Protein AF-A0A0D2K5F8-F1 (afdb_monomer)

InterPro domains:
  IPR000292 Formate/nitrite transporter [PF01226] (80-326)
  IPR000292 Formate/nitrite transporter [PTHR30520] (75-341)
  IPR023271 Aquaporin-like [G3DSA:1.20.1080.10] (78-339)
  IPR024002 Formate/nitrite transporter, conserved site [PS01005] (154-163)

Secondary structure (DSSP, 8-state):
--HHHHHHHHHHHHHHHHHHTT-----PPP--PPPP------------------------PPPPPP----PPPSB--HHHHHHHHHHHHHHHHT--HHHHHHHHHHHHHHHHHHHHHHHHHHHHS-HHHHHH-HHHHHHHHHSSHHHHHHHHHHHHT---HHHHHHHHHHHHHTTSS-HHHHHHHHHHHHHHHHHHHHHHHHHHHHTTTTTTT-HHHHHHHHHHHTS-HHHHHHHHHHHHHHHHHHHHHHHHB-SHHHHHHHHHHHHHHHHHTT---HHHHHHHHHHHHHTT-SS--HHIIIIIIIHHHHHHHHHIIIIIIIIHHHHHHS---HHHHHHHHHHHHHHHHHT-S-------------------

Foldseek 3Di:
DDPVVVVVVVVVVVVVVVVVVPDDPDDDDDDDDDDDDDDDDDDDDDDDDDDDDDDDDDDPDDDPPPPDPPPDDQFADLLVLLVLLLVVLLVLLPDDPVRLLVLLLVLLLLLLQLQLCLLLLLLPVDPCCCPVPVLVNLLSSLQGRRLRSLLCCLVVVGQALLLLLQSNLSNVQQVSHDPVSSVVSNVSSLVSSLNNLLVNLVVCLVVCVCVSRCVSLLVLLVVQLPCFQVSLLQLLLLLSLLVNQLSSQLSRGPDSVSNSVSSRVSRSVSSSVVGADLSNLSNSNVNNVSVPRPDDDPCSSVPSHNVSSSNSSSCNNNPVPNVVSCVVNNDRDPVVVVVVVVVCVVVVVVVPDDDDDDDDDPPDPDPPPDDD

Mean predicted aligned error: 14.52 Å

Sequence (372 aa):
MSKHAYSLKASCDAAAAAAAFSKDPEAQLPLDFPQPHHGGCNGHSPCNGLGHSHGLGGFRAHPPPTSEPRGRPLILSPPETYAECARHGEEKARLGWLKLAMLTVIAGCYVGFGFSICLLIGGNIGMDILKERPGLFNLVFGAIGFPTGFTFIVICGGELFTSLCAYMAAAWWEGRATAGACIRLWVVSWVGNFVGTAIFVGLMVASGAFDGKDAYAMILATKKTHHGFGACFVLGVLCNWLVCIATWQANAAQDMTGKFIAIWLPISAFVMLGCEHIVADMYLLPLSIALGHPSLTAFDVAIGTLLPTTLGNWFGGAVCVATVYAFAYGTPNKTVTEWAARKARRDGADGGVSKGGAGFKADGFANPQLRV

Radius of gyration: 30.29 Å; Cα contacts (8 Å, |Δi|>4): 468; chains: 1; bounding box: 80×65×105 Å

Solvent-accessible surface area (backbone atoms only — not comparable to full-atom values): 20079 Å² total; per-residue (Å²): 140,58,82,64,59,58,57,55,51,56,54,52,55,52,52,53,56,58,57,65,74,74,74,80,96,82,84,88,75,89,82,88,73,88,76,84,81,87,79,86,82,90,83,86,88,88,82,90,80,90,86,85,91,77,92,80,81,88,75,75,76,73,76,74,78,73,76,69,78,76,70,79,66,62,56,50,53,74,53,55,26,52,52,50,42,19,48,51,17,31,57,61,56,67,55,51,70,69,63,47,46,52,27,3,21,52,22,15,31,28,42,31,54,6,46,47,46,20,36,47,46,50,26,68,69,38,74,62,42,51,71,79,36,45,68,61,39,34,48,69,29,17,58,50,20,46,23,50,14,50,46,51,23,68,75,74,62,33,38,45,36,54,51,46,27,18,21,30,38,26,5,36,41,56,59,57,36,53,72,67,41,38,52,49,51,47,53,50,16,48,53,20,21,39,52,15,8,49,54,37,36,52,54,46,60,76,66,51,74,47,70,94,25,44,68,41,42,43,53,52,44,56,54,55,47,64,55,37,50,70,50,27,19,52,29,0,22,57,21,17,35,30,48,35,48,14,52,45,40,26,65,18,25,70,46,71,67,48,24,50,53,31,30,32,55,36,39,17,47,30,52,50,70,66,40,34,48,46,68,55,48,44,23,46,49,59,37,26,51,77,74,61,48,91,80,79,47,74,60,43,49,49,63,31,30,46,48,28,11,42,53,12,19,40,42,10,4,26,46,70,41,20,44,50,48,31,75,74,59,49,64,66,15,70,68,56,51,46,45,51,49,49,47,53,51,49,58,54,58,76,62,71,78,84,88,82,90,80,89,78,80,91,81,80,83,80,80,85,86,84,83,130

Structure (mmCIF, N/CA/C/O backbone):
data_AF-A0A0D2K5F8-F1
#
_entry.id   AF-A0A0D2K5F8-F1
#
loop_
_atom_site.group_PDB
_atom_site.id
_atom_site.type_symbol
_atom_site.label_atom_id
_atom_site.label_alt_id
_atom_site.label_comp_id
_atom_site.label_asym_id
_atom_site.label_entity_id
_atom_site.label_seq_id
_atom_site.pdbx_PDB_ins_code
_atom_site.Cartn_x
_atom_site.Cartn_y
_atom_site.Cartn_z
_atom_site.occupancy
_atom_site.B_iso_or_equiv
_atom_site.auth_seq_id
_atom_site.auth_comp_id
_atom_site.auth_asym_id
_atom_site.auth_atom_id
_atom_site.pdbx_PDB_model_num
ATOM 1 N N . MET A 1 1 ? 41.846 11.864 -29.236 1.00 42.12 1 MET A N 1
ATOM 2 C CA . MET A 1 1 ? 42.284 12.646 -28.058 1.00 42.12 1 MET A CA 1
ATOM 3 C C . MET A 1 1 ? 41.062 13.305 -27.414 1.00 42.12 1 MET A C 1
ATOM 5 O O . MET A 1 1 ? 40.505 14.187 -28.034 1.00 42.12 1 MET A O 1
ATOM 9 N N . SER A 1 2 ? 40.519 12.965 -26.248 1.00 41.22 2 SER A N 1
ATOM 10 C CA . SER A 1 2 ? 40.542 11.764 -25.409 1.00 41.22 2 SER A CA 1
ATOM 11 C C . SER A 1 2 ? 39.423 11.941 -24.359 1.00 41.22 2 SER A C 1
ATOM 13 O O . SER A 1 2 ? 39.560 12.776 -23.470 1.00 41.22 2 SER A O 1
ATOM 15 N N . LYS A 1 3 ? 38.338 11.146 -24.423 1.00 37.97 3 LYS A N 1
ATOM 16 C CA . LYS A 1 3 ? 37.368 10.986 -23.309 1.00 37.97 3 LYS A CA 1
ATOM 17 C C . LYS A 1 3 ? 38.016 10.331 -22.070 1.00 37.97 3 LYS A C 1
ATOM 19 O O . LYS A 1 3 ? 37.487 10.430 -20.972 1.00 37.97 3 LYS A O 1
ATOM 24 N N . HIS A 1 4 ? 39.200 9.735 -22.230 1.00 39.53 4 HIS A N 1
ATOM 25 C CA . HIS A 1 4 ? 40.036 9.214 -21.145 1.00 39.53 4 HIS A CA 1
ATOM 26 C C . HIS A 1 4 ? 40.706 10.320 -20.307 1.00 39.53 4 HIS A C 1
ATOM 28 O O . HIS A 1 4 ? 40.943 10.116 -19.121 1.00 39.53 4 HIS A O 1
ATOM 34 N N . ALA A 1 5 ? 40.958 11.509 -20.869 1.00 43.19 5 ALA A N 1
ATOM 35 C CA . ALA A 1 5 ? 41.599 12.606 -20.137 1.00 43.19 5 ALA A CA 1
ATOM 36 C C . ALA A 1 5 ? 40.662 13.268 -19.106 1.00 43.19 5 ALA A C 1
ATOM 38 O O . ALA A 1 5 ? 41.122 13.735 -18.068 1.00 43.19 5 ALA A O 1
ATOM 39 N N . TYR A 1 6 ? 39.346 13.257 -19.354 1.00 38.59 6 TYR A N 1
ATOM 40 C CA . TYR A 1 6 ? 38.346 13.779 -18.414 1.00 38.59 6 TYR A CA 1
ATOM 41 C C . TYR A 1 6 ? 38.111 12.838 -17.223 1.00 38.59 6 TYR A C 1
ATOM 43 O O . TYR A 1 6 ? 37.944 13.302 -16.098 1.00 38.59 6 TYR A O 1
ATOM 51 N N . SER A 1 7 ? 38.168 11.521 -17.452 1.00 42.66 7 SER A N 1
ATOM 52 C CA . SER A 1 7 ? 38.012 10.516 -16.392 1.00 42.66 7 SER A CA 1
ATOM 53 C C . SER A 1 7 ? 39.197 10.508 -15.423 1.00 42.66 7 SER A C 1
ATOM 55 O O . SER A 1 7 ? 38.995 10.384 -14.222 1.00 42.66 7 SER A O 1
ATOM 57 N N . LEU A 1 8 ? 40.425 10.686 -15.924 1.00 39.88 8 LEU A N 1
ATOM 58 C CA . LEU A 1 8 ? 41.630 10.724 -15.085 1.00 39.88 8 LEU A CA 1
ATOM 59 C C . LEU A 1 8 ? 41.715 11.996 -14.227 1.00 39.88 8 LEU A C 1
ATOM 61 O O . LEU A 1 8 ? 42.162 11.927 -13.085 1.00 39.88 8 LEU A O 1
ATOM 65 N N . LYS A 1 9 ? 41.232 13.140 -14.732 1.00 42.31 9 LYS A N 1
ATOM 66 C CA . LYS A 1 9 ? 41.221 14.399 -13.973 1.00 42.31 9 LYS A CA 1
ATOM 67 C C . LYS A 1 9 ? 40.216 14.363 -12.811 1.00 42.31 9 LYS A C 1
ATOM 69 O O . LYS A 1 9 ? 40.570 14.728 -11.698 1.00 42.31 9 LYS A O 1
ATOM 74 N N . ALA A 1 10 ? 39.024 13.801 -13.033 1.00 44.62 10 ALA A N 1
ATOM 75 C CA . ALA A 1 10 ? 38.008 13.642 -11.987 1.00 44.62 10 ALA A CA 1
ATOM 76 C C . ALA A 1 10 ? 38.429 12.657 -10.875 1.00 44.62 10 ALA A C 1
ATOM 78 O O . ALA A 1 10 ? 38.113 12.872 -9.705 1.00 44.62 10 ALA A O 1
ATOM 79 N N . SER A 1 11 ? 39.180 11.600 -11.212 1.00 43.22 11 SER A N 1
ATOM 80 C CA . SER A 1 11 ? 39.715 10.656 -10.221 1.00 43.22 11 SER A CA 1
ATOM 81 C C . SER A 1 11 ? 40.860 11.245 -9.382 1.00 43.22 11 SER A C 1
ATOM 83 O O . SER A 1 11 ? 40.959 10.931 -8.197 1.00 43.22 11 SER A O 1
ATOM 85 N N . CYS A 1 12 ? 41.690 12.129 -9.951 1.00 40.56 12 CYS A N 1
ATOM 86 C CA . CYS A 1 12 ? 42.718 12.854 -9.194 1.00 40.56 12 CYS A CA 1
ATOM 87 C C . CYS A 1 12 ? 42.120 13.906 -8.247 1.00 40.56 12 CYS A C 1
ATOM 89 O O . CYS A 1 12 ? 42.577 14.015 -7.109 1.00 40.56 12 CYS A O 1
ATOM 91 N N . ASP A 1 13 ? 41.075 14.620 -8.671 1.00 43.44 13 ASP A N 1
ATOM 92 C CA . ASP A 1 13 ? 40.426 15.651 -7.849 1.00 43.44 13 ASP A CA 1
ATOM 93 C C . ASP A 1 13 ? 39.658 15.036 -6.657 1.00 43.44 13 ASP A C 1
ATOM 95 O O . ASP A 1 13 ? 39.677 15.579 -5.550 1.00 43.44 13 ASP A O 1
ATOM 99 N N . ALA A 1 14 ? 39.070 13.845 -6.829 1.00 40.78 14 ALA A N 1
ATOM 100 C CA . ALA A 1 14 ? 38.425 13.097 -5.744 1.00 40.78 14 ALA A CA 1
ATOM 101 C C . ALA A 1 14 ? 39.433 12.508 -4.734 1.00 40.78 14 ALA A C 1
ATOM 103 O O . ALA A 1 14 ? 39.178 12.510 -3.528 1.00 40.78 14 ALA A O 1
ATOM 104 N N . ALA A 1 15 ? 40.600 12.048 -5.202 1.00 39.19 15 ALA A N 1
ATOM 105 C CA . ALA A 1 15 ? 41.669 11.557 -4.330 1.00 39.19 15 ALA A CA 1
ATOM 106 C C . ALA A 1 15 ? 42.339 12.693 -3.530 1.00 39.19 15 ALA A C 1
ATOM 108 O O . ALA A 1 15 ? 42.680 12.504 -2.362 1.00 39.19 15 ALA A O 1
ATOM 109 N N . ALA A 1 16 ? 42.467 13.890 -4.117 1.00 38.25 16 ALA A N 1
ATOM 110 C CA . ALA A 1 16 ? 42.963 15.079 -3.423 1.00 38.25 16 ALA A CA 1
ATOM 111 C C . ALA A 1 16 ? 41.975 15.588 -2.353 1.00 38.25 16 ALA A C 1
ATOM 113 O O . ALA A 1 16 ? 42.398 15.964 -1.258 1.00 38.25 16 ALA A O 1
ATOM 114 N N . ALA A 1 17 ? 40.664 15.526 -2.620 1.00 38.66 17 ALA A N 1
ATOM 115 C CA . ALA A 1 17 ? 39.626 15.874 -1.647 1.00 38.66 17 ALA A CA 1
ATOM 116 C C . ALA A 1 17 ? 39.544 14.873 -0.475 1.00 38.66 17 ALA A C 1
ATOM 118 O O . ALA A 1 17 ? 39.356 15.279 0.671 1.00 38.66 17 ALA A O 1
ATOM 119 N N . ALA A 1 18 ? 39.758 13.577 -0.736 1.00 36.16 18 ALA A N 1
ATOM 120 C CA . ALA A 1 18 ? 39.821 12.549 0.306 1.00 36.16 18 ALA A CA 1
ATOM 121 C C . ALA A 1 18 ? 41.095 12.651 1.170 1.00 36.16 18 ALA A C 1
ATOM 123 O O . ALA A 1 18 ? 41.050 12.389 2.371 1.00 36.16 18 ALA A O 1
ATOM 124 N N . ALA A 1 19 ? 42.221 13.087 0.593 1.00 37.06 19 ALA A N 1
ATOM 125 C CA . ALA A 1 19 ? 43.463 13.307 1.335 1.00 37.06 19 ALA A CA 1
ATOM 126 C C . ALA A 1 19 ? 43.405 14.551 2.246 1.00 37.06 19 ALA A C 1
ATOM 128 O O . ALA A 1 19 ? 43.997 14.536 3.329 1.00 37.06 19 ALA A O 1
ATOM 129 N N . ALA A 1 20 ? 42.656 15.589 1.853 1.00 38.16 20 ALA A N 1
ATOM 130 C CA . ALA A 1 20 ? 42.483 16.822 2.628 1.00 38.16 20 ALA A CA 1
ATOM 131 C C . ALA A 1 20 ? 41.628 16.646 3.900 1.00 38.16 20 ALA A C 1
ATOM 133 O O . ALA A 1 20 ? 41.772 17.422 4.837 1.00 38.16 20 ALA A O 1
ATOM 134 N N . PHE A 1 21 ? 40.800 15.598 3.977 1.00 35.34 21 PHE A N 1
ATOM 135 C CA . PHE A 1 21 ? 39.969 15.296 5.152 1.00 35.34 21 PHE A CA 1
ATOM 136 C C . PHE A 1 21 ? 40.677 14.458 6.235 1.00 35.34 21 PHE A C 1
ATOM 138 O O . PHE A 1 21 ? 40.088 14.190 7.278 1.00 35.34 21 PHE A O 1
ATOM 145 N N . SER A 1 22 ? 41.930 14.036 6.013 1.00 36.00 22 SER A N 1
ATOM 146 C CA . SER A 1 22 ? 42.663 13.144 6.935 1.00 36.00 22 SER A CA 1
ATOM 147 C C . SER A 1 22 ? 43.714 13.833 7.816 1.00 36.00 22 SER A C 1
ATOM 149 O O . SER A 1 22 ? 44.482 13.154 8.498 1.00 36.00 22 SER A O 1
ATOM 151 N N . LYS A 1 23 ? 43.775 15.170 7.825 1.00 35.44 23 LYS A N 1
ATOM 152 C CA . LYS A 1 23 ? 44.749 15.924 8.628 1.00 35.44 23 LYS A CA 1
ATOM 153 C C . LYS A 1 23 ? 44.110 17.115 9.333 1.00 35.44 23 LYS A C 1
ATOM 155 O O . LYS A 1 23 ? 44.313 18.245 8.912 1.00 35.44 23 LYS A O 1
ATOM 160 N N . ASP A 1 24 ? 43.400 16.847 10.424 1.00 32.28 24 ASP A N 1
ATOM 161 C CA . ASP A 1 24 ? 43.351 17.795 11.541 1.00 32.28 24 ASP A CA 1
ATOM 162 C C . ASP A 1 24 ? 43.047 17.062 12.864 1.00 32.28 24 ASP A C 1
ATOM 164 O O . ASP A 1 24 ? 41.920 16.603 13.069 1.00 32.28 24 ASP A O 1
ATOM 168 N N . PRO A 1 25 ? 44.042 16.849 13.744 1.00 37.38 25 PRO A N 1
ATOM 169 C CA . PRO A 1 25 ? 43.844 16.240 15.046 1.00 37.38 25 PRO A CA 1
ATOM 170 C C . PRO A 1 25 ? 43.821 17.320 16.135 1.00 37.38 25 PRO A C 1
ATOM 172 O O . PRO A 1 25 ? 44.777 17.398 16.886 1.00 37.38 25 PRO A O 1
ATOM 175 N N . GLU A 1 26 ? 42.774 18.149 16.220 1.00 41.84 26 GLU A N 1
ATOM 176 C CA . GLU A 1 26 ? 42.396 18.906 17.435 1.00 41.84 26 GLU A CA 1
ATOM 177 C C . GLU A 1 26 ? 41.161 19.796 17.189 1.00 41.84 26 GLU A C 1
ATOM 179 O O . GLU A 1 26 ? 41.253 20.943 16.769 1.00 41.84 26 GLU A O 1
ATOM 184 N N . ALA A 1 27 ? 39.970 19.279 17.499 1.00 31.05 27 ALA A N 1
ATOM 185 C CA . ALA A 1 27 ? 38.785 20.101 17.752 1.00 31.05 27 ALA A CA 1
ATOM 186 C C . ALA A 1 27 ? 37.881 19.373 18.758 1.00 31.05 27 ALA A C 1
ATOM 188 O O . ALA A 1 27 ? 36.883 18.742 18.411 1.00 31.05 27 ALA A O 1
ATOM 189 N N . GLN A 1 28 ? 38.295 19.399 20.025 1.00 29.16 28 GLN A N 1
ATOM 190 C CA . GLN A 1 28 ? 37.499 18.937 21.160 1.00 29.16 28 GLN A CA 1
ATOM 191 C C . GLN A 1 28 ? 36.331 19.908 21.405 1.00 29.16 28 GLN A C 1
ATOM 193 O O . GLN A 1 28 ? 36.543 21.083 21.689 1.00 29.16 28 GLN A O 1
ATOM 198 N N . LEU A 1 29 ? 35.098 19.403 21.340 1.00 31.33 29 LEU A N 1
ATOM 199 C CA . LEU A 1 29 ? 33.910 20.025 21.936 1.00 31.33 29 LEU A CA 1
ATOM 200 C C . LEU A 1 29 ? 33.572 19.251 23.226 1.00 31.33 29 LEU A C 1
ATOM 202 O O . LEU A 1 29 ? 33.545 18.018 23.179 1.00 31.33 29 LEU A O 1
ATOM 206 N N . PRO A 1 30 ? 33.339 19.914 24.374 1.00 31.48 30 PRO A N 1
ATOM 207 C CA . PRO A 1 30 ? 33.158 19.227 25.649 1.00 31.48 30 PRO A CA 1
ATOM 208 C C . PRO A 1 30 ? 31.757 18.608 25.755 1.00 31.48 30 PRO A C 1
ATOM 210 O O . PRO A 1 30 ? 30.744 19.297 25.641 1.00 31.48 30 PRO A O 1
ATOM 213 N N . LEU A 1 31 ? 31.711 17.296 25.996 1.00 31.72 31 LEU A N 1
ATOM 214 C CA . LEU A 1 31 ? 30.520 16.567 26.432 1.00 31.72 31 LEU A CA 1
ATOM 215 C C . LEU A 1 31 ? 30.554 16.454 27.961 1.00 31.72 31 LEU A C 1
ATOM 217 O O . LEU A 1 31 ? 31.168 15.534 28.499 1.00 31.72 31 LEU A O 1
ATOM 221 N N . ASP A 1 32 ? 29.893 17.378 28.656 1.00 28.41 32 ASP A N 1
ATOM 222 C CA . ASP A 1 32 ? 29.591 17.229 30.083 1.00 28.41 32 ASP A CA 1
ATOM 223 C C . ASP A 1 32 ? 28.372 16.309 30.254 1.00 28.41 32 ASP A C 1
ATOM 225 O O . ASP A 1 32 ? 27.227 16.699 30.020 1.00 28.41 32 ASP A O 1
ATOM 229 N N . PHE A 1 33 ? 28.622 15.071 30.680 1.00 30.22 33 PHE A N 1
ATOM 230 C CA . PHE A 1 33 ? 27.610 14.184 31.254 1.00 30.22 33 PHE A CA 1
ATOM 231 C C . PHE A 1 33 ? 27.779 14.168 32.782 1.00 30.22 33 PHE A C 1
ATOM 233 O O . PHE A 1 33 ? 28.855 13.794 33.256 1.00 30.22 33 PHE A O 1
ATOM 240 N N . PRO A 1 34 ? 26.751 14.500 33.585 1.00 30.73 34 PRO A N 1
ATOM 241 C CA . PRO A 1 34 ? 26.841 14.334 35.028 1.00 30.73 34 PRO A CA 1
ATOM 242 C C . PRO A 1 34 ? 26.760 12.845 35.403 1.00 30.73 34 PRO A C 1
ATOM 244 O O . PRO A 1 34 ? 25.786 12.154 35.104 1.00 30.73 34 PRO A O 1
ATOM 247 N N . GLN A 1 35 ? 27.812 12.360 36.064 1.00 32.47 35 GLN A N 1
ATOM 248 C CA . GLN A 1 35 ? 27.905 11.031 36.676 1.00 32.47 35 GLN A CA 1
ATOM 249 C C . GLN A 1 35 ? 26.976 10.926 37.904 1.00 32.47 35 GLN A C 1
ATOM 251 O O . GLN A 1 35 ? 26.850 11.898 38.655 1.00 32.47 35 GLN A O 1
ATOM 256 N N . PRO A 1 36 ? 26.363 9.761 38.182 1.00 32.62 36 PRO A N 1
ATOM 257 C CA . PRO A 1 36 ? 25.589 9.561 39.400 1.00 32.62 36 PRO A CA 1
ATOM 258 C C . PRO A 1 36 ? 26.520 9.291 40.592 1.00 32.62 36 PRO A C 1
ATOM 260 O O . PRO A 1 36 ? 27.290 8.331 40.607 1.00 32.62 36 PRO A O 1
ATOM 263 N N . HIS A 1 37 ? 26.427 10.131 41.622 1.00 31.47 37 HIS A N 1
ATOM 264 C CA . HIS A 1 37 ? 27.109 9.910 42.894 1.00 31.47 37 HIS A CA 1
ATOM 265 C C . HIS A 1 37 ? 26.508 8.709 43.639 1.00 31.47 37 HIS A C 1
ATOM 267 O O . HIS A 1 37 ? 25.371 8.743 44.107 1.00 31.47 37 HIS A O 1
ATOM 273 N N . HIS A 1 38 ? 27.321 7.667 43.808 1.00 32.75 38 HIS A N 1
ATOM 274 C CA . HIS A 1 38 ? 27.148 6.657 44.844 1.00 32.75 38 HIS A CA 1
ATOM 275 C C . HIS A 1 38 ? 27.466 7.271 46.215 1.00 32.75 38 HIS A C 1
ATOM 277 O O . HIS A 1 38 ? 28.619 7.573 46.514 1.00 32.75 38 HIS A O 1
ATOM 283 N N . GLY A 1 39 ? 26.446 7.428 47.057 1.00 28.47 39 GLY A N 1
ATOM 284 C CA . GLY A 1 39 ? 26.585 7.714 48.483 1.00 28.47 39 GLY A CA 1
ATOM 285 C C . GLY A 1 39 ? 25.952 6.586 49.287 1.00 28.47 39 GLY A C 1
ATOM 286 O O . GLY A 1 39 ? 24.737 6.544 49.451 1.00 28.47 39 GLY A O 1
ATOM 287 N N . GLY A 1 40 ? 26.775 5.644 49.744 1.00 26.02 40 GLY A N 1
ATOM 288 C CA . GLY A 1 40 ? 26.376 4.654 50.736 1.00 26.02 40 GLY A CA 1
ATOM 289 C C . GLY A 1 40 ? 26.356 5.262 52.136 1.00 26.02 40 GLY A C 1
ATOM 290 O O . GLY A 1 40 ? 27.184 6.109 52.447 1.00 26.02 40 GLY A O 1
ATOM 291 N N . CYS A 1 41 ? 25.449 4.782 52.984 1.00 28.36 41 CYS A N 1
ATOM 292 C CA . CYS A 1 41 ? 25.609 4.810 54.436 1.00 28.36 41 CYS A CA 1
ATOM 293 C C . CYS A 1 41 ? 24.811 3.653 55.051 1.00 28.36 41 CYS A C 1
ATOM 295 O O . CYS A 1 41 ? 23.585 3.685 55.121 1.00 28.36 41 CYS A O 1
ATOM 297 N N . ASN A 1 42 ? 25.541 2.625 55.490 1.00 32.12 42 ASN A N 1
ATOM 298 C CA . ASN A 1 42 ? 25.091 1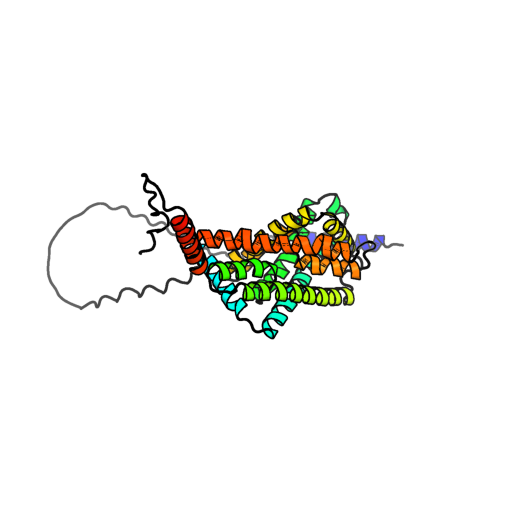.652 56.479 1.00 32.12 42 ASN A CA 1
ATOM 299 C C . ASN A 1 42 ? 25.190 2.289 57.871 1.00 32.12 42 ASN A C 1
ATOM 301 O O . ASN A 1 42 ? 26.216 2.878 58.201 1.00 32.12 42 ASN A O 1
ATOM 305 N N . GLY A 1 43 ? 24.177 2.095 58.712 1.00 28.89 43 GLY A N 1
ATOM 306 C CA . GLY A 1 43 ? 24.231 2.448 60.130 1.00 28.89 43 GLY A CA 1
ATOM 307 C C . GLY A 1 43 ? 23.100 1.782 60.901 1.00 28.89 43 GLY A C 1
ATOM 308 O O . GLY A 1 43 ? 21.945 2.170 60.779 1.00 28.89 43 GLY A O 1
ATOM 309 N N . HIS A 1 44 ? 23.441 0.739 61.652 1.00 32.59 44 HIS A N 1
ATOM 310 C CA . HIS A 1 44 ? 22.564 0.036 62.581 1.00 32.59 44 HIS A CA 1
ATOM 311 C C . HIS A 1 44 ? 22.341 0.830 63.882 1.00 32.59 44 HIS A C 1
ATOM 313 O O . HIS A 1 44 ? 23.268 1.443 64.406 1.00 32.59 44 HIS A O 1
ATOM 319 N N . SER A 1 45 ? 21.153 0.599 64.449 1.00 30.59 45 SER A N 1
ATOM 320 C CA . SER A 1 45 ? 20.835 0.461 65.880 1.00 30.59 45 SER A CA 1
ATOM 321 C C . SER A 1 45 ? 20.193 1.620 66.670 1.00 30.59 45 SER A C 1
ATOM 323 O O . SER A 1 45 ? 20.377 2.790 66.347 1.00 30.59 45 SER A O 1
ATOM 325 N N . PRO A 1 46 ? 19.363 1.261 67.681 1.00 54.81 46 PRO A N 1
ATOM 326 C CA . PRO A 1 46 ? 18.200 2.025 68.142 1.00 54.81 46 PRO A CA 1
ATOM 327 C C . PRO A 1 46 ? 18.414 2.657 69.529 1.00 54.81 46 PRO A C 1
ATOM 329 O O . PRO A 1 46 ? 19.330 2.250 70.232 1.00 54.81 46 PRO A O 1
ATOM 332 N N . CYS A 1 47 ? 17.533 3.574 69.962 1.00 28.11 47 CYS A N 1
ATOM 333 C CA . CYS A 1 47 ? 17.165 3.744 71.380 1.00 28.11 47 CYS A CA 1
ATOM 334 C C . CYS A 1 47 ? 16.019 4.752 71.600 1.00 28.11 47 CYS A C 1
ATOM 336 O O . CYS A 1 47 ? 15.967 5.818 70.994 1.00 28.11 47 CYS A O 1
ATOM 338 N N . ASN A 1 48 ? 15.129 4.376 72.521 1.00 35.91 48 ASN A N 1
ATOM 339 C CA . ASN A 1 48 ? 14.086 5.177 73.168 1.00 35.91 48 ASN A CA 1
ATOM 340 C C . ASN A 1 48 ? 14.661 6.332 74.011 1.00 35.91 48 ASN A C 1
ATOM 342 O O . ASN A 1 48 ? 15.728 6.178 74.601 1.00 35.91 48 ASN A O 1
ATOM 346 N N . GLY A 1 49 ? 13.867 7.392 74.227 1.00 29.19 49 GLY A N 1
ATOM 347 C CA . GLY A 1 49 ? 14.031 8.269 75.396 1.00 29.19 49 GLY A CA 1
ATOM 348 C C . GLY A 1 49 ? 13.456 9.686 75.284 1.00 29.19 49 GLY A C 1
ATOM 349 O O . GLY A 1 49 ? 14.126 10.569 74.780 1.00 29.19 49 GLY A O 1
ATOM 350 N N . LEU A 1 50 ? 12.237 9.866 75.813 1.00 31.86 50 LEU A N 1
ATOM 351 C CA . LEU A 1 50 ? 11.746 10.971 76.665 1.00 31.86 50 LEU A CA 1
ATOM 352 C C . LEU A 1 50 ? 12.148 12.441 76.381 1.00 3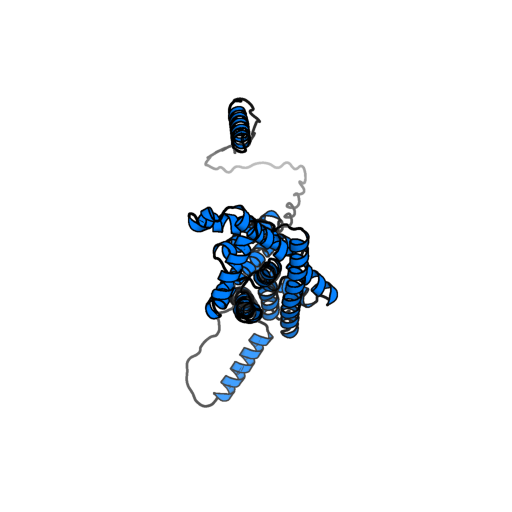1.86 50 LEU A C 1
ATOM 354 O O . LEU A 1 50 ? 13.310 12.810 76.484 1.00 31.86 50 LEU A O 1
ATOM 358 N N . GLY A 1 51 ? 11.133 13.320 76.336 1.00 28.23 51 GLY A N 1
ATOM 359 C CA . GLY A 1 51 ? 11.203 14.599 77.061 1.00 28.23 51 GLY A CA 1
ATOM 360 C C . GLY A 1 51 ? 10.769 15.872 76.325 1.00 28.23 51 GLY A C 1
ATOM 361 O O . GLY A 1 51 ? 11.461 16.365 75.450 1.00 28.23 51 GLY A O 1
ATOM 362 N N . HIS A 1 52 ? 9.697 16.464 76.856 1.00 31.55 52 HIS A N 1
ATOM 363 C CA . HIS A 1 52 ? 9.388 17.898 76.920 1.00 31.55 52 HIS A CA 1
ATOM 364 C C . HIS A 1 52 ? 8.768 18.648 75.725 1.00 31.55 52 HIS A C 1
ATOM 366 O O . HIS A 1 52 ? 9.337 18.884 74.667 1.00 31.55 52 HIS A O 1
ATOM 372 N N . SER A 1 53 ? 7.559 19.115 76.033 1.00 39.09 53 SER A N 1
ATOM 373 C CA . SER A 1 53 ? 6.728 20.132 75.405 1.00 39.09 53 SER A CA 1
ATOM 374 C C . SER A 1 53 ? 7.401 21.501 75.280 1.00 39.09 53 SER A C 1
ATOM 376 O O . SER A 1 53 ? 7.819 22.050 76.292 1.00 39.09 53 SER A O 1
ATOM 378 N N . HIS A 1 54 ? 7.330 22.108 74.095 1.00 34.94 54 HIS A N 1
ATOM 379 C CA . HIS A 1 54 ? 7.087 23.543 73.904 1.00 34.94 54 HIS A CA 1
ATOM 380 C C . HIS A 1 54 ? 6.443 23.737 72.524 1.00 34.94 54 HIS A C 1
ATOM 382 O O . HIS A 1 54 ? 6.972 23.290 71.511 1.00 34.94 54 HIS A O 1
ATOM 388 N N . GLY A 1 55 ? 5.249 24.334 72.498 1.00 38.34 55 GLY A N 1
ATOM 389 C CA . GLY A 1 55 ? 4.525 24.617 71.262 1.00 38.34 55 GLY A CA 1
ATOM 390 C C . GLY A 1 55 ? 5.180 25.732 70.456 1.00 38.34 55 GLY A C 1
ATOM 391 O O . GLY A 1 55 ? 5.772 26.623 71.051 1.00 38.34 55 GLY A O 1
ATOM 392 N N . LEU A 1 56 ? 5.031 25.672 69.128 1.00 35.00 56 LEU A N 1
ATOM 393 C CA . LEU A 1 56 ? 5.026 26.791 68.177 1.00 35.00 56 LEU A CA 1
ATOM 394 C C . LEU A 1 56 ? 4.752 26.239 66.762 1.00 35.00 56 LEU A C 1
ATOM 396 O O . LEU A 1 56 ? 5.407 25.302 66.322 1.00 35.00 56 LEU A O 1
ATOM 400 N N . GLY A 1 57 ? 3.809 26.858 66.045 1.00 33.94 57 GLY A N 1
ATOM 401 C CA . GLY A 1 57 ? 3.717 26.797 64.581 1.00 33.94 57 GLY A CA 1
ATOM 402 C C . GLY A 1 57 ? 2.956 25.608 63.991 1.00 33.94 57 GLY A C 1
ATOM 403 O O . GLY A 1 57 ? 3.515 24.544 63.749 1.00 33.94 57 GLY A O 1
ATOM 404 N N . GLY A 1 58 ? 1.680 25.821 63.660 1.00 38.03 58 GLY A N 1
ATOM 405 C CA . GLY A 1 58 ? 0.927 24.914 62.798 1.00 38.03 58 GLY A CA 1
ATOM 406 C C . GLY A 1 58 ? 1.551 24.843 61.404 1.00 38.03 58 GLY A C 1
ATOM 407 O O . GLY A 1 58 ? 1.286 25.695 60.558 1.00 38.03 58 GLY A O 1
ATOM 408 N N . PHE A 1 59 ? 2.348 23.807 61.148 1.00 39.38 59 PHE A N 1
ATOM 409 C CA . PHE A 1 59 ? 2.665 23.388 59.791 1.00 39.38 59 PHE A CA 1
ATOM 410 C C . PHE A 1 59 ? 1.374 22.863 59.161 1.00 39.38 59 PHE A C 1
ATOM 412 O O . PHE A 1 59 ? 0.928 21.751 59.446 1.00 39.38 59 PHE A O 1
ATOM 419 N N . ARG A 1 60 ? 0.745 23.674 58.303 1.00 49.41 60 ARG A N 1
ATOM 420 C CA . ARG A 1 60 ? -0.191 23.134 57.316 1.00 49.41 60 ARG A CA 1
ATOM 421 C C . ARG A 1 60 ? 0.605 22.130 56.493 1.00 49.41 60 ARG A C 1
ATOM 423 O O . ARG A 1 60 ? 1.526 22.526 55.784 1.00 49.41 60 ARG A O 1
ATOM 430 N N . ALA A 1 61 ? 0.272 20.847 56.615 1.00 50.31 61 ALA A N 1
ATOM 431 C CA . ALA A 1 61 ? 0.754 19.844 55.683 1.00 50.31 61 ALA A CA 1
ATOM 432 C C . ALA A 1 61 ? 0.450 20.360 54.273 1.00 50.31 61 ALA A C 1
ATOM 434 O O . ALA A 1 61 ? -0.702 20.689 53.969 1.00 50.31 61 ALA A O 1
ATOM 435 N N . HIS A 1 62 ? 1.483 20.501 53.440 1.00 48.66 62 HIS A N 1
ATOM 436 C CA . HIS A 1 62 ? 1.262 20.710 52.020 1.00 48.66 62 HIS A CA 1
ATOM 437 C C . HIS A 1 62 ? 0.329 19.589 51.548 1.00 48.66 62 HIS A C 1
ATOM 439 O O . HIS A 1 62 ? 0.572 18.429 51.905 1.00 48.66 62 HIS A O 1
ATOM 445 N N . PRO A 1 63 ? -0.750 19.896 50.803 1.00 56.62 63 PRO A N 1
ATOM 446 C CA . PRO A 1 63 ? -1.487 18.838 50.136 1.00 56.62 63 PRO A CA 1
ATOM 447 C C . PRO A 1 63 ? -0.466 18.010 49.346 1.00 56.62 63 PRO A C 1
ATOM 449 O O . PRO A 1 63 ? 0.466 18.603 48.784 1.00 56.62 63 PRO A O 1
ATOM 452 N N . PRO A 1 64 ? -0.575 16.668 49.349 1.00 55.59 64 PRO A N 1
ATOM 453 C CA . PRO A 1 64 ? 0.320 15.844 48.553 1.00 55.59 64 PRO A CA 1
ATOM 454 C C . PRO A 1 64 ? 0.341 16.419 47.134 1.00 55.59 64 PRO A C 1
ATOM 456 O O . PRO A 1 64 ? -0.721 16.857 46.669 1.00 55.59 64 PRO A O 1
ATOM 459 N N . PRO A 1 65 ? 1.516 16.487 46.476 1.00 54.25 65 PRO A N 1
ATOM 460 C CA . PRO A 1 65 ? 1.586 16.958 45.104 1.00 54.25 65 PRO A CA 1
ATOM 461 C C . PRO A 1 65 ? 0.502 16.218 44.335 1.00 54.25 65 PRO A C 1
ATOM 463 O O . PRO A 1 65 ? 0.428 14.986 44.379 1.00 54.25 65 PRO A O 1
ATOM 466 N N . THR A 1 66 ? -0.415 16.985 43.748 1.00 53.53 66 THR A N 1
ATOM 467 C CA . THR A 1 66 ? -1.425 16.439 42.854 1.00 53.53 66 THR A CA 1
ATOM 468 C C . THR A 1 66 ? -0.646 15.603 41.860 1.00 53.53 66 THR A C 1
ATOM 470 O O . THR A 1 66 ? 0.280 16.110 41.232 1.00 53.53 66 THR A O 1
ATOM 473 N N . SER A 1 67 ? -0.908 14.292 41.833 1.00 56.94 67 SER A N 1
ATOM 474 C CA . SER A 1 67 ? -0.215 13.394 40.920 1.00 56.94 67 SER A CA 1
ATOM 475 C C . SER A 1 67 ? -0.333 14.021 39.543 1.00 56.94 67 SER A C 1
ATOM 477 O O . SER A 1 67 ? -1.462 14.173 39.063 1.00 56.94 67 SER A O 1
ATOM 479 N N . GLU A 1 68 ? 0.788 14.454 38.962 1.00 55.59 68 GLU A N 1
ATOM 480 C CA . GLU A 1 68 ? 0.763 14.984 37.608 1.00 55.59 68 GLU A CA 1
ATOM 481 C C . GLU A 1 68 ? -0.003 13.982 36.744 1.00 55.59 68 GLU A C 1
ATOM 483 O O . GLU A 1 68 ? 0.158 12.767 36.945 1.00 55.59 68 GLU A O 1
ATOM 488 N N . PRO A 1 69 ? -0.897 14.442 35.850 1.00 55.19 69 PRO A N 1
ATOM 489 C CA . PRO A 1 69 ? -1.599 13.526 34.972 1.00 55.19 69 PRO A CA 1
ATOM 490 C C . PRO A 1 69 ? -0.530 12.686 34.282 1.00 55.19 69 PRO A C 1
ATOM 492 O O . PRO A 1 69 ? 0.299 13.239 33.563 1.00 55.19 69 PRO A O 1
ATOM 495 N N . ARG A 1 70 ? -0.508 11.373 34.574 1.00 61.72 70 ARG A N 1
ATOM 496 C CA . ARG A 1 70 ? 0.435 10.423 33.971 1.00 61.72 70 ARG A CA 1
ATOM 497 C C . ARG A 1 70 ? 0.470 10.745 32.482 1.00 61.72 70 ARG A C 1
ATOM 499 O O . ARG A 1 70 ? -0.566 10.636 31.823 1.00 61.72 70 ARG A O 1
ATOM 506 N N . GLY A 1 71 ? 1.616 11.234 32.000 1.00 69.44 71 GLY A N 1
ATOM 507 C CA . GLY A 1 71 ? 1.773 11.622 30.603 1.00 69.44 71 GLY A CA 1
ATOM 508 C C . GLY A 1 71 ? 1.281 10.480 29.722 1.00 69.44 71 GLY A C 1
ATOM 509 O O . GLY A 1 71 ? 1.501 9.313 30.061 1.00 69.44 71 GLY A O 1
ATOM 510 N N . ARG A 1 72 ? 0.548 10.794 28.644 1.00 75.19 72 ARG A N 1
ATOM 511 C CA . ARG A 1 72 ? 0.062 9.752 27.729 1.00 75.19 72 ARG A CA 1
ATOM 512 C C . ARG A 1 72 ? 1.244 8.858 27.337 1.00 75.19 72 ARG A C 1
ATOM 514 O O . ARG A 1 72 ? 2.309 9.397 27.028 1.00 75.19 72 ARG A O 1
ATOM 521 N N . PRO A 1 73 ? 1.086 7.525 27.377 1.00 84.81 73 PRO A N 1
ATOM 522 C CA . PRO A 1 73 ? 2.182 6.626 27.060 1.00 84.81 73 PRO A CA 1
ATOM 523 C C . PRO A 1 73 ? 2.654 6.882 25.628 1.00 84.81 73 PRO A C 1
ATOM 525 O O . PRO A 1 73 ? 1.841 7.100 24.734 1.00 84.81 73 PRO A O 1
ATOM 528 N N . LEU A 1 74 ? 3.971 6.844 25.411 1.00 90.38 74 LEU A N 1
ATOM 529 C CA . LEU A 1 74 ? 4.564 7.048 24.085 1.00 90.38 74 LEU A CA 1
ATOM 530 C C . LEU A 1 74 ? 4.130 5.959 23.087 1.00 90.38 74 LEU A C 1
ATOM 532 O O . LEU A 1 74 ? 4.083 6.192 21.881 1.00 90.38 74 LEU A O 1
ATOM 536 N N . ILE A 1 75 ? 3.807 4.768 23.598 1.00 95.56 75 ILE A N 1
ATOM 537 C CA . ILE A 1 75 ? 3.379 3.604 22.825 1.00 95.56 75 ILE A CA 1
ATOM 538 C C . ILE A 1 75 ? 2.139 3.010 23.495 1.00 95.56 75 ILE A C 1
ATOM 540 O O . ILE A 1 75 ? 2.163 2.718 24.691 1.00 95.56 75 ILE A O 1
ATOM 544 N N . LEU A 1 76 ? 1.067 2.826 22.725 1.00 94.56 76 LEU A N 1
ATOM 545 C CA . LEU A 1 76 ? -0.156 2.170 23.189 1.00 94.56 76 LEU A CA 1
ATOM 546 C C . LEU A 1 76 ? 0.071 0.673 23.443 1.00 94.56 76 LEU A C 1
ATOM 548 O O . LEU A 1 76 ? 0.841 0.015 22.739 1.00 94.56 76 LEU A O 1
ATOM 552 N N . SER A 1 77 ? -0.654 0.104 24.405 1.00 95.00 77 SER A N 1
ATOM 553 C CA . SER A 1 77 ? -0.688 -1.349 24.599 1.00 95.00 77 SER A CA 1
ATOM 554 C C . SER A 1 77 ? -1.351 -2.067 23.405 1.00 95.00 77 SER A C 1
ATOM 556 O O . SER A 1 77 ? -2.066 -1.437 22.615 1.00 95.00 77 SER A O 1
ATOM 558 N N . PRO A 1 78 ? -1.166 -3.393 23.239 1.00 94.81 78 PRO A N 1
ATOM 559 C CA . PRO A 1 78 ? -1.794 -4.126 22.138 1.00 94.81 78 PRO A CA 1
ATOM 560 C C . PRO A 1 78 ? -3.334 -4.011 22.083 1.00 94.81 78 PRO A C 1
ATOM 562 O O . PRO A 1 78 ? -3.851 -3.757 20.990 1.00 94.81 78 PRO A O 1
ATOM 565 N N . PRO A 1 79 ? -4.086 -4.100 23.205 1.00 93.56 79 PRO A N 1
ATOM 566 C CA . PRO A 1 79 ? -5.533 -3.871 23.182 1.00 93.56 79 PRO A CA 1
ATOM 567 C C . PRO A 1 79 ? -5.920 -2.436 22.800 1.00 93.56 79 PRO A C 1
ATOM 569 O O . PRO A 1 79 ? -6.837 -2.239 22.004 1.00 93.56 79 PRO A O 1
ATOM 572 N N . GLU A 1 80 ? -5.203 -1.429 23.312 1.00 94.62 80 GLU A N 1
ATOM 573 C CA . GLU A 1 80 ? -5.443 -0.019 22.966 1.00 94.62 80 GLU A CA 1
ATOM 574 C C . GLU A 1 80 ? -5.163 0.249 21.482 1.00 94.62 80 GLU A C 1
ATOM 576 O O . GLU A 1 80 ? -5.941 0.929 20.819 1.00 94.62 80 GLU A O 1
ATOM 581 N N . THR A 1 81 ? -4.100 -0.345 20.934 1.00 96.38 81 THR A N 1
ATOM 582 C CA . THR A 1 81 ? -3.750 -0.244 19.510 1.00 96.38 81 THR A CA 1
ATOM 583 C C . THR A 1 81 ? -4.846 -0.831 18.623 1.00 96.38 81 THR A C 1
ATOM 585 O O . THR A 1 81 ? -5.227 -0.223 17.620 1.00 96.38 81 THR A O 1
ATOM 588 N N . TYR A 1 82 ? -5.379 -2.002 18.984 1.00 96.50 82 TYR A N 1
ATOM 589 C CA . TYR A 1 82 ? -6.497 -2.606 18.259 1.00 96.50 82 TYR A CA 1
ATOM 590 C C . TYR A 1 82 ? -7.746 -1.714 18.306 1.00 96.50 82 TYR A C 1
ATOM 592 O O . TYR A 1 82 ? -8.342 -1.438 17.260 1.00 96.50 82 TYR A O 1
ATOM 600 N N . ALA A 1 83 ? -8.107 -1.215 19.493 1.00 95.06 83 ALA A N 1
ATOM 601 C CA . ALA A 1 83 ? -9.247 -0.319 19.669 1.00 95.06 83 ALA A CA 1
ATOM 602 C C . ALA A 1 83 ? -9.097 0.969 18.841 1.00 95.06 83 ALA A C 1
ATOM 604 O O . ALA A 1 83 ? -10.062 1.419 18.218 1.00 95.06 83 ALA A O 1
ATOM 605 N N . GLU A 1 84 ? -7.884 1.520 18.775 1.00 95.75 84 GLU A N 1
ATOM 606 C CA . GLU A 1 84 ? -7.565 2.689 17.959 1.00 95.75 84 GLU A CA 1
ATOM 607 C C . GLU A 1 84 ? -7.715 2.392 16.460 1.00 95.75 84 GLU A C 1
ATOM 609 O O . GLU A 1 84 ? -8.359 3.146 15.729 1.00 95.75 84 GLU A O 1
ATOM 614 N N . CYS A 1 85 ? -7.223 1.246 15.984 1.00 97.25 85 CYS A N 1
ATOM 615 C CA . CYS A 1 85 ? -7.392 0.831 14.588 1.00 97.25 85 CYS A CA 1
ATOM 616 C C . CYS A 1 85 ? -8.870 0.609 14.210 1.00 97.25 85 CYS A C 1
ATOM 618 O O . CYS A 1 85 ? -9.287 0.986 13.111 1.00 97.25 85 CYS A O 1
ATOM 620 N N . ALA A 1 86 ? -9.679 0.050 15.115 1.00 96.69 86 ALA A N 1
ATOM 621 C CA . ALA A 1 86 ? -11.123 -0.083 14.915 1.00 96.69 86 ALA A CA 1
ATOM 622 C C . ALA A 1 86 ? -11.831 1.286 14.892 1.00 96.69 86 ALA A C 1
ATOM 624 O O . ALA A 1 86 ? -12.716 1.507 14.060 1.00 96.69 86 ALA A O 1
ATOM 625 N N . ARG A 1 87 ? -11.414 2.229 15.749 1.00 96.44 87 ARG A N 1
ATOM 626 C CA . ARG A 1 87 ? -11.904 3.619 15.750 1.00 96.44 87 ARG A CA 1
ATOM 627 C C . ARG A 1 87 ? -11.594 4.321 14.426 1.00 96.44 87 ARG A C 1
ATOM 629 O O . ARG A 1 87 ? -12.481 4.947 13.852 1.00 96.44 87 ARG A O 1
ATOM 636 N N . HIS A 1 88 ? -10.388 4.151 13.886 1.00 96.88 88 HIS A N 1
ATOM 637 C CA . HIS A 1 88 ? -10.050 4.674 12.560 1.00 96.88 88 HIS A CA 1
ATOM 638 C C . HIS A 1 88 ? -10.980 4.131 11.468 1.00 96.88 88 HIS A C 1
ATOM 640 O O . HIS A 1 88 ? -11.427 4.896 10.614 1.00 96.88 88 HIS A O 1
ATOM 646 N N . GLY A 1 89 ? -11.305 2.834 11.489 1.00 97.31 89 GLY A N 1
ATOM 647 C CA . GLY A 1 89 ? -12.264 2.258 10.543 1.00 97.31 89 GLY A CA 1
ATOM 648 C C . GLY A 1 89 ? -13.675 2.847 10.679 1.00 97.31 89 GLY A C 1
ATOM 649 O O . GLY A 1 89 ? -14.312 3.140 9.668 1.00 97.31 89 GLY A O 1
ATOM 650 N N . GLU A 1 90 ? -14.146 3.095 11.906 1.00 97.19 90 GLU A N 1
ATOM 651 C CA . GLU A 1 90 ? -15.430 3.764 12.174 1.00 97.19 90 GLU A CA 1
ATOM 652 C C . GLU A 1 90 ? -15.477 5.184 11.588 1.00 97.19 90 GLU A C 1
ATOM 654 O O . GLU A 1 90 ? -16.448 5.564 10.928 1.00 97.19 90 GLU A O 1
ATOM 659 N N . GLU A 1 91 ? -14.421 5.971 11.790 1.00 97.19 91 GLU A N 1
ATOM 660 C CA . GLU A 1 91 ? -14.331 7.334 11.257 1.00 97.19 91 GLU A CA 1
ATOM 661 C C . GLU A 1 91 ? -14.295 7.343 9.730 1.00 97.19 91 GLU A C 1
ATOM 663 O O . GLU A 1 91 ? -15.018 8.109 9.083 1.00 97.19 91 GLU A O 1
ATOM 668 N N . LYS A 1 92 ? -13.499 6.443 9.144 1.00 97.12 92 LYS A N 1
ATOM 669 C CA . LYS A 1 92 ? -13.362 6.294 7.691 1.00 97.12 92 LYS A CA 1
ATOM 670 C C . LYS A 1 92 ? -14.675 5.849 7.040 1.00 97.12 92 LYS A C 1
ATOM 672 O O . LYS A 1 92 ? -15.022 6.345 5.967 1.00 97.12 92 LYS A O 1
ATOM 677 N N . ALA A 1 93 ? -15.461 5.008 7.717 1.00 96.88 93 ALA A N 1
ATOM 678 C CA . ALA A 1 93 ? -16.788 4.582 7.264 1.00 96.88 93 ALA A CA 1
ATOM 679 C C . ALA A 1 93 ? -17.771 5.754 7.068 1.00 96.88 93 ALA A C 1
ATOM 681 O O . ALA A 1 93 ? -18.708 5.644 6.274 1.00 96.88 93 ALA A O 1
ATOM 682 N N . ARG A 1 94 ? -17.564 6.872 7.780 1.00 96.69 94 ARG A N 1
ATOM 683 C CA . ARG A 1 94 ? -18.428 8.065 7.754 1.00 96.69 94 ARG A CA 1
ATOM 684 C C . ARG A 1 94 ? -17.958 9.143 6.775 1.00 96.69 94 ARG A C 1
ATOM 686 O O . ARG A 1 94 ? -18.607 10.183 6.664 1.00 96.69 94 ARG A O 1
ATOM 693 N N . LEU A 1 95 ? -16.854 8.930 6.054 1.00 96.81 95 LEU A N 1
ATOM 694 C CA . LEU A 1 95 ? -16.336 9.923 5.114 1.00 96.81 95 LEU A CA 1
ATOM 695 C C . LEU A 1 95 ? -17.336 10.213 3.983 1.00 96.81 95 LEU A C 1
ATOM 697 O O . LEU A 1 95 ? -17.908 9.313 3.357 1.00 96.81 95 LEU A O 1
ATOM 701 N N . GLY A 1 96 ? -17.514 11.500 3.679 1.00 97.69 96 GLY A N 1
ATOM 702 C CA . GLY A 1 96 ? -18.262 11.947 2.504 1.00 97.69 96 GLY A CA 1
ATOM 703 C C . GLY A 1 96 ? -17.584 11.509 1.201 1.00 97.69 96 GLY A C 1
ATOM 704 O O . GLY A 1 96 ? -16.365 11.344 1.154 1.00 97.69 96 GLY A O 1
ATOM 705 N N . TRP A 1 97 ? -18.368 11.337 0.134 1.00 95.62 97 TRP A N 1
ATOM 706 C CA . TRP A 1 97 ? -17.888 10.824 -1.158 1.00 95.62 97 TRP A CA 1
ATOM 707 C C . TRP A 1 97 ? -16.712 11.615 -1.734 1.00 95.62 97 TRP A C 1
ATOM 709 O O . TRP A 1 97 ? -15.714 11.012 -2.113 1.00 95.62 97 TRP A O 1
ATOM 719 N N . LEU A 1 98 ? -16.796 12.950 -1.736 1.00 96.94 98 LEU A N 1
ATOM 720 C CA . LEU A 1 98 ? -15.740 13.808 -2.277 1.00 96.94 98 LEU A CA 1
ATOM 721 C C . LEU A 1 98 ? -14.431 13.680 -1.487 1.00 96.94 98 LEU A C 1
ATOM 723 O O . LEU A 1 98 ? -13.372 13.481 -2.074 1.00 96.94 98 LEU A O 1
ATOM 727 N N . LYS A 1 99 ? -14.513 13.735 -0.151 1.00 98.06 99 LYS A N 1
ATOM 728 C CA . LYS A 1 99 ? -13.344 13.595 0.727 1.00 98.06 99 LYS A CA 1
ATOM 729 C C . LYS A 1 99 ? -12.693 12.223 0.551 1.00 98.06 99 LYS A C 1
ATOM 731 O O . LYS A 1 99 ? -11.479 12.145 0.410 1.00 98.06 99 LYS A O 1
ATOM 736 N N . LEU A 1 100 ? -13.493 11.158 0.503 1.00 98.00 100 LEU A N 1
ATOM 737 C CA . LEU A 1 100 ? -12.986 9.809 0.270 1.00 98.00 100 LEU A CA 1
ATOM 738 C C . LEU A 1 100 ? -12.312 9.681 -1.106 1.00 98.00 100 LEU A C 1
ATOM 740 O O . LEU A 1 100 ? -11.216 9.137 -1.197 1.00 98.00 100 LEU A O 1
ATOM 744 N N . ALA A 1 101 ? -12.923 10.210 -2.168 1.00 97.75 101 ALA A N 1
ATOM 745 C CA . ALA A 1 101 ? -12.334 10.187 -3.506 1.00 97.75 101 ALA A CA 1
ATOM 746 C C . ALA A 1 101 ? -10.988 10.935 -3.551 1.00 97.75 101 ALA A C 1
ATOM 748 O O . ALA A 1 101 ? -10.003 10.400 -4.046 1.00 97.75 101 ALA A O 1
ATOM 749 N N . MET A 1 102 ? -10.904 12.132 -2.964 1.00 98.31 102 MET A N 1
ATOM 750 C CA . MET A 1 102 ? -9.657 12.906 -2.927 1.00 98.31 102 MET A CA 1
ATOM 751 C C . MET A 1 102 ? -8.546 12.190 -2.150 1.00 98.31 102 MET A C 1
ATOM 753 O O . MET A 1 102 ? -7.423 12.083 -2.642 1.00 98.31 102 MET A O 1
ATOM 757 N N . LEU A 1 103 ? -8.858 11.668 -0.958 1.00 98.69 103 LEU A N 1
ATOM 758 C CA . LEU A 1 103 ? -7.867 10.996 -0.113 1.00 98.69 103 LEU A CA 1
ATOM 759 C C . LEU A 1 103 ? -7.389 9.661 -0.702 1.00 98.69 103 LEU A C 1
ATOM 761 O O . LEU A 1 103 ? -6.248 9.263 -0.466 1.00 98.69 103 LEU A O 1
ATOM 765 N N . THR A 1 104 ? -8.235 8.976 -1.473 1.00 98.75 104 THR A N 1
ATOM 766 C CA . THR A 1 104 ? -7.855 7.731 -2.156 1.00 98.75 104 THR A CA 1
ATOM 767 C C . THR A 1 104 ? -7.019 8.000 -3.406 1.00 98.75 104 THR A C 1
ATOM 769 O O . THR A 1 104 ? -6.029 7.307 -3.639 1.00 98.75 104 THR A O 1
ATOM 772 N N . VAL A 1 105 ? -7.323 9.053 -4.168 1.00 98.81 105 VAL A N 1
ATOM 773 C CA . VAL A 1 105 ? -6.491 9.472 -5.308 1.00 98.81 105 VAL A CA 1
ATOM 774 C C . VAL A 1 105 ? -5.100 9.906 -4.852 1.00 98.81 105 VAL A C 1
ATOM 776 O O . VAL A 1 105 ? -4.103 9.406 -5.373 1.00 98.81 105 VAL A O 1
ATOM 779 N N . ILE A 1 106 ? -4.994 10.770 -3.838 1.00 98.69 106 ILE A N 1
ATOM 780 C CA . ILE A 1 106 ? -3.676 11.237 -3.382 1.00 98.69 106 ILE A CA 1
ATOM 781 C C . ILE A 1 106 ? -2.824 10.100 -2.796 1.00 98.69 106 ILE A C 1
ATOM 783 O O . ILE A 1 106 ? -1.614 10.069 -3.016 1.00 98.69 106 ILE A O 1
ATOM 787 N N . ALA A 1 107 ? -3.442 9.116 -2.130 1.00 98.75 107 ALA A N 1
ATOM 788 C CA . ALA A 1 107 ? -2.732 7.931 -1.653 1.00 98.75 107 ALA A CA 1
ATOM 789 C C . ALA A 1 107 ? -2.127 7.113 -2.808 1.00 98.75 107 ALA A C 1
ATOM 791 O O . ALA A 1 107 ? -1.002 6.632 -2.684 1.00 98.75 107 ALA A O 1
ATOM 792 N N . GLY A 1 108 ? -2.821 7.016 -3.949 1.00 98.75 108 GLY A N 1
ATOM 793 C CA . GLY A 1 108 ? -2.271 6.420 -5.171 1.00 98.75 108 GLY A CA 1
ATOM 794 C C . GLY A 1 108 ? -1.034 7.167 -5.682 1.00 98.75 108 GLY A C 1
ATOM 795 O O . GLY A 1 108 ? -0.015 6.542 -5.980 1.00 98.75 108 GLY A O 1
ATOM 796 N N . CYS A 1 109 ? -1.067 8.503 -5.689 1.00 98.75 109 CYS A N 1
ATOM 797 C CA . CYS A 1 109 ? 0.100 9.317 -6.045 1.00 98.75 109 CYS A CA 1
ATOM 798 C C . CYS A 1 109 ? 1.285 9.086 -5.093 1.00 98.75 109 CYS A C 1
ATOM 800 O O . CYS A 1 109 ? 2.422 8.983 -5.545 1.00 98.75 109 CYS A O 1
ATOM 802 N N . TYR A 1 110 ? 1.044 8.968 -3.783 1.00 98.75 110 TYR A N 1
ATOM 803 C CA . TYR A 1 110 ? 2.103 8.701 -2.800 1.00 98.75 110 TYR A CA 1
ATOM 804 C C . TYR A 1 110 ? 2.739 7.315 -2.959 1.00 98.75 110 TYR A C 1
ATOM 806 O O . TYR A 1 110 ? 3.960 7.193 -2.819 1.00 98.75 110 TYR A O 1
ATOM 814 N N . VAL A 1 111 ? 1.958 6.288 -3.319 1.00 98.69 111 VAL A N 1
ATOM 815 C CA . VAL A 1 111 ? 2.528 4.994 -3.738 1.00 98.69 111 VAL A CA 1
ATOM 816 C C . VAL A 1 111 ? 3.385 5.174 -4.989 1.00 98.69 111 VAL A C 1
ATOM 818 O O . VAL A 1 111 ? 4.500 4.658 -5.033 1.00 98.69 111 VAL A O 1
ATOM 821 N N . GLY A 1 112 ? 2.908 5.950 -5.967 1.00 98.44 112 GLY A N 1
ATOM 822 C CA . GLY A 1 112 ? 3.670 6.299 -7.164 1.00 98.44 112 GLY A CA 1
ATOM 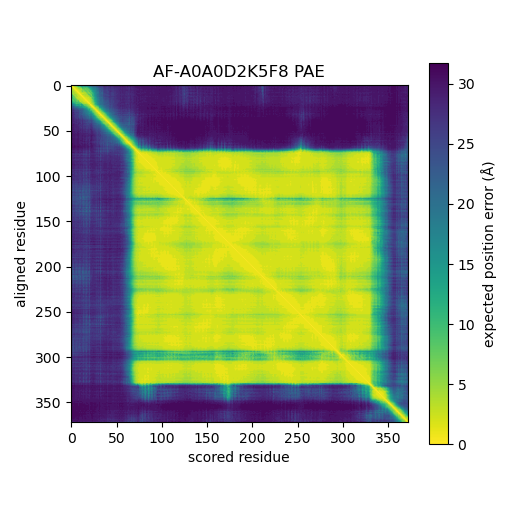823 C C . GLY A 1 112 ? 5.022 6.942 -6.841 1.00 98.44 112 GLY A C 1
ATOM 824 O O . GLY A 1 112 ? 6.041 6.489 -7.359 1.00 98.44 112 GLY A O 1
ATOM 825 N N . PHE A 1 113 ? 5.066 7.926 -5.936 1.00 98.19 113 PHE A N 1
ATOM 826 C CA . PHE A 1 113 ? 6.317 8.533 -5.460 1.00 98.19 113 PHE A CA 1
ATOM 827 C C . PHE A 1 113 ? 7.258 7.495 -4.850 1.00 98.19 113 PHE A C 1
ATOM 829 O O . PHE A 1 113 ? 8.411 7.377 -5.270 1.00 98.19 113 PHE A O 1
ATOM 836 N N . GLY A 1 114 ? 6.768 6.731 -3.871 1.00 98.25 114 GLY A N 1
ATOM 837 C CA . GLY A 1 114 ? 7.598 5.758 -3.169 1.00 98.25 114 GLY A CA 1
ATOM 838 C C . GLY A 1 114 ? 8.149 4.687 -4.106 1.00 98.25 114 GLY A C 1
ATOM 839 O O . GLY A 1 114 ? 9.339 4.369 -4.064 1.00 98.25 114 GLY A O 1
ATOM 840 N N . PHE A 1 115 ? 7.309 4.173 -5.006 1.00 98.31 115 PHE A N 1
ATOM 841 C CA . PHE A 1 115 ? 7.732 3.120 -5.916 1.00 98.31 115 PHE A CA 1
ATOM 842 C C . PHE A 1 115 ? 8.601 3.644 -7.066 1.00 98.31 115 PHE A C 1
ATOM 844 O O . PHE A 1 115 ? 9.521 2.945 -7.482 1.00 98.31 115 PHE A O 1
ATOM 851 N N . SER A 1 116 ? 8.418 4.896 -7.500 1.00 98.44 116 SER A N 1
ATOM 852 C CA . SER A 1 116 ? 9.346 5.564 -8.428 1.00 98.44 116 SER A CA 1
ATOM 853 C C . SER A 1 116 ? 10.763 5.603 -7.877 1.00 98.44 116 SER A C 1
ATOM 855 O O . SER A 1 116 ? 11.704 5.286 -8.598 1.00 98.44 116 SER A O 1
ATOM 857 N N . ILE A 1 117 ? 10.924 5.948 -6.595 1.00 97.94 117 ILE A N 1
ATOM 858 C CA . ILE A 1 117 ? 12.239 5.974 -5.942 1.00 97.94 117 ILE A CA 1
ATOM 859 C C . ILE A 1 117 ? 12.875 4.580 -5.989 1.00 97.94 117 ILE A C 1
ATOM 861 O O . ILE A 1 117 ? 14.029 4.457 -6.390 1.00 97.94 117 ILE A O 1
ATOM 865 N N . CYS A 1 118 ? 12.123 3.525 -5.655 1.00 97.62 118 CYS A N 1
ATOM 866 C CA . CYS A 1 118 ? 12.614 2.149 -5.764 1.00 97.62 118 CYS A CA 1
ATOM 867 C C . CYS A 1 118 ? 13.056 1.816 -7.198 1.00 97.62 118 CYS A C 1
ATOM 869 O O . CYS A 1 118 ? 14.171 1.343 -7.409 1.00 97.62 118 CYS A O 1
ATOM 871 N N . LEU A 1 119 ? 12.206 2.076 -8.196 1.00 97.62 119 LEU A N 1
ATOM 872 C CA . LEU A 1 119 ? 12.499 1.743 -9.593 1.00 97.62 119 LEU A CA 1
ATOM 873 C C . LEU A 1 119 ? 13.697 2.524 -10.138 1.00 97.62 119 LEU A C 1
ATOM 875 O O . LEU A 1 119 ? 14.534 1.937 -10.818 1.00 97.62 119 LEU A O 1
ATOM 879 N N . LEU A 1 120 ? 13.822 3.807 -9.799 1.00 97.06 120 LEU A N 1
ATOM 880 C CA . LEU A 1 120 ? 14.968 4.629 -10.183 1.00 97.06 120 LEU A CA 1
ATOM 881 C C . LEU A 1 120 ? 16.254 4.159 -9.501 1.00 97.06 120 LEU A C 1
ATOM 883 O O . LEU A 1 120 ? 17.297 4.137 -10.147 1.00 97.06 120 LEU A O 1
ATOM 887 N N . ILE A 1 121 ? 16.209 3.740 -8.235 1.00 95.94 121 ILE A N 1
ATOM 888 C CA . ILE A 1 121 ? 17.355 3.089 -7.585 1.00 95.94 121 ILE A CA 1
ATOM 889 C C . ILE A 1 121 ? 17.743 1.827 -8.363 1.00 95.94 121 ILE A C 1
ATOM 891 O O . ILE A 1 121 ? 18.904 1.677 -8.739 1.00 95.94 121 ILE A O 1
ATOM 895 N N . GLY A 1 122 ? 16.773 0.959 -8.665 1.00 94.56 122 GLY A N 1
ATOM 896 C CA . GLY A 1 122 ? 17.013 -0.276 -9.412 1.00 94.56 122 GLY A CA 1
ATOM 897 C C . GLY A 1 122 ? 17.574 -0.039 -10.818 1.00 94.56 122 GLY A C 1
ATOM 898 O O . GLY A 1 122 ? 18.443 -0.784 -11.262 1.00 94.56 122 GLY A O 1
ATOM 899 N N . GLY A 1 123 ? 17.124 1.017 -11.498 1.00 94.44 123 GLY A N 1
ATOM 900 C CA . GLY A 1 123 ? 17.626 1.414 -12.814 1.00 94.44 123 GLY A CA 1
ATOM 901 C C . GLY A 1 123 ? 19.021 2.046 -12.788 1.00 94.44 123 GLY A C 1
ATOM 902 O O . GLY A 1 123 ? 19.786 1.851 -13.727 1.00 94.44 123 GLY A O 1
ATOM 903 N N . ASN A 1 124 ? 19.377 2.774 -11.722 1.00 94.25 124 ASN A N 1
ATOM 904 C CA . ASN A 1 124 ? 20.659 3.488 -11.624 1.00 94.25 124 ASN A CA 1
ATOM 905 C C . ASN A 1 124 ? 21.789 2.673 -10.983 1.00 94.25 124 ASN A C 1
ATOM 907 O O . ASN A 1 124 ? 22.953 2.960 -11.244 1.00 94.25 124 ASN A O 1
ATOM 911 N N . ILE A 1 125 ? 21.480 1.699 -10.120 1.00 91.06 125 ILE A N 1
ATOM 912 C CA . ILE A 1 125 ? 22.506 0.976 -9.345 1.00 91.06 125 ILE A CA 1
ATOM 913 C C . ILE A 1 125 ? 23.368 0.032 -10.200 1.00 91.06 125 ILE A C 1
ATOM 915 O O . ILE A 1 125 ? 24.429 -0.391 -9.755 1.00 91.06 125 ILE A O 1
ATOM 919 N N . GLY A 1 126 ? 22.927 -0.270 -11.424 1.00 86.25 126 GLY A N 1
ATOM 920 C CA . GLY A 1 126 ? 23.628 -1.148 -12.358 1.00 86.25 126 GLY A CA 1
ATOM 921 C C . GLY A 1 126 ? 23.081 -2.578 -12.371 1.00 86.25 126 GLY A C 1
ATOM 922 O O . GLY A 1 126 ? 22.751 -3.178 -11.345 1.00 86.25 126 GLY A O 1
ATOM 923 N N . MET A 1 127 ? 22.968 -3.139 -13.578 1.00 87.44 127 MET A N 1
ATOM 924 C CA . MET A 1 127 ? 22.456 -4.498 -13.807 1.00 87.44 127 MET A CA 1
ATOM 925 C C . MET A 1 127 ? 23.446 -5.596 -13.390 1.00 87.44 127 MET A C 1
ATOM 927 O O . MET A 1 127 ? 23.049 -6.746 -13.199 1.00 87.44 127 MET A O 1
ATOM 931 N N . ASP A 1 128 ? 24.723 -5.250 -13.266 1.00 91.50 128 ASP A N 1
ATOM 932 C CA . ASP A 1 128 ? 25.791 -6.063 -12.686 1.00 91.50 128 ASP A CA 1
ATOM 933 C C . ASP A 1 128 ? 25.523 -6.340 -11.202 1.00 91.50 128 ASP A C 1
ATOM 935 O O . ASP A 1 128 ? 25.511 -7.501 -10.796 1.00 91.50 128 ASP A O 1
ATOM 939 N N . ILE A 1 129 ? 25.163 -5.317 -10.417 1.00 93.31 129 ILE A N 1
ATOM 940 C CA . ILE A 1 129 ? 24.834 -5.483 -8.994 1.00 93.31 129 ILE A CA 1
ATOM 941 C C . ILE A 1 129 ? 23.614 -6.388 -8.807 1.00 93.31 129 ILE A C 1
ATOM 943 O O . ILE A 1 129 ? 23.634 -7.263 -7.940 1.00 93.31 129 ILE A O 1
ATOM 947 N N . LEU A 1 130 ? 22.580 -6.239 -9.644 1.00 92.44 130 LEU A N 1
ATOM 948 C CA . LEU A 1 130 ? 21.409 -7.123 -9.610 1.00 92.44 130 LEU A CA 1
ATOM 949 C C . LEU A 1 130 ? 21.792 -8.600 -9.808 1.00 92.44 130 LEU A C 1
ATOM 951 O O . LEU A 1 130 ? 21.223 -9.472 -9.152 1.00 92.44 130 LEU A O 1
ATOM 955 N N . LYS A 1 131 ? 22.738 -8.886 -10.712 1.00 92.25 131 LYS A N 1
ATOM 956 C CA . LYS A 1 131 ? 23.148 -10.255 -11.063 1.00 92.25 131 LYS A CA 1
ATOM 957 C C . LYS A 1 131 ? 24.150 -10.845 -10.075 1.00 92.25 131 LYS A C 1
ATOM 959 O O . LYS A 1 131 ? 24.002 -11.994 -9.673 1.00 92.25 131 LYS A O 1
ATOM 964 N N . GLU A 1 132 ? 25.164 -10.077 -9.697 1.00 96.12 132 GLU A N 1
ATOM 965 C CA . GLU A 1 132 ? 26.294 -10.556 -8.896 1.00 96.12 132 GLU A CA 1
ATOM 966 C C . GLU A 1 132 ? 26.034 -10.455 -7.390 1.00 96.12 132 GLU A C 1
ATOM 968 O O . GLU A 1 132 ? 26.596 -11.222 -6.607 1.00 96.12 132 GLU A O 1
ATOM 973 N N . ARG A 1 133 ? 25.198 -9.498 -6.961 1.00 95.81 133 ARG A N 1
ATOM 974 C CA . ARG A 1 133 ? 24.958 -9.179 -5.543 1.00 95.81 133 ARG A CA 1
ATOM 975 C C . ARG A 1 133 ? 23.468 -8.927 -5.257 1.00 95.81 133 ARG A C 1
ATOM 977 O O . ARG A 1 133 ? 23.115 -7.868 -4.726 1.00 95.81 133 ARG A O 1
ATOM 984 N N . PRO A 1 134 ? 22.577 -9.903 -5.522 1.00 93.56 134 PRO A N 1
ATOM 985 C CA . PRO A 1 134 ? 21.127 -9.713 -5.423 1.00 93.56 134 PRO A CA 1
ATOM 986 C C . PRO A 1 134 ? 20.645 -9.312 -4.018 1.00 93.56 134 PRO A C 1
ATOM 988 O O . PRO A 1 134 ? 19.685 -8.558 -3.890 1.00 93.56 134 PRO A O 1
ATOM 991 N N . GLY A 1 135 ? 21.324 -9.757 -2.953 1.00 95.44 135 GLY A N 1
ATOM 992 C CA . GLY A 1 135 ? 20.998 -9.348 -1.581 1.00 95.44 135 GLY A CA 1
ATOM 993 C C . GLY A 1 135 ? 21.231 -7.854 -1.329 1.00 95.44 135 GLY A C 1
ATOM 994 O O . GLY A 1 135 ? 20.378 -7.186 -0.749 1.00 95.44 135 GLY A O 1
ATOM 995 N N . LEU A 1 136 ? 22.352 -7.312 -1.823 1.00 95.56 136 LEU A N 1
ATOM 996 C CA . LEU A 1 136 ? 22.647 -5.879 -1.742 1.00 95.56 136 LEU A CA 1
ATOM 997 C C . LEU A 1 136 ? 21.679 -5.075 -2.612 1.00 95.56 136 LEU A C 1
ATOM 999 O O . LEU A 1 136 ? 21.179 -4.045 -2.167 1.00 95.56 136 LEU A O 1
ATOM 1003 N N . PHE A 1 137 ? 21.378 -5.568 -3.818 1.00 95.94 137 PHE A N 1
ATOM 1004 C CA . PHE A 1 137 ? 20.387 -4.948 -4.691 1.00 95.94 137 PHE A CA 1
ATOM 1005 C C . PHE A 1 137 ? 19.031 -4.818 -3.982 1.00 95.94 137 PHE A C 1
ATOM 1007 O O . PHE A 1 137 ? 18.495 -3.715 -3.886 1.00 95.94 137 PHE A O 1
ATOM 1014 N N . ASN A 1 138 ? 18.505 -5.919 -3.432 1.00 95.31 138 ASN A N 1
ATOM 1015 C CA . ASN A 1 138 ? 17.204 -5.927 -2.760 1.00 95.31 138 ASN A CA 1
ATOM 1016 C C . ASN A 1 138 ? 17.179 -4.987 -1.549 1.00 95.31 138 ASN A C 1
ATOM 1018 O O . ASN A 1 138 ? 16.189 -4.280 -1.358 1.00 95.31 138 ASN A O 1
ATOM 1022 N N . LEU A 1 139 ? 18.266 -4.940 -0.769 1.00 96.38 139 LEU A N 1
ATOM 1023 C CA . LEU A 1 139 ? 18.393 -4.028 0.366 1.00 96.38 139 LEU A CA 1
ATOM 1024 C C . LEU A 1 139 ? 18.280 -2.565 -0.080 1.00 96.38 139 LEU A C 1
ATOM 1026 O O . LEU A 1 139 ? 17.437 -1.834 0.433 1.00 96.38 139 LEU A O 1
ATOM 1030 N N . VAL A 1 140 ? 19.087 -2.139 -1.054 1.00 95.75 140 VAL A N 1
ATOM 1031 C CA . VAL A 1 140 ? 19.102 -0.736 -1.503 1.00 95.75 140 VAL A CA 1
ATOM 1032 C C . VAL A 1 140 ? 17.794 -0.370 -2.216 1.00 95.75 140 VAL A C 1
ATOM 1034 O O . VAL A 1 140 ? 17.264 0.720 -2.008 1.00 95.75 140 VAL A O 1
ATOM 1037 N N . PHE A 1 141 ? 17.222 -1.299 -2.988 1.00 96.06 141 PHE A N 1
ATOM 1038 C CA . PHE A 1 141 ? 15.929 -1.134 -3.654 1.00 96.06 141 PHE A CA 1
ATOM 1039 C C . PHE A 1 141 ? 14.771 -0.936 -2.662 1.00 96.06 141 PHE A C 1
ATOM 1041 O O . PHE A 1 141 ? 13.918 -0.069 -2.865 1.00 96.06 141 PHE A O 1
ATOM 1048 N N . GLY A 1 142 ? 14.731 -1.737 -1.593 1.00 95.94 142 GLY A N 1
ATOM 1049 C CA . GLY A 1 142 ? 13.617 -1.768 -0.642 1.00 95.94 142 GLY A CA 1
ATOM 1050 C C . GLY A 1 142 ? 13.728 -0.806 0.537 1.00 95.94 142 GLY A C 1
ATOM 1051 O O . GLY A 1 142 ? 12.711 -0.517 1.162 1.00 95.94 142 GLY A O 1
ATOM 1052 N N . ALA A 1 143 ? 14.924 -0.295 0.843 1.00 96.06 143 ALA A N 1
ATOM 1053 C CA . ALA A 1 143 ? 15.172 0.390 2.108 1.00 96.06 143 ALA A CA 1
ATOM 1054 C C . ALA A 1 143 ? 14.461 1.740 2.268 1.00 96.06 143 ALA A C 1
ATOM 1056 O O . ALA A 1 143 ? 14.118 2.082 3.387 1.00 96.06 143 ALA A O 1
ATOM 1057 N N . ILE A 1 144 ? 14.284 2.551 1.218 1.00 94.62 144 ILE A N 1
ATOM 1058 C CA . ILE A 1 144 ? 13.873 3.963 1.407 1.00 94.62 144 ILE A CA 1
ATOM 1059 C C . ILE A 1 144 ? 12.629 4.336 0.606 1.00 94.62 144 ILE A C 1
ATOM 1061 O O . ILE A 1 144 ? 11.726 4.970 1.152 1.00 94.62 144 ILE A O 1
ATOM 1065 N N . GLY A 1 145 ? 12.551 3.948 -0.669 1.00 95.81 145 GLY A N 1
ATOM 1066 C CA . GLY A 1 145 ? 11.508 4.433 -1.578 1.00 95.81 145 GLY A CA 1
ATOM 1067 C C . GLY A 1 145 ? 10.085 4.134 -1.103 1.00 95.81 145 GLY A C 1
ATOM 1068 O O . GLY A 1 145 ? 9.333 5.048 -0.760 1.00 95.81 145 GLY A O 1
ATOM 1069 N N . PHE A 1 146 ? 9.714 2.857 -1.021 1.00 96.00 146 PHE A N 1
ATOM 1070 C CA . PHE A 1 146 ? 8.370 2.464 -0.591 1.00 96.00 146 PHE A CA 1
ATOM 1071 C C . PHE A 1 146 ? 8.028 2.907 0.845 1.00 96.00 146 PHE A C 1
ATOM 1073 O O . PHE A 1 146 ? 6.938 3.452 1.039 1.00 96.00 146 PHE A O 1
ATOM 1080 N N . PRO A 1 147 ? 8.931 2.765 1.841 1.00 97.75 147 PRO A N 1
ATOM 1081 C CA . PRO A 1 147 ? 8.727 3.326 3.179 1.00 97.75 147 PRO A CA 1
ATOM 1082 C C . PRO A 1 147 ? 8.398 4.820 3.190 1.00 97.75 147 PRO A C 1
ATOM 1084 O O . PRO A 1 147 ? 7.522 5.258 3.937 1.00 97.75 147 PRO A O 1
ATOM 1087 N N . THR A 1 148 ? 9.056 5.598 2.328 1.00 97.69 148 THR A N 1
ATOM 1088 C CA . THR A 1 148 ? 8.823 7.041 2.191 1.00 97.69 148 THR A CA 1
ATOM 1089 C C . THR A 1 148 ? 7.411 7.309 1.674 1.00 97.69 148 THR A C 1
ATOM 1091 O O . THR A 1 148 ? 6.655 8.048 2.305 1.00 97.69 148 THR A O 1
ATOM 1094 N N . GLY A 1 149 ? 7.008 6.640 0.586 1.00 97.56 149 GLY A N 1
ATOM 1095 C CA . GLY A 1 149 ? 5.652 6.765 0.039 1.00 97.56 149 GLY A CA 1
ATOM 1096 C C . GLY A 1 149 ? 4.571 6.374 1.050 1.00 97.56 149 GLY A C 1
ATOM 1097 O O . GLY A 1 149 ? 3.576 7.080 1.203 1.00 97.56 149 GLY A O 1
ATOM 1098 N N . PHE A 1 150 ? 4.787 5.296 1.809 1.00 98.06 150 PHE A N 1
ATOM 1099 C CA . PHE A 1 150 ? 3.842 4.874 2.844 1.00 98.06 150 PHE A CA 1
ATOM 1100 C C . PHE A 1 150 ? 3.785 5.838 4.036 1.00 98.06 150 PHE A C 1
ATOM 1102 O O . PHE A 1 150 ? 2.707 6.093 4.574 1.00 98.06 150 PHE A O 1
ATOM 1109 N N . THR A 1 151 ? 4.917 6.435 4.413 1.00 98.31 151 THR A N 1
ATOM 1110 C CA . THR A 1 151 ? 4.961 7.478 5.447 1.00 98.31 151 THR A CA 1
ATOM 1111 C C . THR A 1 151 ? 4.112 8.681 5.046 1.00 98.31 151 THR A C 1
ATOM 1113 O O . THR A 1 151 ? 3.333 9.163 5.866 1.00 98.31 151 THR A O 1
ATOM 1116 N N . PHE A 1 152 ? 4.175 9.126 3.784 1.00 98.19 152 PHE A N 1
ATOM 1117 C CA . PHE A 1 152 ? 3.308 10.206 3.294 1.00 98.19 152 PHE A CA 1
ATOM 1118 C C . PHE A 1 152 ? 1.828 9.859 3.459 1.00 98.19 152 PHE A C 1
ATOM 1120 O O . PHE A 1 152 ? 1.052 10.677 3.940 1.00 98.19 152 PHE A O 1
ATOM 1127 N N . ILE A 1 153 ? 1.439 8.625 3.134 1.00 98.31 153 ILE A N 1
ATOM 1128 C CA . ILE A 1 153 ? 0.052 8.164 3.273 1.00 98.31 153 ILE A CA 1
ATOM 1129 C C . ILE A 1 153 ? -0.400 8.231 4.732 1.00 98.31 153 ILE A C 1
ATOM 1131 O O . ILE A 1 153 ? -1.434 8.833 5.017 1.00 98.31 153 ILE A O 1
ATOM 1135 N N . VAL A 1 154 ? 0.364 7.644 5.655 1.00 97.56 154 VAL A N 1
ATOM 1136 C CA . VAL A 1 154 ? -0.036 7.568 7.068 1.00 97.56 154 VAL A CA 1
ATOM 1137 C C . VAL A 1 154 ? -0.045 8.947 7.725 1.00 97.56 154 VAL A C 1
ATOM 1139 O O . VAL A 1 154 ? -0.993 9.278 8.434 1.00 97.56 154 VAL A O 1
ATOM 1142 N N . ILE A 1 155 ? 0.978 9.766 7.479 1.00 97.50 155 ILE A N 1
ATOM 1143 C CA . ILE A 1 155 ? 1.142 11.059 8.153 1.00 97.50 155 ILE A CA 1
ATOM 1144 C C . ILE A 1 155 ? 0.234 12.137 7.554 1.00 97.50 155 ILE A C 1
ATOM 1146 O O . ILE A 1 155 ? -0.338 12.930 8.299 1.00 97.50 155 ILE A O 1
ATOM 1150 N N . CYS A 1 156 ? 0.039 12.155 6.232 1.00 97.31 156 CYS A N 1
ATOM 1151 C CA . CYS A 1 156 ? -0.864 13.110 5.581 1.00 97.31 156 CYS A CA 1
ATOM 1152 C C . CYS A 1 156 ? -2.336 12.656 5.590 1.00 97.31 156 CYS A C 1
ATOM 1154 O O . CYS A 1 156 ? -3.209 13.426 5.193 1.00 97.31 156 CYS A O 1
ATOM 1156 N N . GLY A 1 157 ? -2.630 11.430 6.035 1.00 95.88 157 GLY A N 1
ATOM 1157 C CA . GLY A 1 157 ? -3.996 10.912 6.156 1.00 95.88 157 GLY A CA 1
ATOM 1158 C C . GLY A 1 157 ? -4.620 10.448 4.836 1.00 95.88 157 GLY A C 1
ATOM 1159 O O . GLY A 1 157 ? -5.837 10.535 4.670 1.00 95.88 157 GLY A O 1
ATOM 1160 N N . GLY A 1 158 ? -3.807 9.971 3.891 1.00 97.75 158 GLY A N 1
ATOM 1161 C CA . GLY A 1 158 ? -4.285 9.352 2.654 1.00 97.75 158 GLY A CA 1
ATOM 1162 C C . GLY A 1 158 ? -5.021 8.031 2.911 1.00 97.75 158 GLY A C 1
ATOM 1163 O O . GLY A 1 158 ? -4.728 7.303 3.860 1.00 97.75 158 GLY A O 1
ATOM 1164 N N . GLU A 1 159 ? -5.970 7.696 2.038 1.00 98.38 159 GLU A N 1
ATOM 1165 C CA . GLU A 1 159 ? -6.778 6.478 2.151 1.00 98.38 159 GLU A CA 1
ATOM 1166 C C . GLU A 1 159 ? -6.299 5.413 1.160 1.00 98.38 159 GLU A C 1
ATOM 1168 O O . GLU A 1 159 ? -6.583 5.459 -0.039 1.00 98.38 159 GLU A O 1
ATOM 1173 N N . LEU A 1 160 ? -5.556 4.433 1.667 1.00 98.50 160 LEU A N 1
ATOM 1174 C CA . LEU A 1 160 ? -4.993 3.350 0.870 1.00 98.50 160 LEU A CA 1
ATOM 1175 C C . LEU A 1 160 ? -5.815 2.068 1.038 1.00 98.50 160 LEU A C 1
ATOM 1177 O O . LEU A 1 160 ? -6.125 1.664 2.159 1.00 98.50 160 LEU A O 1
ATOM 1181 N N . PHE A 1 161 ? -6.131 1.403 -0.073 1.00 98.81 161 PHE A N 1
ATOM 1182 C CA . PHE A 1 161 ? -6.900 0.158 -0.101 1.00 98.81 161 PHE A CA 1
ATOM 1183 C C . PHE A 1 161 ? -6.341 -0.897 0.859 1.00 98.81 161 PHE A C 1
ATOM 1185 O O . PHE A 1 161 ? -7.084 -1.505 1.629 1.00 98.81 161 PHE A O 1
ATOM 1192 N N . THR A 1 162 ? -5.024 -1.091 0.843 1.00 98.56 162 THR A N 1
ATOM 1193 C CA . THR A 1 162 ? -4.354 -2.156 1.590 1.00 98.56 162 THR A CA 1
ATOM 1194 C C . THR A 1 162 ? -4.494 -1.980 3.104 1.00 98.56 162 THR A C 1
ATOM 1196 O O . THR A 1 162 ? -4.920 -2.919 3.776 1.00 98.56 162 THR A O 1
ATOM 1199 N N . SER A 1 163 ? -4.292 -0.773 3.642 1.00 97.56 163 SER A N 1
ATOM 1200 C CA . SER A 1 163 ? -4.533 -0.490 5.067 1.00 97.56 163 SER A CA 1
ATOM 1201 C C . SER A 1 163 ? -6.023 -0.472 5.432 1.00 97.56 163 SER A C 1
ATOM 1203 O O . SER A 1 163 ? -6.408 -0.945 6.507 1.00 97.56 163 SER A O 1
ATOM 1205 N N . LEU A 1 164 ? -6.891 -0.009 4.524 1.00 98.50 164 LEU A N 1
ATOM 1206 C CA . LEU A 1 164 ? -8.347 -0.063 4.693 1.00 98.50 164 LEU A CA 1
ATOM 1207 C C . LEU A 1 164 ? -8.897 -1.493 4.778 1.00 98.50 164 LEU A C 1
ATOM 1209 O O . LEU A 1 164 ? -9.943 -1.691 5.401 1.00 98.50 164 LEU A O 1
ATOM 1213 N N . CYS A 1 165 ? -8.213 -2.496 4.215 1.00 98.62 165 CYS A N 1
ATOM 1214 C CA . CYS A 1 165 ? -8.574 -3.905 4.413 1.00 98.62 165 CYS A CA 1
ATOM 1215 C C . CYS A 1 165 ? -8.626 -4.252 5.906 1.00 98.62 165 CYS A C 1
ATOM 1217 O O . CYS A 1 165 ? -9.617 -4.820 6.363 1.00 98.62 165 CYS A O 1
ATOM 1219 N N . ALA A 1 166 ? -7.614 -3.847 6.678 1.00 98.06 166 ALA A N 1
ATOM 1220 C CA . ALA A 1 166 ? -7.566 -4.122 8.109 1.00 98.06 166 ALA A CA 1
ATOM 1221 C C . ALA A 1 166 ? -8.446 -3.168 8.932 1.00 98.06 166 ALA A C 1
ATOM 1223 O O . ALA A 1 166 ? -9.193 -3.631 9.793 1.00 98.06 166 ALA A O 1
ATOM 1224 N N . TYR A 1 167 ? -8.425 -1.856 8.663 1.00 98.25 167 TYR A N 1
ATOM 1225 C CA . TYR A 1 167 ? -9.220 -0.897 9.448 1.00 98.25 167 TYR A CA 1
ATOM 1226 C C . TYR A 1 167 ? -10.725 -1.151 9.350 1.00 98.25 167 TYR A C 1
ATOM 1228 O O . TYR A 1 167 ? -11.417 -1.169 10.369 1.00 98.25 167 TYR A O 1
ATOM 1236 N N . MET A 1 168 ? -11.237 -1.386 8.139 1.00 98.38 168 MET A N 1
ATOM 1237 C CA . MET A 1 168 ? -12.665 -1.645 7.951 1.00 98.38 168 MET A CA 1
ATOM 1238 C C . MET A 1 168 ? -13.071 -2.996 8.540 1.00 98.38 168 MET A C 1
ATOM 1240 O O . MET A 1 168 ? -14.129 -3.088 9.158 1.00 98.38 168 MET A O 1
ATOM 1244 N N . ALA A 1 169 ? -12.221 -4.022 8.419 1.00 97.69 169 ALA A N 1
ATOM 1245 C CA . ALA A 1 169 ? -12.470 -5.316 9.047 1.00 97.69 169 ALA A CA 1
ATOM 1246 C C . ALA A 1 169 ? -12.484 -5.216 10.582 1.00 97.69 169 ALA A C 1
ATOM 1248 O O . ALA A 1 169 ? -13.387 -5.762 11.209 1.00 97.69 169 ALA A O 1
ATOM 1249 N N . ALA A 1 170 ? -11.552 -4.475 11.192 1.00 97.25 170 ALA A N 1
ATOM 1250 C CA . ALA A 1 170 ? -11.532 -4.247 12.638 1.00 97.25 170 ALA A CA 1
ATOM 1251 C C . ALA A 1 170 ? -12.794 -3.504 13.112 1.00 97.25 170 ALA A C 1
ATOM 1253 O O . ALA A 1 170 ? -13.456 -3.947 14.048 1.00 97.25 170 ALA A O 1
ATOM 1254 N N . ALA A 1 171 ? -13.195 -2.430 12.422 1.00 96.88 171 ALA A N 1
ATOM 1255 C CA . ALA A 1 171 ? -14.427 -1.707 12.742 1.00 96.88 171 ALA A CA 1
ATOM 1256 C C . ALA A 1 171 ? -15.688 -2.570 12.569 1.00 96.88 171 ALA A C 1
ATOM 1258 O O . ALA A 1 171 ? -16.632 -2.453 13.350 1.00 96.88 171 ALA A O 1
ATOM 1259 N N . TRP A 1 172 ? -15.718 -3.446 11.564 1.00 96.62 172 TRP A N 1
ATOM 1260 C CA . TRP A 1 172 ? -16.823 -4.381 11.351 1.00 96.62 172 TRP A CA 1
AT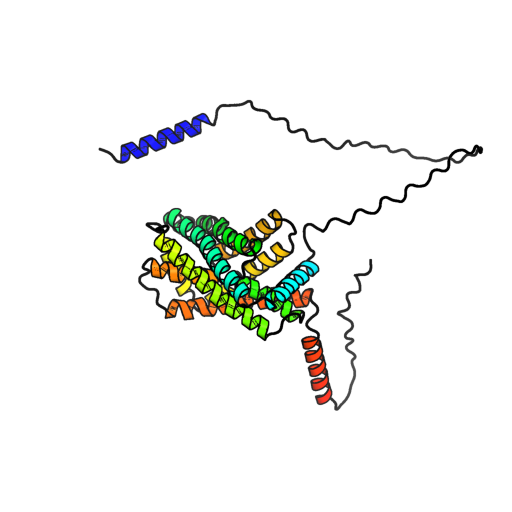OM 1261 C C . TRP A 1 172 ? -16.909 -5.448 12.451 1.00 96.62 172 TRP A C 1
ATOM 1263 O O . TRP A 1 172 ? -18.005 -5.722 12.952 1.00 96.62 172 TRP A O 1
ATOM 1273 N N . TRP A 1 173 ? -15.767 -5.998 12.878 1.00 94.56 173 TRP A N 1
ATOM 1274 C CA . TRP A 1 173 ? -15.689 -6.933 14.006 1.00 94.56 173 TRP A CA 1
ATOM 1275 C C . TRP A 1 173 ? -16.160 -6.313 15.323 1.00 94.56 173 TRP A C 1
ATOM 1277 O O . TRP A 1 173 ? -16.811 -6.998 16.106 1.00 94.56 173 TRP A O 1
ATOM 1287 N N . GLU A 1 174 ? -15.926 -5.018 15.526 1.00 92.31 174 GLU A N 1
ATOM 1288 C CA . GLU A 1 174 ? -16.424 -4.264 16.685 1.00 92.31 174 GLU A CA 1
ATOM 1289 C C . GLU A 1 174 ? -17.879 -3.779 16.528 1.00 92.31 174 GLU A C 1
ATOM 1291 O O . GLU A 1 174 ? -18.417 -3.109 17.408 1.00 92.31 174 GLU A O 1
ATOM 1296 N N . GLY A 1 175 ? -18.542 -4.073 15.402 1.00 89.88 175 GLY A N 1
ATOM 1297 C CA . GLY A 1 175 ? -19.910 -3.616 15.127 1.00 89.88 175 GLY A CA 1
ATOM 1298 C C . GLY A 1 175 ? -20.037 -2.105 14.883 1.00 89.88 175 GLY A C 1
ATOM 1299 O O . GLY A 1 175 ? -21.134 -1.557 14.966 1.00 89.88 175 GLY A O 1
ATOM 1300 N N . ARG A 1 176 ? -18.929 -1.425 14.570 1.00 92.12 176 ARG A N 1
ATOM 1301 C CA . ARG A 1 176 ? -18.847 0.032 14.348 1.00 92.12 176 ARG A CA 1
ATOM 1302 C C . ARG A 1 176 ? -18.960 0.435 12.876 1.00 92.12 176 ARG A C 1
ATOM 1304 O O . ARG A 1 176 ? -19.140 1.610 12.568 1.00 92.12 176 ARG A O 1
ATOM 1311 N N . ALA A 1 177 ? -18.881 -0.532 11.963 1.00 95.00 177 ALA A N 1
ATOM 1312 C CA . ALA A 1 177 ? -19.092 -0.344 10.532 1.00 95.00 177 ALA A CA 1
ATOM 1313 C C . ALA A 1 177 ? -20.006 -1.438 9.967 1.00 95.00 177 ALA A C 1
ATOM 1315 O O . ALA A 1 177 ? -19.952 -2.596 10.379 1.00 95.00 177 ALA A O 1
ATOM 1316 N N . THR A 1 178 ? -20.842 -1.083 8.992 1.00 95.06 178 THR A N 1
ATOM 1317 C CA . THR A 1 178 ? -21.668 -2.061 8.271 1.00 95.06 178 THR A CA 1
ATOM 1318 C C . THR A 1 178 ? -20.851 -2.754 7.179 1.00 95.06 178 THR A C 1
ATOM 1320 O O . THR A 1 178 ? -19.871 -2.203 6.673 1.00 95.06 178 THR A O 1
ATOM 1323 N N . ALA A 1 179 ? -21.280 -3.945 6.751 1.00 95.12 179 ALA A N 1
ATOM 1324 C CA . ALA A 1 179 ? -20.648 -4.632 5.620 1.00 95.12 179 ALA A CA 1
ATOM 1325 C C . ALA A 1 179 ? -20.687 -3.774 4.339 1.00 95.12 179 ALA A C 1
ATOM 1327 O O . ALA A 1 179 ? -19.697 -3.686 3.620 1.00 95.12 179 ALA A O 1
ATOM 1328 N N . GLY A 1 180 ? -21.796 -3.061 4.101 1.00 97.25 180 GLY A N 1
ATOM 1329 C CA . GLY A 1 180 ? -21.919 -2.127 2.979 1.00 97.25 180 GLY A CA 1
ATOM 1330 C C . GLY A 1 180 ? -20.913 -0.972 3.043 1.00 97.25 180 GLY A C 1
ATOM 1331 O O . GLY A 1 180 ? -20.343 -0.606 2.017 1.00 97.25 180 GLY A O 1
ATOM 1332 N N . ALA A 1 181 ? -20.631 -0.437 4.237 1.00 97.00 181 ALA A N 1
ATOM 1333 C CA . ALA A 1 181 ? -19.593 0.578 4.411 1.00 97.00 181 ALA A CA 1
ATOM 1334 C C . ALA A 1 181 ? -18.191 0.017 4.123 1.00 97.00 181 ALA A C 1
ATOM 1336 O O . ALA A 1 181 ? -17.400 0.683 3.459 1.00 97.00 181 ALA A O 1
ATOM 1337 N N . CYS A 1 182 ? -17.900 -1.216 4.551 1.00 97.81 182 CYS A N 1
ATOM 1338 C CA . CYS A 1 182 ? -16.630 -1.889 4.250 1.00 97.81 182 CYS A CA 1
ATOM 1339 C C . CYS A 1 182 ? -16.427 -2.050 2.742 1.00 97.81 182 CYS A C 1
ATOM 1341 O O . CYS A 1 182 ? -15.415 -1.601 2.211 1.00 97.81 182 CYS A O 1
ATOM 1343 N N . ILE A 1 183 ? -17.426 -2.601 2.044 1.00 98.06 183 ILE A N 1
ATOM 1344 C CA . ILE A 1 183 ? -17.385 -2.793 0.588 1.00 98.06 183 ILE A CA 1
ATOM 1345 C C . ILE A 1 183 ? -17.220 -1.450 -0.128 1.00 98.06 183 ILE A C 1
ATOM 1347 O O . ILE A 1 183 ? -16.375 -1.336 -1.014 1.00 98.06 183 ILE A O 1
ATOM 1351 N N . ARG A 1 184 ? -17.968 -0.414 0.280 1.00 97.75 184 ARG A N 1
ATOM 1352 C CA . ARG A 1 184 ? -17.819 0.939 -0.273 1.00 97.75 184 ARG A CA 1
ATOM 1353 C C . ARG A 1 184 ? -16.381 1.435 -0.137 1.00 97.75 184 ARG A C 1
ATOM 1355 O O . ARG A 1 184 ? -15.819 1.909 -1.119 1.00 97.75 184 ARG A O 1
ATOM 1362 N N . LEU A 1 185 ? -15.793 1.353 1.056 1.00 98.38 185 LEU A N 1
ATOM 1363 C CA . LEU A 1 185 ? -14.435 1.843 1.290 1.00 98.38 185 LEU A CA 1
ATOM 1364 C C . LEU A 1 185 ? -13.406 1.042 0.490 1.00 98.38 185 LEU A C 1
ATOM 1366 O O . LEU A 1 185 ? -12.542 1.648 -0.138 1.00 98.38 185 LEU A O 1
ATOM 1370 N N . TRP A 1 186 ? -13.519 -0.286 0.443 1.00 98.56 186 TRP A N 1
ATOM 1371 C CA . TRP A 1 186 ? -12.614 -1.137 -0.333 1.00 98.56 186 TRP A CA 1
ATOM 1372 C C . TRP A 1 186 ? -12.695 -0.855 -1.835 1.00 98.56 186 TRP A C 1
ATOM 1374 O O . TRP A 1 186 ? -11.667 -0.638 -2.464 1.00 98.56 186 TRP A O 1
ATOM 1384 N N . VAL A 1 187 ? -13.895 -0.768 -2.409 1.00 98.38 187 VAL A N 1
ATOM 1385 C CA . VAL A 1 187 ? -14.056 -0.508 -3.849 1.00 98.38 187 VAL A CA 1
ATOM 1386 C C . VAL A 1 187 ? -13.605 0.907 -4.213 1.00 98.38 187 VAL A C 1
ATOM 1388 O O . VAL A 1 187 ? -12.833 1.081 -5.154 1.00 98.38 187 VAL A O 1
ATOM 1391 N N . VAL A 1 188 ? -14.046 1.925 -3.465 1.00 98.50 188 VAL A N 1
ATOM 1392 C CA . VAL A 1 188 ? -13.694 3.321 -3.773 1.00 98.50 188 VAL A CA 1
ATOM 1393 C C . VAL A 1 188 ? -12.198 3.558 -3.604 1.00 98.50 188 VAL A C 1
ATOM 1395 O O . VAL A 1 188 ? -11.606 4.236 -4.438 1.00 98.50 188 VAL A O 1
ATOM 1398 N N . SER A 1 189 ? -11.571 2.990 -2.569 1.00 98.62 189 SER A N 1
ATOM 1399 C CA . SER A 1 189 ? -10.122 3.118 -2.391 1.00 98.62 189 SER A CA 1
ATOM 1400 C C . SER A 1 189 ? -9.330 2.391 -3.461 1.00 98.62 189 SER A C 1
ATOM 1402 O O . SER A 1 189 ? -8.395 2.982 -3.986 1.00 98.62 189 SER A O 1
ATOM 1404 N N . TRP A 1 190 ? -9.733 1.184 -3.862 1.00 98.75 190 TRP A N 1
ATOM 1405 C CA . TRP A 1 190 ? -9.085 0.462 -4.958 1.00 98.75 190 TRP A CA 1
ATOM 1406 C C . TRP A 1 190 ? -9.108 1.281 -6.258 1.00 98.75 190 TRP A C 1
ATOM 1408 O O . TRP A 1 190 ? -8.068 1.490 -6.882 1.00 98.75 190 TRP A O 1
ATOM 1418 N N . VAL A 1 191 ? -10.275 1.827 -6.626 1.00 98.62 191 VAL A N 1
ATOM 1419 C CA . VAL A 1 191 ? -10.430 2.652 -7.838 1.00 98.62 191 VAL A CA 1
ATOM 1420 C C . VAL A 1 191 ? -9.683 3.979 -7.711 1.00 98.62 191 VAL A C 1
ATOM 1422 O O . VAL A 1 191 ? -8.952 4.362 -8.621 1.00 98.62 191 VAL A O 1
ATOM 1425 N N . GLY A 1 192 ? -9.840 4.685 -6.591 1.00 98.75 192 GLY A N 1
ATOM 1426 C CA . GLY A 1 192 ? -9.180 5.968 -6.360 1.00 98.75 192 GLY A CA 1
ATOM 1427 C C . GLY A 1 192 ? -7.661 5.836 -6.362 1.00 98.75 192 GLY A C 1
ATOM 1428 O O . GLY A 1 192 ? -6.981 6.631 -7.004 1.00 98.75 192 GLY A O 1
ATOM 1429 N N . ASN A 1 193 ? -7.124 4.790 -5.729 1.00 98.88 193 ASN A N 1
ATOM 1430 C CA . ASN A 1 193 ? -5.695 4.501 -5.753 1.00 98.88 193 ASN A CA 1
ATOM 1431 C C . ASN A 1 193 ? -5.201 4.242 -7.185 1.00 98.88 193 ASN A C 1
ATOM 1433 O O . ASN A 1 193 ? -4.182 4.817 -7.554 1.00 98.88 193 ASN A O 1
ATOM 1437 N N . PHE A 1 194 ? -5.932 3.471 -8.003 1.00 98.44 194 PHE A N 1
ATOM 1438 C CA . PHE A 1 194 ? -5.583 3.253 -9.414 1.00 98.44 194 PHE A CA 1
ATOM 1439 C C . PHE A 1 194 ? -5.588 4.551 -10.236 1.00 98.44 194 PHE A C 1
ATOM 1441 O O . PHE A 1 194 ? -4.680 4.801 -11.025 1.00 98.44 194 PHE A O 1
ATOM 1448 N N . VAL A 1 195 ? -6.584 5.419 -10.030 1.00 98.75 195 VAL A N 1
ATOM 1449 C CA . VAL A 1 195 ? -6.627 6.742 -10.679 1.00 98.75 195 VAL A CA 1
ATOM 1450 C C . VAL A 1 195 ? -5.426 7.589 -10.252 1.00 98.75 195 VAL A C 1
ATOM 1452 O O . VAL A 1 195 ? -4.773 8.203 -11.094 1.00 98.75 195 VAL A O 1
ATOM 1455 N N . GLY A 1 196 ? -5.099 7.593 -8.960 1.00 98.81 196 GLY A N 1
ATOM 1456 C CA . GLY A 1 196 ? -3.935 8.293 -8.425 1.00 98.81 196 GLY A CA 1
ATOM 1457 C C . GLY A 1 196 ? -2.616 7.801 -9.014 1.00 98.81 196 GLY A C 1
ATOM 1458 O O . GLY A 1 196 ? -1.799 8.609 -9.458 1.00 98.81 196 GLY A O 1
ATOM 1459 N N . THR A 1 197 ? -2.412 6.483 -9.080 1.00 98.62 197 THR A N 1
ATOM 1460 C CA . THR A 1 197 ? -1.201 5.922 -9.689 1.00 98.62 197 THR A CA 1
ATOM 1461 C C . THR A 1 197 ? -1.131 6.241 -11.177 1.00 98.62 197 THR A C 1
ATOM 1463 O O . THR A 1 197 ? -0.062 6.621 -11.641 1.00 98.62 197 THR A O 1
ATOM 1466 N N . ALA A 1 198 ? -2.243 6.178 -11.917 1.00 98.38 198 ALA A N 1
ATOM 1467 C CA . ALA A 1 198 ? -2.281 6.523 -13.339 1.00 98.38 198 ALA A CA 1
ATOM 1468 C C . ALA A 1 198 ? -1.933 8.001 -13.604 1.00 98.38 198 ALA A C 1
ATOM 1470 O O . ALA A 1 198 ? -1.136 8.293 -14.498 1.00 98.38 198 ALA A O 1
ATOM 1471 N N . ILE A 1 199 ? -2.464 8.931 -12.798 1.00 98.62 199 ILE A N 1
ATOM 1472 C CA . ILE A 1 199 ? -2.078 10.353 -12.850 1.00 98.62 199 ILE A CA 1
ATOM 1473 C C . ILE A 1 199 ? -0.569 10.484 -12.631 1.00 98.62 199 ILE A C 1
ATOM 1475 O O . ILE A 1 199 ? 0.119 11.171 -13.388 1.00 98.62 199 ILE A O 1
ATOM 1479 N N . PHE A 1 200 ? -0.044 9.797 -11.616 1.00 98.56 200 PHE A N 1
ATOM 1480 C CA . PHE A 1 200 ? 1.369 9.876 -11.280 1.00 98.56 200 PHE A CA 1
ATOM 1481 C C . PHE A 1 200 ? 2.277 9.257 -12.352 1.00 98.56 200 PHE A C 1
ATOM 1483 O O . PHE A 1 200 ? 3.342 9.801 -12.632 1.00 98.56 200 PHE A O 1
ATOM 1490 N N . VAL A 1 201 ? 1.851 8.175 -13.014 1.00 98.56 201 VAL A N 1
ATOM 1491 C CA . VAL A 1 201 ? 2.537 7.631 -14.200 1.00 98.56 201 VAL A CA 1
ATOM 1492 C C . VAL A 1 201 ? 2.655 8.699 -15.284 1.00 98.56 201 VAL A C 1
ATOM 1494 O O . VAL A 1 201 ? 3.753 8.918 -15.791 1.00 98.56 201 VAL A O 1
ATOM 1497 N N . GLY A 1 202 ? 1.565 9.412 -15.589 1.00 98.31 202 GLY A N 1
ATOM 1498 C CA . GLY A 1 202 ? 1.581 10.501 -16.568 1.00 98.31 202 GLY A CA 1
ATOM 1499 C C . GLY A 1 202 ? 2.599 11.593 -16.227 1.00 98.31 202 GLY A C 1
ATOM 1500 O O . GLY A 1 202 ? 3.348 12.024 -17.101 1.00 98.31 202 GLY A O 1
ATOM 1501 N N . LEU A 1 203 ? 2.688 11.986 -14.951 1.00 98.50 203 LEU A N 1
ATOM 1502 C CA . LEU A 1 203 ? 3.683 12.959 -14.482 1.00 98.50 203 LEU A CA 1
ATOM 1503 C C . LEU A 1 203 ? 5.121 12.447 -14.646 1.00 98.50 203 LEU A C 1
ATOM 1505 O O . LEU A 1 203 ? 5.983 13.174 -15.137 1.00 98.50 203 LEU A O 1
ATOM 1509 N N . MET A 1 204 ? 5.379 11.194 -14.269 1.00 98.38 204 MET A N 1
ATOM 1510 C CA . MET A 1 204 ? 6.715 10.600 -14.357 1.00 98.38 204 MET A CA 1
ATOM 1511 C C . MET A 1 204 ? 7.181 10.448 -15.807 1.00 98.38 204 MET A C 1
ATOM 1513 O O . MET A 1 204 ? 8.324 10.787 -16.111 1.00 98.38 204 MET A O 1
ATOM 1517 N N . VAL A 1 205 ? 6.292 10.025 -16.708 1.00 97.75 205 VAL A N 1
ATOM 1518 C CA . VAL A 1 205 ? 6.575 9.946 -18.150 1.00 97.75 205 VAL A CA 1
ATOM 1519 C C . VAL A 1 205 ? 6.819 11.337 -18.732 1.00 97.75 205 VAL A C 1
ATOM 1521 O O . VAL A 1 205 ? 7.835 11.549 -19.387 1.00 97.75 205 VAL A O 1
ATOM 1524 N N . ALA A 1 206 ? 5.949 12.311 -18.444 1.00 98.06 206 ALA A N 1
ATOM 1525 C CA . ALA A 1 206 ? 6.101 13.677 -18.949 1.00 98.06 206 ALA A CA 1
ATOM 1526 C C . ALA A 1 206 ? 7.394 14.359 -18.466 1.00 98.06 206 ALA A C 1
ATOM 1528 O O . ALA A 1 206 ? 7.924 15.230 -19.151 1.00 98.06 206 ALA A O 1
ATOM 1529 N N . SER A 1 207 ? 7.907 13.967 -17.297 1.00 98.00 207 SER A N 1
ATOM 1530 C CA . SER A 1 207 ? 9.159 14.498 -16.750 1.00 98.00 207 SER A CA 1
ATOM 1531 C C . SER A 1 207 ? 10.437 13.921 -17.376 1.00 98.00 207 SER A C 1
ATOM 1533 O O . SER A 1 207 ? 11.510 14.468 -17.131 1.00 98.00 207 SER A O 1
ATOM 1535 N N . GLY A 1 208 ? 10.362 12.805 -18.115 1.00 97.12 208 GLY A N 1
ATOM 1536 C CA . GLY A 1 208 ? 11.548 12.081 -18.604 1.00 97.12 208 GLY A CA 1
ATOM 1537 C C . GLY A 1 208 ? 12.401 11.445 -17.493 1.00 97.12 208 GLY A C 1
ATOM 1538 O O . GLY A 1 208 ? 13.558 11.086 -17.705 1.00 97.12 208 GLY A O 1
ATOM 1539 N N . ALA A 1 209 ? 11.868 11.296 -16.272 1.00 97.12 209 ALA A N 1
ATOM 1540 C CA . ALA A 1 209 ? 12.641 10.821 -15.118 1.00 97.12 209 ALA A CA 1
ATOM 1541 C C . ALA A 1 209 ? 13.268 9.428 -15.331 1.00 97.12 209 ALA A C 1
ATOM 1543 O O . ALA A 1 209 ? 14.356 9.148 -14.815 1.00 97.12 209 ALA A O 1
ATOM 1544 N N . PHE A 1 210 ? 12.597 8.573 -16.107 1.00 97.19 210 PHE A N 1
ATOM 1545 C CA . PHE A 1 210 ? 13.031 7.213 -16.422 1.00 97.19 210 PHE A CA 1
ATOM 1546 C C . PHE A 1 210 ? 13.942 7.109 -17.655 1.00 97.19 210 PHE A C 1
ATOM 1548 O O . PHE A 1 210 ? 14.396 6.007 -17.955 1.00 97.19 210 PHE A O 1
ATOM 1555 N N . ASP A 1 211 ? 14.283 8.216 -18.324 1.00 95.56 211 ASP A N 1
ATOM 1556 C CA . ASP A 1 211 ? 15.140 8.192 -19.513 1.00 95.56 211 ASP A CA 1
ATOM 1557 C C . ASP A 1 211 ? 16.511 7.577 -19.182 1.00 95.56 211 ASP A C 1
ATOM 1559 O O . ASP A 1 211 ? 17.264 8.081 -18.331 1.00 95.56 211 ASP A O 1
ATOM 1563 N N . GLY A 1 212 ? 16.809 6.449 -19.837 1.00 93.44 212 GLY A N 1
ATOM 1564 C CA . GLY A 1 212 ? 18.017 5.645 -19.627 1.00 93.44 212 GLY A CA 1
ATOM 1565 C C . GLY A 1 212 ? 18.053 4.848 -18.316 1.00 93.44 212 GLY A C 1
ATOM 1566 O O . GLY A 1 212 ? 19.125 4.384 -17.931 1.00 93.44 212 GLY A O 1
ATOM 1567 N N . LYS A 1 213 ? 16.924 4.727 -17.602 1.00 95.19 213 LYS A N 1
ATOM 1568 C CA . LYS A 1 213 ? 16.808 4.120 -16.254 1.00 95.19 213 LYS A CA 1
ATOM 1569 C C . LYS A 1 213 ? 15.590 3.192 -16.120 1.00 95.19 213 LYS A C 1
ATOM 1571 O O . LYS A 1 213 ? 15.238 2.762 -15.024 1.00 95.19 213 LYS A O 1
ATOM 1576 N N . ASP A 1 214 ? 14.924 2.903 -17.226 1.00 94.69 214 ASP A N 1
ATOM 1577 C CA . ASP A 1 214 ? 13.663 2.173 -17.357 1.00 94.69 214 ASP A CA 1
ATOM 1578 C C . ASP A 1 214 ? 13.832 0.644 -17.363 1.00 94.69 214 ASP A C 1
ATOM 1580 O O . ASP A 1 214 ? 12.896 -0.089 -17.033 1.00 94.69 214 ASP A O 1
ATOM 1584 N N . ALA A 1 215 ? 15.037 0.150 -17.665 1.00 93.25 215 ALA A N 1
ATOM 1585 C CA . ALA A 1 215 ? 15.321 -1.277 -17.829 1.00 93.25 215 ALA A CA 1
ATOM 1586 C C . ALA A 1 215 ? 14.844 -2.142 -16.646 1.00 93.25 215 ALA A C 1
ATOM 1588 O O . ALA A 1 215 ? 14.256 -3.207 -16.846 1.00 93.25 215 ALA A O 1
ATOM 1589 N N . TYR A 1 216 ? 15.047 -1.686 -15.405 1.00 95.56 216 TYR A N 1
ATOM 1590 C CA . TYR A 1 216 ? 14.616 -2.451 -14.235 1.00 95.56 216 TYR A CA 1
ATOM 1591 C C . TYR A 1 216 ? 13.086 -2.486 -14.076 1.00 95.56 216 TYR A C 1
ATOM 1593 O O . TYR A 1 216 ? 12.539 -3.517 -13.683 1.00 95.56 216 TYR A O 1
ATOM 1601 N N . ALA A 1 217 ? 12.375 -1.410 -14.436 1.00 96.00 217 ALA A N 1
ATOM 1602 C CA . ALA A 1 217 ? 10.910 -1.402 -14.438 1.00 96.00 217 ALA A CA 1
ATOM 1603 C C . ALA A 1 217 ? 10.344 -2.430 -15.435 1.00 96.00 217 ALA A C 1
ATOM 1605 O O . ALA A 1 217 ? 9.376 -3.128 -15.118 1.00 96.00 217 ALA A O 1
ATOM 1606 N N . MET A 1 218 ? 10.996 -2.605 -16.591 1.00 94.25 218 MET A N 1
ATOM 1607 C CA . MET A 1 218 ? 10.622 -3.639 -17.566 1.00 94.25 218 MET A CA 1
ATOM 1608 C C . MET A 1 218 ? 10.806 -5.048 -17.007 1.00 94.25 218 MET A C 1
ATOM 1610 O O . MET A 1 218 ? 9.886 -5.868 -17.034 1.00 94.25 218 MET A O 1
ATOM 1614 N N . ILE A 1 219 ? 11.985 -5.312 -16.441 1.00 94.06 219 ILE A N 1
ATOM 1615 C CA . ILE A 1 219 ? 12.334 -6.617 -15.867 1.00 94.06 219 ILE A CA 1
ATOM 1616 C C . ILE A 1 219 ? 11.378 -6.979 -14.732 1.00 94.06 219 ILE A C 1
ATOM 1618 O O . ILE A 1 219 ? 10.878 -8.105 -14.671 1.00 94.06 219 ILE A O 1
ATOM 1622 N N . LEU A 1 220 ? 11.095 -6.026 -13.842 1.00 95.38 220 LEU A N 1
ATOM 1623 C CA . LEU A 1 220 ? 10.208 -6.261 -12.711 1.00 95.38 220 LEU A CA 1
ATOM 1624 C C . LEU A 1 220 ? 8.763 -6.516 -13.160 1.00 95.38 220 LEU A C 1
ATOM 1626 O O . LEU A 1 220 ? 8.107 -7.395 -12.600 1.00 95.38 220 LEU A O 1
ATOM 1630 N N . ALA A 1 221 ? 8.278 -5.801 -14.179 1.00 95.19 221 ALA A N 1
ATOM 1631 C CA . ALA A 1 221 ? 6.935 -6.009 -14.715 1.00 95.19 221 ALA A CA 1
ATOM 1632 C C . ALA A 1 221 ? 6.777 -7.387 -15.387 1.00 95.19 221 ALA A C 1
ATOM 1634 O O . ALA A 1 221 ? 5.786 -8.079 -15.135 1.00 95.19 221 ALA A O 1
ATOM 1635 N N . THR A 1 222 ? 7.779 -7.836 -16.155 1.00 93.19 222 THR A N 1
ATOM 1636 C CA . THR A 1 222 ? 7.813 -9.211 -16.693 1.00 93.19 222 THR A CA 1
ATOM 1637 C C . THR A 1 222 ? 7.816 -10.241 -15.559 1.00 93.19 222 THR A C 1
ATOM 1639 O O . THR A 1 222 ? 7.034 -11.187 -15.569 1.00 93.19 222 THR A O 1
ATOM 1642 N N . LYS A 1 223 ? 8.656 -10.050 -14.532 1.00 92.44 223 LYS A N 1
ATOM 1643 C CA . LYS A 1 223 ? 8.737 -10.983 -13.398 1.00 92.44 223 LYS A CA 1
ATOM 1644 C C . LYS A 1 223 ? 7.384 -11.155 -12.696 1.00 92.44 223 LYS A C 1
ATOM 1646 O O . LYS A 1 223 ? 6.965 -12.284 -12.459 1.00 92.44 223 LYS A O 1
ATOM 1651 N N . LYS A 1 224 ? 6.699 -10.049 -12.387 1.00 92.44 224 LYS A N 1
ATOM 1652 C CA . LYS A 1 224 ? 5.419 -10.058 -11.655 1.00 92.44 224 LYS A CA 1
ATOM 1653 C C . LYS A 1 224 ? 4.280 -10.701 -12.441 1.00 92.44 224 LYS A C 1
ATOM 1655 O O . LYS A 1 224 ? 3.485 -11.447 -11.878 1.00 92.44 224 LYS A O 1
ATOM 1660 N N . THR A 1 225 ? 4.224 -10.472 -13.751 1.00 91.38 225 THR A N 1
ATOM 1661 C CA . THR A 1 225 ? 3.201 -11.095 -14.609 1.00 91.38 225 THR A CA 1
ATOM 1662 C C . THR A 1 225 ? 3.410 -12.600 -14.806 1.00 91.38 225 THR A C 1
ATOM 1664 O O . THR A 1 225 ? 2.475 -13.303 -15.179 1.00 91.38 225 THR A O 1
ATOM 1667 N N . HIS A 1 226 ? 4.593 -13.130 -14.479 1.00 90.62 226 HIS A N 1
ATOM 1668 C CA . HIS A 1 226 ? 4.932 -14.550 -14.624 1.00 90.62 226 HIS A CA 1
ATOM 1669 C C . HIS A 1 226 ? 4.750 -15.394 -13.346 1.00 90.62 226 HIS A C 1
ATOM 1671 O O . HIS A 1 226 ? 4.902 -16.613 -13.408 1.00 90.62 226 HIS A O 1
ATOM 1677 N N . HIS A 1 227 ? 4.429 -14.805 -12.188 1.00 89.25 227 HIS A N 1
ATOM 1678 C CA . HIS A 1 227 ? 4.280 -15.567 -10.936 1.00 89.25 227 HIS A CA 1
ATOM 1679 C C . HIS A 1 227 ? 3.113 -16.575 -10.966 1.00 89.25 227 HIS A C 1
ATOM 1681 O O . HIS A 1 227 ? 3.165 -17.611 -10.301 1.00 89.25 227 HIS A O 1
ATOM 1687 N N . GLY A 1 228 ? 2.070 -16.306 -11.753 1.00 90.81 228 GLY A N 1
ATOM 1688 C CA . GLY A 1 228 ? 0.851 -17.112 -11.789 1.00 90.81 228 GLY A CA 1
ATOM 1689 C C . GLY A 1 228 ? -0.067 -16.867 -10.583 1.00 90.81 228 GLY A C 1
ATOM 1690 O O . GLY A 1 228 ? 0.344 -16.375 -9.533 1.00 90.81 228 GLY A O 1
ATOM 1691 N N . PHE A 1 229 ? -1.345 -17.230 -10.730 1.00 93.56 229 PHE A N 1
ATOM 1692 C CA . PHE A 1 229 ? -2.414 -16.814 -9.811 1.00 93.56 229 PHE A CA 1
ATOM 1693 C C . PHE A 1 229 ? -2.154 -17.179 -8.339 1.00 93.56 229 PHE A C 1
ATOM 1695 O O . PHE A 1 229 ? -2.296 -16.336 -7.455 1.00 93.56 229 PHE A O 1
ATOM 1702 N N . GLY A 1 230 ? -1.762 -18.429 -8.062 1.00 95.50 230 GLY A N 1
ATOM 1703 C CA . GLY A 1 230 ? -1.553 -18.909 -6.692 1.00 95.50 230 GLY A CA 1
ATOM 1704 C C . GLY A 1 230 ? -0.392 -18.211 -5.982 1.00 95.50 230 GLY A C 1
ATOM 1705 O O . GLY A 1 230 ? -0.526 -17.825 -4.821 1.00 95.50 230 GLY A O 1
ATOM 1706 N N . ALA A 1 231 ? 0.723 -17.990 -6.683 1.00 96.19 231 ALA A N 1
ATOM 1707 C CA . ALA A 1 231 ? 1.863 -17.279 -6.117 1.00 96.19 231 ALA A CA 1
ATOM 1708 C C . ALA A 1 231 ? 1.541 -15.794 -5.903 1.00 96.19 231 ALA A C 1
ATOM 1710 O O . ALA A 1 231 ? 1.817 -15.284 -4.819 1.00 96.19 231 ALA A O 1
ATOM 1711 N N . CYS A 1 232 ? 0.882 -15.130 -6.864 1.00 96.38 232 CYS A N 1
ATOM 1712 C CA . CYS A 1 232 ? 0.411 -13.748 -6.705 1.00 96.38 232 CYS A CA 1
ATOM 1713 C C . CYS A 1 232 ? -0.494 -13.594 -5.475 1.00 96.38 232 CYS A C 1
ATOM 1715 O O . CYS A 1 232 ? -0.322 -12.665 -4.688 1.00 96.38 232 CYS A O 1
ATOM 1717 N N . PHE A 1 233 ? -1.422 -14.534 -5.264 1.00 98.00 233 PHE A N 1
ATOM 1718 C CA . PHE A 1 233 ? -2.290 -14.527 -4.088 1.00 98.00 233 PHE A CA 1
ATOM 1719 C C . PHE A 1 233 ? -1.484 -14.622 -2.784 1.00 98.00 233 PHE A C 1
ATOM 1721 O O . PHE A 1 233 ? -1.643 -13.773 -1.909 1.00 98.00 233 PHE A O 1
ATOM 1728 N N . VAL A 1 234 ? -0.586 -15.606 -2.650 1.00 98.31 234 VAL A N 1
ATOM 1729 C CA . VAL A 1 234 ? 0.203 -15.804 -1.417 1.00 98.31 234 VAL A CA 1
ATOM 1730 C C . VAL A 1 234 ? 1.159 -14.638 -1.163 1.00 98.31 234 VAL A C 1
ATOM 1732 O O . VAL A 1 234 ? 1.228 -14.133 -0.041 1.00 98.31 234 VAL A O 1
ATOM 1735 N N . LEU A 1 235 ? 1.858 -14.159 -2.194 1.00 98.31 235 LEU A N 1
ATOM 1736 C CA . LEU A 1 235 ? 2.706 -12.970 -2.095 1.00 98.31 235 LEU A CA 1
ATOM 1737 C C . LEU A 1 235 ? 1.882 -11.729 -1.729 1.00 98.31 235 LEU A C 1
ATOM 1739 O O . LEU A 1 235 ? 2.358 -10.884 -0.971 1.00 98.31 235 LEU A O 1
ATOM 1743 N N . GLY A 1 236 ? 0.638 -11.644 -2.204 1.00 98.62 236 GLY A N 1
ATOM 1744 C CA . GLY A 1 236 ? -0.320 -10.623 -1.802 1.00 98.62 236 GLY A CA 1
ATOM 1745 C C . GLY A 1 236 ? -0.704 -10.715 -0.322 1.00 98.62 236 GLY A C 1
ATOM 1746 O O . GLY A 1 236 ? -0.749 -9.693 0.369 1.00 98.62 236 GLY A O 1
ATOM 1747 N N . VAL A 1 237 ? -0.933 -11.921 0.201 1.00 98.81 237 VAL A N 1
ATOM 1748 C CA . VAL A 1 237 ? -1.203 -12.130 1.634 1.00 98.81 237 VAL A CA 1
ATOM 1749 C C . VAL A 1 237 ? -0.026 -11.644 2.476 1.00 98.81 237 VAL A C 1
ATOM 1751 O O . VAL A 1 237 ? -0.222 -10.841 3.389 1.00 98.81 237 VAL A O 1
ATOM 1754 N N . LEU A 1 238 ? 1.194 -12.074 2.140 1.00 98.44 238 LEU A N 1
ATOM 1755 C CA . LEU A 1 238 ? 2.412 -11.689 2.861 1.00 98.44 238 LEU A CA 1
ATOM 1756 C C . LEU A 1 238 ? 2.652 -10.177 2.818 1.00 98.44 238 LEU A C 1
ATOM 1758 O O . LEU A 1 238 ? 2.971 -9.575 3.845 1.00 98.44 238 LEU A O 1
ATOM 1762 N N . CYS A 1 239 ? 2.444 -9.558 1.652 1.00 98.62 239 CYS A N 1
ATOM 1763 C CA . CYS A 1 239 ? 2.571 -8.115 1.500 1.00 98.62 239 CYS A CA 1
ATOM 1764 C C . CYS A 1 239 ? 1.650 -7.375 2.466 1.00 98.62 239 CYS A C 1
ATOM 1766 O O . CYS A 1 239 ? 2.115 -6.571 3.278 1.00 98.62 239 CYS A O 1
ATOM 1768 N N . ASN A 1 240 ? 0.342 -7.646 2.397 1.00 98.62 240 ASN A N 1
ATOM 1769 C CA . ASN A 1 240 ? -0.591 -6.829 3.158 1.00 98.62 240 ASN A CA 1
ATOM 1770 C C . ASN A 1 240 ? -0.617 -7.179 4.648 1.00 98.62 240 ASN A C 1
ATOM 1772 O O . ASN A 1 240 ? -1.031 -6.352 5.457 1.00 98.62 240 ASN A O 1
ATOM 1776 N N . TRP A 1 241 ? -0.109 -8.351 5.035 1.00 98.31 241 TRP A N 1
ATOM 1777 C CA . TRP A 1 241 ? 0.197 -8.624 6.435 1.00 98.31 241 TRP A CA 1
ATOM 1778 C C . TRP A 1 241 ? 1.205 -7.596 6.966 1.00 98.31 241 TRP A C 1
ATOM 1780 O O . TRP A 1 241 ? 0.926 -6.913 7.950 1.00 98.31 241 TRP A O 1
ATOM 1790 N N . LEU A 1 242 ? 2.341 -7.416 6.285 1.00 98.50 242 LEU A N 1
ATOM 1791 C CA . LEU A 1 242 ? 3.379 -6.467 6.703 1.00 98.50 242 LEU A CA 1
ATOM 1792 C C . LEU A 1 242 ? 2.914 -5.007 6.620 1.00 98.50 242 LEU A C 1
ATOM 1794 O O . LEU A 1 242 ? 3.190 -4.234 7.536 1.00 98.50 242 LEU A O 1
ATOM 1798 N N . VAL A 1 243 ? 2.153 -4.638 5.585 1.00 98.56 243 VAL A N 1
ATOM 1799 C CA . VAL A 1 243 ? 1.556 -3.293 5.469 1.00 98.56 243 VAL A CA 1
ATOM 1800 C C . VAL A 1 243 ? 0.591 -3.007 6.624 1.00 98.56 243 VAL A C 1
ATOM 1802 O O . VAL A 1 243 ? 0.631 -1.923 7.204 1.00 98.56 243 VAL A O 1
ATOM 1805 N N . CYS A 1 244 ? -0.253 -3.967 7.005 1.00 98.31 244 CYS A N 1
ATOM 1806 C CA . CYS A 1 244 ? -1.190 -3.779 8.114 1.00 98.31 244 CYS A CA 1
ATOM 1807 C C . CYS A 1 244 ? -0.497 -3.817 9.487 1.00 98.31 244 CYS A C 1
ATOM 1809 O O . CYS A 1 244 ? -0.936 -3.141 10.413 1.00 98.31 244 CYS A O 1
ATOM 1811 N N . ILE A 1 245 ? 0.619 -4.538 9.629 1.00 97.75 245 ILE A N 1
ATOM 1812 C CA . ILE A 1 245 ? 1.463 -4.439 10.829 1.00 97.75 245 ILE A CA 1
ATOM 1813 C C . ILE A 1 245 ? 2.120 -3.059 10.920 1.00 97.75 245 ILE A C 1
ATOM 1815 O O . ILE A 1 245 ? 2.123 -2.477 12.004 1.00 97.75 245 ILE A O 1
ATOM 1819 N N . ALA A 1 246 ? 2.596 -2.498 9.803 1.00 98.31 246 ALA A N 1
ATOM 1820 C CA . ALA A 1 246 ? 3.133 -1.138 9.770 1.00 98.31 246 ALA A CA 1
ATOM 1821 C C . ALA A 1 246 ? 2.105 -0.114 10.271 1.00 98.31 246 ALA A C 1
ATOM 1823 O O . ALA A 1 246 ? 2.432 0.754 11.078 1.00 98.31 246 ALA A O 1
ATOM 1824 N N . THR A 1 247 ? 0.841 -0.229 9.847 1.00 97.31 247 THR A N 1
ATOM 1825 C CA . THR A 1 247 ? -0.213 0.678 10.318 1.00 97.31 247 THR A CA 1
ATOM 1826 C C . THR A 1 247 ? -0.617 0.447 11.768 1.00 97.31 247 THR A C 1
ATOM 1828 O O . THR A 1 247 ? -0.875 1.423 12.472 1.00 97.31 247 THR A O 1
ATOM 1831 N N . TRP A 1 248 ? -0.634 -0.802 12.245 1.00 97.12 248 TRP A N 1
ATOM 1832 C CA . TRP A 1 248 ? -0.843 -1.107 13.666 1.00 97.12 248 TRP A CA 1
ATOM 1833 C C . TRP A 1 248 ? 0.243 -0.465 14.529 1.00 97.12 248 TRP A C 1
ATOM 1835 O O . TRP A 1 248 ? -0.061 0.261 15.473 1.00 97.12 248 TRP A O 1
ATOM 1845 N N . GLN A 1 249 ? 1.512 -0.675 14.177 1.00 97.94 249 GLN A N 1
ATOM 1846 C CA . GLN A 1 249 ? 2.649 -0.125 14.914 1.00 97.94 249 GLN A CA 1
ATOM 1847 C C . GLN A 1 249 ? 2.682 1.409 14.843 1.00 97.94 249 GLN A C 1
ATOM 1849 O O . GLN A 1 249 ? 2.930 2.068 15.852 1.00 97.94 249 GLN A O 1
ATOM 1854 N N . ALA A 1 250 ? 2.362 1.997 13.686 1.00 97.88 250 ALA A N 1
ATOM 1855 C CA . ALA A 1 250 ? 2.273 3.448 13.544 1.00 97.88 250 ALA A CA 1
ATOM 1856 C C . ALA A 1 250 ? 1.127 4.044 14.377 1.00 97.88 250 ALA A C 1
ATOM 1858 O O . ALA A 1 250 ? 1.265 5.145 14.908 1.00 97.88 250 ALA A O 1
ATOM 1859 N N . ASN A 1 251 ? 0.004 3.341 14.527 1.00 96.75 251 ASN A N 1
ATOM 1860 C CA . ASN A 1 251 ? -1.079 3.778 15.411 1.00 96.75 251 ASN A CA 1
ATOM 1861 C C . ASN A 1 251 ? -0.734 3.601 16.894 1.00 96.75 251 ASN A C 1
ATOM 1863 O O . ASN A 1 251 ? -1.162 4.413 17.711 1.00 96.75 251 ASN A O 1
ATOM 1867 N N . ALA A 1 252 ? 0.078 2.598 17.239 1.00 97.25 252 ALA A N 1
ATOM 1868 C CA . ALA A 1 252 ? 0.590 2.439 18.595 1.00 97.25 252 ALA A CA 1
ATOM 1869 C C . ALA A 1 252 ? 1.520 3.599 18.992 1.00 97.25 252 ALA A C 1
ATOM 1871 O O . ALA A 1 252 ? 1.425 4.107 20.109 1.00 97.25 252 ALA A O 1
ATOM 1872 N N . ALA A 1 253 ? 2.385 4.053 18.082 1.00 97.19 253 ALA A N 1
ATOM 1873 C CA . ALA A 1 253 ? 3.321 5.149 18.330 1.00 97.19 253 ALA A CA 1
ATOM 1874 C C . ALA A 1 253 ? 2.628 6.526 18.426 1.00 97.19 253 ALA A C 1
ATOM 1876 O O . ALA A 1 253 ? 1.890 6.936 17.522 1.00 97.19 253 ALA A O 1
ATOM 1877 N N . GLN A 1 254 ? 2.914 7.263 19.505 1.00 94.81 254 GLN A N 1
ATOM 1878 C CA . GLN A 1 254 ? 2.353 8.593 19.798 1.00 94.81 254 GLN A CA 1
ATOM 1879 C C . GLN A 1 254 ? 3.281 9.758 19.412 1.00 94.81 254 GLN A C 1
ATOM 1881 O O . GLN A 1 254 ? 2.968 10.916 19.684 1.00 94.81 254 GLN A O 1
ATOM 1886 N N . ASP A 1 255 ? 4.396 9.472 18.740 1.00 95.00 255 ASP A N 1
ATOM 1887 C CA . ASP A 1 255 ? 5.337 10.462 18.217 1.00 95.00 255 ASP A CA 1
ATOM 1888 C C . ASP A 1 255 ? 5.721 10.173 16.752 1.00 95.00 255 ASP A C 1
ATOM 1890 O O . ASP A 1 255 ? 5.509 9.075 16.228 1.00 95.00 255 ASP A O 1
ATOM 1894 N N . MET A 1 256 ? 6.271 11.179 16.065 1.00 95.56 256 MET A N 1
ATOM 1895 C CA . MET A 1 256 ? 6.622 11.083 14.642 1.00 95.56 256 MET A CA 1
ATOM 1896 C C . MET A 1 256 ? 7.766 10.093 14.376 1.00 95.56 256 MET A C 1
ATOM 1898 O O . MET A 1 256 ? 7.728 9.370 13.381 1.00 95.56 256 MET A O 1
ATOM 1902 N N . THR A 1 257 ? 8.767 10.031 15.255 1.00 96.19 257 THR A N 1
ATOM 1903 C CA . THR A 1 257 ? 9.928 9.144 15.099 1.00 96.19 257 THR A CA 1
ATOM 1904 C C . THR A 1 257 ? 9.506 7.683 15.228 1.00 96.19 257 THR A C 1
ATOM 1906 O O . THR A 1 257 ? 9.857 6.859 14.382 1.00 96.19 257 THR A O 1
ATOM 1909 N N . GLY A 1 258 ? 8.684 7.366 16.231 1.00 96.50 258 GLY A N 1
ATOM 1910 C CA . GLY A 1 258 ? 8.095 6.047 16.427 1.00 96.50 258 GLY A CA 1
ATOM 1911 C C . GLY A 1 258 ? 7.235 5.625 15.237 1.00 96.50 258 GLY A C 1
ATOM 1912 O O . GLY A 1 258 ? 7.400 4.513 14.738 1.00 96.50 258 GLY A O 1
ATOM 1913 N N . LYS A 1 259 ? 6.389 6.525 14.710 1.00 97.75 259 LYS A N 1
ATOM 1914 C CA . LYS A 1 259 ? 5.601 6.271 13.488 1.00 97.75 259 LYS A CA 1
ATOM 1915 C C . LYS A 1 259 ? 6.488 5.985 12.280 1.00 97.75 259 LYS A C 1
ATOM 1917 O O . LYS A 1 259 ? 6.213 5.045 11.538 1.00 97.75 259 LYS A O 1
ATOM 1922 N N . PHE A 1 260 ? 7.551 6.764 12.093 1.00 97.06 260 PHE A N 1
ATOM 1923 C CA . PHE A 1 260 ? 8.483 6.572 10.987 1.00 97.06 260 PHE A CA 1
ATOM 1924 C C . PHE A 1 260 ? 9.162 5.199 11.053 1.00 97.06 260 PHE A C 1
ATOM 1926 O O . PHE A 1 260 ? 9.140 4.467 10.068 1.00 97.06 260 PHE A O 1
ATOM 1933 N N . ILE A 1 261 ? 9.695 4.800 12.213 1.00 96.88 261 ILE A N 1
ATOM 1934 C CA . ILE A 1 261 ? 10.360 3.494 12.386 1.00 96.88 261 ILE A CA 1
ATOM 1935 C C . ILE A 1 261 ? 9.363 2.334 12.238 1.00 96.88 261 ILE A C 1
ATOM 1937 O O . ILE A 1 261 ? 9.662 1.350 11.557 1.00 96.88 261 ILE A O 1
ATOM 1941 N N . ALA A 1 262 ? 8.170 2.472 12.825 1.00 97.56 262 ALA A N 1
ATOM 1942 C CA . ALA A 1 262 ? 7.074 1.509 12.717 1.00 97.56 262 ALA A CA 1
ATOM 1943 C C . ALA A 1 262 ? 6.645 1.256 11.265 1.00 97.56 262 ALA A C 1
ATOM 1945 O O . ALA A 1 262 ? 6.273 0.143 10.903 1.00 97.56 262 ALA A O 1
ATOM 1946 N N . ILE A 1 263 ? 6.712 2.287 10.423 1.00 98.38 263 ILE A N 1
ATOM 1947 C CA . ILE A 1 263 ? 6.455 2.172 8.988 1.00 98.38 263 ILE A CA 1
ATOM 1948 C C . ILE A 1 263 ? 7.667 1.590 8.268 1.00 98.38 263 ILE A C 1
ATOM 1950 O O . ILE A 1 263 ? 7.528 0.714 7.416 1.00 98.38 263 ILE A O 1
ATOM 1954 N N . TRP A 1 264 ? 8.860 2.073 8.594 1.00 98.31 264 TRP A N 1
ATOM 1955 C CA . TRP A 1 264 ? 10.055 1.814 7.811 1.00 98.31 264 TRP A CA 1
ATOM 1956 C C . TRP A 1 264 ? 10.395 0.328 7.715 1.00 98.31 264 TRP A C 1
ATOM 1958 O O . TRP A 1 264 ? 10.581 -0.188 6.608 1.00 98.31 264 TRP A O 1
ATOM 1968 N N . LEU A 1 265 ? 10.436 -0.375 8.847 1.00 96.94 265 LEU A N 1
ATOM 1969 C CA . LEU A 1 265 ? 10.912 -1.758 8.878 1.00 96.94 265 LEU A CA 1
ATOM 1970 C C . LEU A 1 265 ? 9.965 -2.736 8.160 1.00 96.94 265 LEU A C 1
ATOM 1972 O O . LEU A 1 265 ? 10.439 -3.448 7.269 1.00 96.94 265 LEU A O 1
ATOM 1976 N N . PRO A 1 266 ? 8.646 -2.781 8.451 1.00 98.00 266 PRO A N 1
ATOM 1977 C CA . PRO A 1 266 ? 7.763 -3.752 7.806 1.00 98.00 266 PRO A CA 1
ATOM 1978 C C . PRO A 1 266 ? 7.570 -3.460 6.314 1.00 98.00 266 PRO A C 1
ATOM 1980 O O . PRO A 1 266 ? 7.483 -4.388 5.507 1.00 98.00 266 PRO A O 1
ATOM 1983 N N . ILE A 1 267 ? 7.552 -2.179 5.928 1.00 98.44 267 ILE A N 1
ATOM 1984 C CA . ILE A 1 267 ? 7.423 -1.785 4.524 1.00 98.44 267 ILE A CA 1
ATOM 1985 C C . ILE A 1 267 ? 8.684 -2.143 3.734 1.00 98.44 267 ILE A C 1
ATOM 1987 O O . ILE A 1 267 ? 8.576 -2.721 2.654 1.00 98.44 267 ILE A O 1
ATOM 1991 N N . SER A 1 268 ? 9.875 -1.898 4.287 1.00 98.25 268 SER A N 1
ATOM 1992 C CA . SER A 1 268 ? 11.120 -2.346 3.648 1.00 98.25 268 SER A CA 1
ATOM 1993 C C . SER A 1 268 ? 11.144 -3.870 3.505 1.00 98.25 268 SER A C 1
ATOM 1995 O O . SER A 1 268 ? 11.539 -4.390 2.461 1.00 98.25 268 SER A O 1
ATOM 1997 N N . ALA A 1 269 ? 10.687 -4.596 4.532 1.00 97.81 269 ALA A N 1
ATOM 1998 C CA . ALA A 1 269 ? 10.683 -6.054 4.545 1.00 97.81 269 ALA A CA 1
ATOM 1999 C C . ALA A 1 269 ? 9.863 -6.652 3.396 1.00 97.81 269 ALA A C 1
ATOM 2001 O O . ALA A 1 269 ? 10.385 -7.506 2.681 1.00 97.81 269 ALA A O 1
ATOM 2002 N N . PHE A 1 270 ? 8.625 -6.199 3.152 1.00 96.31 270 PHE A N 1
ATOM 2003 C CA . PHE A 1 270 ? 7.828 -6.803 2.075 1.00 96.31 270 PHE A CA 1
ATOM 2004 C C . PHE A 1 270 ? 8.437 -6.536 0.692 1.00 96.31 270 PHE A C 1
ATOM 2006 O O . PHE A 1 270 ? 8.356 -7.391 -0.192 1.00 96.31 270 PHE A O 1
ATOM 2013 N N . VAL A 1 271 ? 9.062 -5.367 0.500 1.00 97.00 271 VAL A N 1
ATOM 2014 C CA . VAL A 1 271 ? 9.720 -5.029 -0.768 1.00 97.00 271 VAL A CA 1
ATOM 2015 C C . VAL A 1 271 ? 10.942 -5.922 -0.980 1.00 97.00 271 VAL A C 1
ATOM 2017 O O . VAL A 1 271 ? 11.103 -6.487 -2.060 1.00 97.00 271 VAL A O 1
ATOM 2020 N N . MET A 1 272 ? 11.762 -6.115 0.058 1.00 96.50 272 MET A N 1
ATOM 2021 C CA . MET A 1 272 ? 12.933 -7.001 0.013 1.00 96.50 272 MET A CA 1
ATOM 2022 C C . MET A 1 272 ? 12.560 -8.478 -0.176 1.00 96.50 272 MET A C 1
ATOM 2024 O O . MET A 1 272 ? 13.295 -9.215 -0.832 1.00 96.50 272 MET A O 1
ATOM 2028 N N . LEU A 1 273 ? 11.411 -8.903 0.357 1.00 96.25 273 LEU A N 1
ATOM 2029 C CA . LEU A 1 273 ? 10.845 -10.238 0.137 1.00 96.25 273 LEU A CA 1
ATOM 2030 C C . LEU A 1 273 ? 10.264 -10.417 -1.276 1.00 96.25 273 LEU A C 1
ATOM 2032 O O . LEU A 1 273 ? 9.969 -11.543 -1.674 1.00 96.25 273 LEU A O 1
ATOM 2036 N N . GLY A 1 274 ? 10.097 -9.334 -2.041 1.00 94.94 274 GLY A N 1
ATOM 2037 C CA . GLY A 1 274 ? 9.505 -9.374 -3.377 1.00 94.94 274 GLY A CA 1
ATOM 2038 C C . GLY A 1 274 ? 8.006 -9.676 -3.366 1.00 94.94 274 GLY A C 1
ATOM 2039 O O . GLY A 1 274 ? 7.513 -10.324 -4.289 1.00 94.94 274 GLY A O 1
ATOM 2040 N N . CYS A 1 275 ? 7.288 -9.249 -2.324 1.00 97.19 275 CYS A N 1
ATOM 2041 C CA . CYS A 1 275 ? 5.849 -9.468 -2.217 1.00 97.19 275 CYS A CA 1
ATOM 2042 C C . CYS A 1 275 ? 5.043 -8.635 -3.238 1.00 97.19 275 CYS A C 1
ATOM 2044 O O . CYS A 1 275 ? 5.535 -7.669 -3.828 1.00 97.19 275 CYS A O 1
ATOM 2046 N N . GLU A 1 276 ? 3.771 -8.998 -3.420 1.00 97.62 276 GLU A N 1
ATOM 2047 C CA . GLU A 1 276 ? 2.864 -8.351 -4.375 1.00 97.62 276 GLU A CA 1
ATOM 2048 C C . GLU A 1 276 ? 1.965 -7.330 -3.667 1.00 97.62 276 GLU A C 1
ATOM 2050 O O . GLU A 1 276 ? 1.193 -7.676 -2.770 1.00 97.62 276 GLU A O 1
ATOM 2055 N N . HIS A 1 277 ? 2.058 -6.060 -4.064 1.00 98.44 277 HIS A N 1
ATOM 2056 C CA . HIS A 1 277 ? 1.254 -4.974 -3.504 1.00 98.44 277 HIS A CA 1
ATOM 2057 C C . HIS A 1 277 ? 0.381 -4.387 -4.603 1.00 98.44 277 HIS A C 1
ATOM 2059 O O . HIS A 1 277 ? 0.892 -3.737 -5.515 1.00 98.44 277 HIS A O 1
ATOM 2065 N N . ILE A 1 278 ? -0.936 -4.529 -4.478 1.00 98.44 278 ILE A N 1
ATOM 2066 C CA . ILE A 1 278 ? -1.869 -4.211 -5.558 1.00 98.44 278 ILE A CA 1
ATOM 2067 C C . ILE A 1 278 ? -1.714 -2.781 -6.078 1.00 98.44 278 ILE A C 1
ATOM 2069 O O . ILE A 1 278 ? -1.656 -2.566 -7.283 1.00 98.44 278 ILE A O 1
ATOM 2073 N N . VAL A 1 279 ? -1.565 -1.796 -5.188 1.00 98.56 279 VAL A N 1
ATOM 2074 C CA . VAL A 1 279 ? -1.426 -0.388 -5.601 1.00 98.56 279 VAL A CA 1
ATOM 2075 C C . VAL A 1 279 ? -0.042 -0.104 -6.199 1.00 98.56 279 VAL A C 1
ATOM 2077 O O . VAL A 1 279 ? 0.118 0.805 -7.004 1.00 98.56 279 VAL A O 1
ATOM 2080 N N . ALA A 1 280 ? 0.970 -0.899 -5.844 1.00 98.31 280 ALA A N 1
ATOM 2081 C CA . ALA A 1 280 ? 2.282 -0.794 -6.476 1.00 98.31 280 ALA A CA 1
ATOM 2082 C C . ALA A 1 280 ? 2.226 -1.360 -7.901 1.00 98.31 280 ALA A C 1
ATOM 2084 O O . ALA A 1 280 ? 2.790 -0.775 -8.821 1.00 98.31 280 ALA A O 1
ATOM 2085 N N . ASP A 1 281 ? 1.483 -2.449 -8.099 1.00 97.56 281 ASP A N 1
ATOM 2086 C CA . ASP A 1 281 ? 1.284 -3.074 -9.409 1.00 97.56 281 ASP A CA 1
ATOM 2087 C C . ASP A 1 281 ? 0.423 -2.191 -10.325 1.00 97.56 281 ASP A C 1
ATOM 2089 O O . ASP A 1 281 ? 0.729 -2.036 -11.507 1.00 97.56 281 ASP A O 1
ATOM 2093 N N . MET A 1 282 ? -0.578 -1.510 -9.756 1.00 97.62 282 MET A N 1
ATOM 2094 C CA . MET A 1 282 ? -1.352 -0.436 -10.395 1.00 97.62 282 MET A CA 1
ATOM 2095 C C . MET A 1 282 ? -0.506 0.755 -10.864 1.00 97.62 282 MET A C 1
ATOM 2097 O O . MET A 1 282 ? -0.978 1.552 -11.672 1.00 97.62 282 MET A O 1
ATOM 2101 N N . TYR A 1 283 ? 0.708 0.918 -10.339 1.00 98.19 283 TYR A N 1
ATOM 2102 C CA . TYR A 1 283 ? 1.659 1.930 -10.789 1.00 98.19 283 TYR A CA 1
ATOM 2103 C C . TYR A 1 283 ? 2.660 1.349 -11.793 1.00 98.19 283 TYR A C 1
ATOM 2105 O O . TYR A 1 283 ? 2.806 1.871 -12.896 1.00 98.19 283 TYR A O 1
ATOM 2113 N N . LEU A 1 284 ? 3.321 0.247 -11.433 1.00 97.50 284 LEU A N 1
ATOM 2114 C CA . LEU A 1 284 ? 4.386 -0.362 -12.226 1.00 97.50 284 LEU A CA 1
ATOM 2115 C C . LEU A 1 284 ? 3.905 -0.851 -13.587 1.00 97.50 284 LEU A C 1
ATOM 2117 O O . LEU A 1 284 ? 4.586 -0.609 -14.576 1.00 97.50 284 LEU A O 1
ATOM 2121 N N . LEU A 1 285 ? 2.767 -1.546 -13.655 1.00 95.50 285 LEU A N 1
ATOM 2122 C CA . LEU A 1 285 ? 2.325 -2.138 -14.918 1.00 95.50 285 LEU A CA 1
ATOM 2123 C C . LEU A 1 285 ? 1.946 -1.047 -15.937 1.00 95.50 285 LEU A C 1
ATOM 2125 O O . LEU A 1 285 ? 2.468 -1.096 -17.053 1.00 95.50 285 LEU A O 1
ATOM 2129 N N . PRO A 1 286 ? 1.152 -0.011 -15.584 1.00 95.06 286 PRO A N 1
ATOM 2130 C CA . PRO A 1 286 ? 0.919 1.109 -16.494 1.00 95.06 286 PRO A CA 1
ATOM 2131 C C . PRO A 1 286 ? 2.182 1.915 -16.815 1.00 95.06 286 PRO A C 1
ATOM 2133 O O . PRO A 1 286 ? 2.347 2.316 -17.964 1.00 95.06 286 PRO A O 1
ATOM 2136 N N . LEU A 1 287 ? 3.088 2.121 -15.848 1.00 97.00 287 LEU A N 1
ATOM 2137 C CA . LEU A 1 287 ? 4.374 2.778 -16.103 1.00 97.00 287 LEU A CA 1
ATOM 2138 C C . LEU A 1 287 ? 5.183 2.008 -17.151 1.00 97.00 287 LEU A C 1
ATOM 2140 O O . LEU A 1 287 ? 5.653 2.603 -18.116 1.00 97.00 287 LEU A O 1
ATOM 2144 N N . SER A 1 288 ? 5.325 0.693 -16.989 1.00 95.94 288 SER A N 1
ATOM 2145 C CA . SER A 1 288 ? 6.103 -0.127 -17.915 1.00 95.94 288 SER A CA 1
ATOM 2146 C C . SER A 1 288 ? 5.480 -0.154 -19.314 1.00 95.94 288 SER A C 1
ATOM 2148 O O . SER A 1 288 ? 6.200 -0.090 -20.306 1.00 95.94 288 SER A O 1
ATOM 2150 N N . ILE A 1 289 ? 4.148 -0.170 -19.426 1.00 93.75 289 ILE A N 1
ATOM 2151 C CA . ILE A 1 289 ? 3.470 -0.024 -20.724 1.00 93.75 289 ILE A CA 1
ATOM 2152 C C . ILE A 1 289 ? 3.784 1.342 -21.350 1.00 93.75 289 ILE A C 1
ATOM 2154 O O . ILE A 1 289 ? 4.148 1.405 -22.522 1.00 93.75 289 ILE A O 1
ATOM 2158 N N . ALA A 1 290 ? 3.690 2.428 -20.577 1.00 94.75 290 ALA A N 1
ATOM 2159 C CA . ALA A 1 290 ? 3.956 3.781 -21.070 1.00 94.75 290 ALA A CA 1
ATOM 2160 C C . ALA A 1 290 ? 5.422 3.997 -21.490 1.00 94.75 290 ALA A C 1
ATOM 2162 O O . ALA A 1 290 ? 5.693 4.779 -22.396 1.00 94.75 290 ALA A O 1
ATOM 2163 N N . LEU A 1 291 ? 6.352 3.274 -20.864 1.00 95.31 291 LEU A N 1
ATOM 2164 C CA . LEU A 1 291 ? 7.775 3.247 -21.209 1.00 95.31 291 LEU A CA 1
ATOM 2165 C C . LEU A 1 291 ? 8.107 2.255 -22.349 1.00 95.31 291 LEU A C 1
ATOM 2167 O O . LEU A 1 291 ? 9.270 2.118 -22.715 1.00 95.31 291 LEU A O 1
ATOM 2171 N N . GLY A 1 292 ? 7.111 1.584 -22.943 1.00 93.12 292 GLY A N 1
ATOM 2172 C CA . GLY A 1 292 ? 7.283 0.786 -24.163 1.00 93.12 292 GLY A CA 1
ATOM 2173 C C . GLY A 1 292 ? 7.549 -0.707 -23.954 1.00 93.12 292 GLY A C 1
ATOM 2174 O O . GLY A 1 292 ? 8.186 -1.332 -24.803 1.00 93.12 292 GLY A O 1
ATOM 2175 N N . HIS A 1 293 ? 7.073 -1.306 -22.856 1.00 92.50 293 HIS A N 1
ATOM 2176 C CA . HIS A 1 293 ? 7.234 -2.745 -22.621 1.00 92.50 293 HIS A CA 1
ATOM 2177 C C . HIS A 1 293 ? 6.698 -3.592 -23.800 1.00 92.50 293 HIS A C 1
ATOM 2179 O O . HIS A 1 293 ? 5.525 -3.462 -24.155 1.00 92.50 293 HIS A O 1
ATOM 2185 N N . PRO A 1 294 ? 7.488 -4.528 -24.364 1.00 83.75 294 PRO A N 1
ATOM 2186 C CA . PRO A 1 294 ? 7.165 -5.173 -25.643 1.00 83.75 294 PRO A CA 1
ATOM 2187 C C . PRO A 1 294 ? 6.029 -6.205 -25.578 1.00 83.75 294 PRO A C 1
ATOM 2189 O O . PRO A 1 294 ? 5.367 -6.445 -26.583 1.00 83.75 294 PRO A O 1
ATOM 2192 N N . SER A 1 295 ? 5.818 -6.830 -24.415 1.00 80.94 295 SER A N 1
ATOM 2193 C CA . SER A 1 295 ? 5.000 -8.053 -24.317 1.00 80.94 295 SER A CA 1
ATOM 2194 C C . SER A 1 295 ? 3.889 -8.022 -23.263 1.00 80.94 295 SER A C 1
ATOM 2196 O O . SER A 1 295 ? 3.286 -9.058 -23.012 1.00 80.94 295 SER A O 1
ATOM 2198 N N . LEU A 1 296 ? 3.624 -6.883 -22.609 1.00 85.81 296 LEU A N 1
ATOM 2199 C CA . LEU A 1 296 ? 2.574 -6.824 -21.582 1.00 85.81 296 LEU A CA 1
ATOM 2200 C C . LEU A 1 296 ? 1.208 -6.675 -22.245 1.00 85.81 296 LEU A C 1
ATOM 2202 O O . LEU A 1 296 ? 0.936 -5.657 -22.883 1.00 85.81 296 LEU A O 1
ATOM 2206 N N . THR A 1 297 ? 0.330 -7.658 -22.057 1.00 80.88 297 THR A N 1
ATOM 2207 C CA . THR A 1 297 ? -1.062 -7.549 -22.501 1.00 80.88 297 THR A CA 1
ATOM 2208 C C . THR A 1 297 ? -1.964 -7.042 -21.376 1.00 80.88 297 THR A C 1
ATOM 2210 O O . THR A 1 297 ? -1.685 -7.218 -20.189 1.00 80.88 297 THR A O 1
ATOM 2213 N N . ALA A 1 298 ? -3.104 -6.443 -21.733 1.00 76.00 298 ALA A N 1
ATOM 2214 C CA . ALA A 1 298 ? -4.114 -6.041 -20.751 1.00 76.00 298 ALA A CA 1
ATOM 2215 C C . ALA A 1 298 ? -4.654 -7.235 -19.936 1.00 76.00 298 ALA A C 1
ATOM 2217 O O . ALA A 1 298 ? -5.042 -7.069 -18.779 1.00 76.00 298 ALA A O 1
ATOM 2218 N N . PHE A 1 299 ? -4.656 -8.438 -20.524 1.00 75.12 299 PHE A N 1
ATOM 2219 C CA . PHE A 1 299 ? -5.080 -9.664 -19.854 1.00 75.12 299 PHE A CA 1
ATOM 2220 C C . PHE A 1 299 ? -4.082 -10.096 -18.770 1.00 75.12 299 PHE A C 1
ATOM 2222 O O . PHE A 1 299 ? -4.497 -10.345 -17.635 1.00 75.12 299 PHE A O 1
ATOM 2229 N N . ASP A 1 300 ? -2.782 -10.112 -19.091 1.00 75.25 300 ASP A N 1
ATOM 2230 C CA . ASP A 1 300 ? -1.714 -10.470 -18.140 1.00 75.25 300 ASP A CA 1
ATOM 2231 C C . ASP A 1 300 ? -1.725 -9.539 -16.926 1.00 75.25 300 ASP A C 1
ATOM 2233 O O . ASP A 1 300 ? -1.607 -9.975 -15.782 1.00 75.25 300 ASP A O 1
ATOM 2237 N N . VAL A 1 301 ? -1.963 -8.250 -17.176 1.00 80.69 301 VAL A N 1
ATOM 2238 C CA . VAL A 1 301 ? -2.083 -7.228 -16.137 1.00 80.69 301 VAL A CA 1
ATOM 2239 C C . VAL A 1 301 ? -3.320 -7.470 -15.267 1.00 80.69 301 VAL A C 1
ATOM 2241 O O . VAL A 1 301 ? -3.198 -7.638 -14.052 1.00 80.69 301 VAL A O 1
ATOM 2244 N N . ALA A 1 302 ? -4.518 -7.505 -15.857 1.00 80.38 302 ALA A N 1
ATOM 2245 C CA . ALA A 1 302 ? -5.763 -7.515 -15.090 1.00 80.38 302 ALA A CA 1
ATOM 2246 C C . ALA A 1 302 ? -6.019 -8.846 -14.361 1.00 80.38 302 ALA A C 1
ATOM 2248 O O . ALA A 1 302 ? -6.331 -8.850 -13.168 1.00 80.38 302 ALA A O 1
ATOM 2249 N N . ILE A 1 303 ? -5.894 -9.971 -15.067 1.00 78.88 303 ILE A N 1
ATOM 2250 C CA . ILE A 1 303 ? -6.260 -11.296 -14.545 1.00 78.88 303 ILE A CA 1
ATOM 2251 C C . ILE A 1 303 ? -5.045 -12.021 -13.964 1.00 78.88 303 ILE A C 1
ATOM 2253 O O . ILE A 1 303 ? -5.174 -12.689 -12.937 1.00 78.88 303 ILE A O 1
ATOM 2257 N N . GLY A 1 304 ? -3.872 -11.873 -14.587 1.00 77.69 304 GLY A N 1
ATOM 2258 C CA . GLY A 1 304 ? -2.642 -12.547 -14.158 1.00 77.69 304 GLY A CA 1
ATOM 2259 C C . GLY A 1 304 ? -2.056 -11.994 -12.857 1.00 77.69 304 GLY A C 1
ATOM 2260 O O . GLY A 1 304 ? -1.567 -12.767 -12.029 1.00 77.69 304 GLY A O 1
ATOM 2261 N N . THR A 1 305 ? -2.160 -10.678 -12.640 1.00 88.94 305 THR A N 1
ATOM 2262 C CA . THR A 1 305 ? -1.555 -10.007 -11.475 1.00 88.94 305 THR A CA 1
ATOM 2263 C C . THR A 1 305 ? -2.580 -9.272 -10.612 1.00 88.94 305 THR A C 1
ATOM 2265 O O . THR A 1 305 ? -2.714 -9.591 -9.431 1.00 88.94 305 THR A O 1
ATOM 2268 N N . LEU A 1 306 ? -3.346 -8.318 -11.157 1.00 94.62 306 LEU A N 1
ATOM 2269 C CA . LEU A 1 306 ? -4.154 -7.422 -10.315 1.00 94.62 306 LEU A CA 1
ATOM 2270 C C . LEU A 1 306 ? -5.244 -8.161 -9.521 1.00 94.62 306 LEU A C 1
ATOM 2272 O O . LEU A 1 306 ? -5.419 -7.898 -8.329 1.00 94.62 306 LEU A O 1
ATOM 2276 N N . LEU A 1 307 ? -5.967 -9.099 -10.136 1.00 95.50 307 LEU A N 1
ATOM 2277 C CA . LEU A 1 307 ? -7.006 -9.867 -9.444 1.00 95.50 307 LEU A CA 1
ATOM 2278 C C . LEU A 1 307 ? -6.457 -10.724 -8.280 1.00 95.50 307 LEU A C 1
ATOM 2280 O O . LEU A 1 307 ? -6.906 -10.514 -7.147 1.00 95.50 307 LEU A O 1
ATOM 2284 N N . PRO A 1 308 ? -5.503 -11.658 -8.488 1.00 96.88 308 PRO A N 1
ATOM 2285 C CA . PRO A 1 308 ? -4.980 -12.474 -7.393 1.00 96.88 308 PRO A CA 1
ATOM 2286 C C . PRO A 1 308 ? -4.294 -11.636 -6.310 1.00 96.88 308 PRO A C 1
ATOM 2288 O O . PRO A 1 308 ? -4.507 -11.904 -5.126 1.00 96.88 308 PRO A O 1
ATOM 2291 N N . THR A 1 309 ? -3.548 -10.588 -6.678 1.00 98.19 309 THR A N 1
ATOM 2292 C CA . THR A 1 309 ? -2.912 -9.696 -5.697 1.00 98.19 309 THR A CA 1
ATOM 2293 C C . THR A 1 309 ? -3.948 -8.923 -4.879 1.00 98.19 309 THR A C 1
ATOM 2295 O O . THR A 1 309 ? -3.789 -8.800 -3.665 1.00 98.19 309 THR A O 1
ATOM 2298 N N . THR A 1 310 ? -5.046 -8.457 -5.489 1.00 98.56 310 THR A N 1
ATOM 2299 C CA . THR A 1 310 ? -6.144 -7.793 -4.757 1.00 98.56 310 THR A CA 1
ATOM 2300 C C . THR A 1 310 ? -6.741 -8.724 -3.703 1.00 98.56 310 THR A C 1
ATOM 2302 O O . THR A 1 310 ? -6.909 -8.322 -2.551 1.00 98.56 310 THR A O 1
ATOM 2305 N N . LEU A 1 311 ? -7.030 -9.974 -4.079 1.00 98.50 311 LEU A N 1
ATOM 2306 C CA . LEU A 1 311 ? -7.589 -10.975 -3.167 1.00 98.50 311 LEU A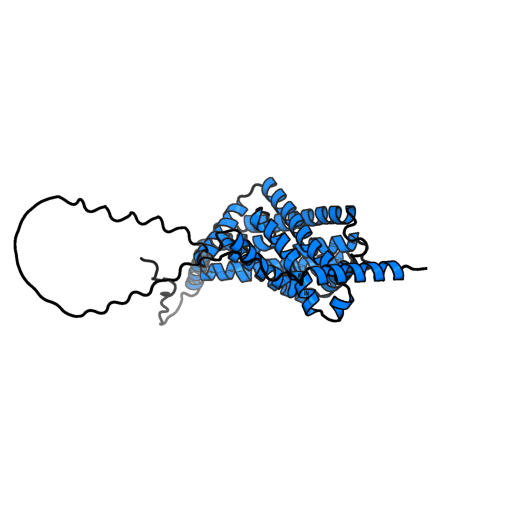 CA 1
ATOM 2307 C C . LEU A 1 311 ? -6.608 -11.329 -2.045 1.00 98.50 311 LEU A C 1
ATOM 2309 O O . LEU A 1 311 ? -7.004 -11.391 -0.880 1.00 98.50 311 LEU A O 1
ATOM 2313 N N . GLY A 1 312 ? -5.332 -11.512 -2.388 1.00 98.62 312 GLY A N 1
ATOM 2314 C CA . GLY A 1 312 ? -4.273 -11.794 -1.426 1.00 98.62 312 GLY A CA 1
ATOM 2315 C C . GLY A 1 312 ? -4.095 -10.651 -0.433 1.00 98.62 312 GLY A C 1
ATOM 2316 O O . GLY A 1 312 ? -4.115 -10.870 0.777 1.00 98.62 312 GLY A O 1
ATOM 2317 N N . ASN A 1 313 ? -4.000 -9.412 -0.921 1.00 98.81 313 ASN A N 1
ATOM 2318 C CA . ASN A 1 313 ? -3.895 -8.243 -0.056 1.00 98.81 313 ASN A CA 1
ATOM 2319 C C . ASN A 1 313 ? -5.130 -8.107 0.844 1.00 98.81 313 ASN A C 1
ATOM 2321 O O . ASN A 1 313 ? -4.979 -7.933 2.054 1.00 98.81 313 ASN A O 1
ATOM 2325 N N . TRP A 1 314 ? -6.345 -8.233 0.303 1.00 98.81 314 TRP A N 1
ATOM 2326 C CA . TRP A 1 314 ? -7.559 -8.184 1.120 1.00 98.81 314 TRP A CA 1
ATOM 2327 C C . TRP A 1 314 ? -7.531 -9.226 2.242 1.00 98.81 314 TRP A C 1
ATOM 2329 O O . TRP A 1 314 ? -7.753 -8.879 3.403 1.00 98.81 314 TRP A O 1
ATOM 2339 N N . PHE A 1 315 ? -7.167 -10.470 1.920 1.00 98.75 315 PHE A N 1
ATOM 2340 C CA . PHE A 1 315 ? -7.064 -11.554 2.894 1.00 98.75 315 PHE A CA 1
ATOM 2341 C C . PHE A 1 315 ? -5.993 -11.273 3.962 1.00 98.75 315 PHE A C 1
ATOM 2343 O O . PHE A 1 315 ? -6.272 -11.391 5.155 1.00 98.75 315 PHE A O 1
ATOM 2350 N N . GLY A 1 316 ? -4.799 -10.822 3.566 1.00 98.50 316 GLY A N 1
ATOM 2351 C CA . GLY A 1 316 ? -3.715 -10.489 4.498 1.00 98.50 316 GLY A CA 1
ATOM 2352 C C . GLY A 1 316 ? -4.098 -9.405 5.513 1.00 98.50 316 GLY A C 1
ATOM 2353 O O . GLY A 1 316 ? -3.809 -9.535 6.700 1.00 98.50 316 GLY A O 1
ATOM 2354 N N . GLY A 1 317 ? -4.812 -8.363 5.082 1.00 98.25 317 GLY A N 1
ATOM 2355 C CA . GLY A 1 317 ? -5.240 -7.290 5.985 1.00 98.25 317 GLY A CA 1
ATOM 2356 C C . GLY A 1 317 ? -6.475 -7.647 6.815 1.00 98.25 317 GLY A C 1
ATOM 2357 O O . GLY A 1 317 ? -6.460 -7.557 8.045 1.00 98.25 317 GLY A O 1
ATOM 2358 N N . ALA A 1 318 ? -7.556 -8.059 6.148 1.00 98.00 318 ALA A N 1
ATOM 2359 C CA . ALA A 1 318 ? -8.844 -8.294 6.797 1.00 98.00 318 ALA A CA 1
ATOM 2360 C C . ALA A 1 318 ? -8.834 -9.558 7.669 1.00 98.00 318 ALA A C 1
ATOM 2362 O O . ALA A 1 318 ? -9.395 -9.562 8.768 1.00 98.00 318 ALA A O 1
ATOM 2363 N N . VAL A 1 319 ? -8.184 -10.629 7.204 1.00 97.88 319 VAL A N 1
ATOM 2364 C CA . VAL A 1 319 ? -8.186 -11.931 7.881 1.00 97.88 319 VAL A CA 1
ATOM 2365 C C . VAL A 1 319 ? -6.943 -12.092 8.751 1.00 97.88 319 VAL A C 1
ATOM 2367 O O . VAL A 1 319 ? -7.074 -12.234 9.964 1.00 97.88 319 VAL A O 1
ATOM 2370 N N . CYS A 1 320 ? -5.739 -12.028 8.178 1.00 97.88 320 CYS A N 1
ATOM 2371 C CA . CYS A 1 320 ? -4.524 -12.373 8.928 1.00 97.88 320 CYS A CA 1
ATOM 2372 C C . CYS A 1 320 ? -4.169 -11.371 10.038 1.00 97.88 320 CYS A C 1
ATOM 2374 O O . CYS A 1 320 ? -3.562 -11.766 11.029 1.00 97.88 320 CYS A O 1
ATOM 2376 N N . VAL A 1 321 ? -4.563 -10.100 9.902 1.00 97.62 321 VAL A N 1
ATOM 2377 C CA . VAL A 1 321 ? -4.297 -9.063 10.913 1.00 97.62 321 VAL A CA 1
ATOM 2378 C C . VAL A 1 321 ? -5.562 -8.708 11.688 1.00 97.62 321 VAL A C 1
ATOM 2380 O O . VAL A 1 321 ? -5.668 -9.013 12.876 1.00 97.62 321 VAL A O 1
ATOM 2383 N N . ALA A 1 322 ? -6.546 -8.083 11.035 1.00 96.81 322 ALA A N 1
ATOM 2384 C CA . ALA A 1 322 ? -7.686 -7.509 11.748 1.00 96.81 322 ALA A CA 1
ATOM 2385 C C . ALA A 1 322 ? -8.545 -8.560 12.460 1.00 96.81 322 ALA A C 1
ATOM 2387 O O . ALA A 1 322 ? -8.926 -8.350 13.610 1.00 96.81 322 ALA A O 1
ATOM 2388 N N . THR A 1 323 ? -8.823 -9.695 11.811 1.00 95.56 323 THR A N 1
ATOM 2389 C CA . THR A 1 323 ? -9.620 -10.770 12.421 1.00 95.56 323 THR A CA 1
ATOM 2390 C C . THR A 1 323 ? -8.882 -11.417 13.592 1.00 95.56 323 THR A C 1
ATOM 2392 O O . THR A 1 323 ? -9.475 -11.595 14.651 1.00 95.56 323 THR A O 1
ATOM 2395 N N . VAL A 1 324 ? -7.582 -11.702 13.457 1.00 95.56 324 VAL A N 1
ATOM 2396 C CA . VAL A 1 324 ? -6.776 -12.275 14.551 1.00 95.56 324 VAL A CA 1
ATOM 2397 C C . VAL A 1 324 ? -6.790 -11.366 15.783 1.00 95.56 324 VAL A C 1
ATOM 2399 O O . VAL A 1 324 ? -7.101 -11.827 16.882 1.00 95.56 324 VAL A O 1
ATOM 2402 N N . TYR A 1 325 ? -6.531 -10.067 15.608 1.00 95.19 325 TYR A N 1
ATOM 2403 C CA . TYR A 1 325 ? -6.555 -9.126 16.730 1.00 95.19 325 TYR A CA 1
ATOM 2404 C C . TYR A 1 325 ? -7.964 -8.866 17.274 1.00 95.19 325 TYR A C 1
ATOM 2406 O O . TYR A 1 325 ? -8.103 -8.639 18.473 1.00 95.19 325 TYR A O 1
ATOM 2414 N N . ALA A 1 326 ? -9.008 -8.978 16.450 1.00 93.94 326 ALA A N 1
ATOM 2415 C CA . ALA A 1 326 ? -10.389 -8.918 16.922 1.00 93.94 326 ALA A CA 1
ATOM 2416 C C . ALA A 1 326 ? -10.736 -10.074 17.867 1.00 93.94 326 ALA A C 1
ATOM 2418 O O . ALA A 1 326 ? -11.376 -9.855 18.890 1.00 93.94 326 ALA A O 1
ATOM 2419 N N . PHE A 1 327 ? -10.286 -11.295 17.570 1.00 92.38 327 PHE A N 1
ATOM 2420 C CA . PHE A 1 327 ? -10.487 -12.430 18.474 1.00 92.38 327 PHE A CA 1
ATOM 2421 C C . PHE A 1 327 ? -9.628 -12.344 19.741 1.00 92.38 327 PHE A C 1
ATOM 2423 O O . PHE A 1 327 ? -10.047 -12.834 20.787 1.00 92.38 327 PHE A O 1
ATOM 2430 N N . ALA A 1 328 ? -8.441 -11.738 19.658 1.00 93.12 328 ALA A N 1
ATOM 2431 C CA . ALA A 1 328 ? -7.533 -11.616 20.797 1.00 93.12 328 ALA A CA 1
ATOM 2432 C C . ALA A 1 328 ? -7.908 -10.476 21.761 1.00 93.12 328 ALA A C 1
ATOM 2434 O O . ALA A 1 328 ? -7.799 -10.641 22.975 1.00 93.12 328 ALA A O 1
ATOM 2435 N N . TYR A 1 329 ? -8.313 -9.319 21.228 1.00 92.19 329 TYR A N 1
ATOM 2436 C CA . TYR A 1 329 ? -8.478 -8.076 21.995 1.00 92.19 329 TYR A CA 1
ATOM 2437 C C . TYR A 1 329 ? -9.822 -7.379 21.788 1.00 92.19 329 TYR A C 1
ATOM 2439 O O . TYR A 1 329 ? -10.131 -6.435 22.514 1.00 92.19 329 TYR A O 1
ATOM 2447 N N . GLY A 1 330 ? -10.595 -7.800 20.792 1.00 83.25 330 GLY A N 1
ATOM 2448 C CA . GLY A 1 330 ? -11.881 -7.199 20.488 1.00 83.25 330 GLY A CA 1
ATOM 2449 C C . GLY A 1 330 ? -13.022 -7.730 21.341 1.00 83.25 330 GLY A C 1
ATOM 2450 O O . GLY A 1 330 ? -12.881 -8.639 22.163 1.00 83.25 330 GLY A O 1
ATOM 2451 N N . THR A 1 331 ? -14.196 -7.161 21.099 1.00 70.69 331 THR A N 1
ATOM 2452 C CA . THR A 1 331 ? -15.475 -7.676 21.587 1.00 70.69 331 THR A CA 1
ATOM 2453 C C . THR A 1 331 ? -16.281 -8.143 20.379 1.00 70.69 331 THR A C 1
ATOM 2455 O O . THR A 1 331 ? -17.010 -7.338 19.800 1.00 70.69 331 THR A O 1
ATOM 2458 N N . PRO A 1 332 ? -16.144 -9.420 19.947 1.00 54.91 332 PRO A N 1
ATOM 2459 C CA . PRO A 1 332 ? -16.711 -9.896 18.691 1.00 54.91 332 PRO A CA 1
ATOM 2460 C C . PRO A 1 332 ? -18.195 -9.555 18.615 1.00 54.91 332 PRO A C 1
ATOM 2462 O O . PRO A 1 332 ? -18.995 -10.090 19.388 1.00 54.91 332 PRO A O 1
ATOM 2465 N N . ASN A 1 333 ? -18.498 -8.623 17.707 1.00 56.88 333 ASN A N 1
ATOM 2466 C CA . ASN A 1 333 ? -19.778 -8.023 17.360 1.00 56.88 333 ASN A CA 1
ATOM 2467 C C . ASN A 1 333 ? -20.957 -8.671 18.093 1.00 56.88 333 ASN A C 1
ATOM 2469 O O . ASN A 1 333 ? -21.262 -9.831 17.811 1.00 56.88 333 ASN A O 1
ATOM 2473 N N . LYS A 1 334 ? -21.667 -7.921 18.953 1.00 50.81 334 LYS A N 1
ATOM 2474 C CA . LYS A 1 334 ? -22.918 -8.379 19.593 1.00 50.81 334 LYS A CA 1
ATOM 2475 C C . LYS A 1 334 ? -23.843 -9.083 18.595 1.00 50.81 334 LYS A C 1
ATOM 2477 O O . LYS A 1 334 ? -24.471 -10.060 18.951 1.00 50.81 334 LYS A O 1
ATOM 2482 N N . THR A 1 335 ? -23.841 -8.699 17.318 1.00 48.97 335 THR A N 1
ATOM 2483 C CA . THR A 1 335 ? -24.610 -9.356 16.247 1.00 48.97 335 THR A CA 1
ATOM 2484 C C . THR A 1 335 ? -24.113 -10.760 15.872 1.00 48.97 335 THR A C 1
ATOM 2486 O O . THR A 1 335 ? -24.933 -11.623 15.564 1.00 48.97 335 THR A O 1
ATOM 2489 N N . VAL A 1 336 ? -22.799 -11.011 15.879 1.00 53.56 336 VAL A N 1
ATOM 2490 C CA . VAL A 1 336 ? -22.184 -12.328 15.618 1.00 53.56 336 VAL A CA 1
ATOM 2491 C C . VAL A 1 336 ? -22.276 -13.209 16.857 1.00 53.56 336 VAL A C 1
ATOM 2493 O O . VAL A 1 336 ? -22.636 -14.375 16.724 1.00 53.56 336 VAL A O 1
ATOM 2496 N N . THR A 1 337 ? -22.043 -12.664 18.054 1.00 58.03 337 THR A N 1
ATOM 2497 C CA . THR A 1 337 ? -22.288 -13.382 19.316 1.00 58.03 337 THR A CA 1
ATOM 2498 C C . THR A 1 337 ? -23.771 -13.705 19.482 1.00 58.03 337 THR A C 1
ATOM 2500 O O . THR A 1 337 ? -24.111 -14.825 19.849 1.00 58.03 337 THR A O 1
ATOM 2503 N N . GLU A 1 338 ? -24.677 -12.795 19.124 1.00 56.50 338 GLU A N 1
ATOM 2504 C CA . GLU A 1 338 ? -26.114 -13.060 19.097 1.00 56.50 338 GLU A CA 1
ATOM 2505 C C . GLU A 1 338 ? -26.516 -14.005 17.964 1.00 56.50 338 GLU A C 1
ATOM 2507 O O . GLU A 1 338 ? -27.399 -14.826 18.169 1.00 56.50 338 GLU A O 1
ATOM 2512 N N . TRP A 1 339 ? -25.917 -13.930 16.772 1.00 62.38 339 TRP A N 1
ATOM 2513 C CA . TRP A 1 339 ? -26.182 -14.889 15.693 1.00 62.38 339 TRP A CA 1
ATOM 2514 C C . TRP A 1 339 ? -25.708 -16.287 16.078 1.00 62.38 339 TRP A C 1
ATOM 2516 O O . TRP A 1 339 ? -26.463 -17.238 15.908 1.00 62.38 339 TRP A O 1
ATOM 2526 N N . ALA A 1 340 ? -24.514 -16.411 16.655 1.00 58.25 340 ALA A N 1
ATOM 2527 C CA . ALA A 1 340 ? -23.978 -17.665 17.164 1.00 58.25 340 ALA A CA 1
ATOM 2528 C C . ALA A 1 340 ? -24.831 -18.183 18.328 1.00 58.25 340 ALA A C 1
ATOM 2530 O O . ALA A 1 340 ? -25.167 -19.361 18.352 1.00 58.25 340 ALA A O 1
ATOM 2531 N N . ALA A 1 341 ? -25.284 -17.306 19.230 1.00 63.72 341 ALA A N 1
ATOM 2532 C CA . ALA A 1 341 ? -26.223 -17.663 20.289 1.00 63.72 341 ALA A CA 1
ATOM 2533 C C . ALA A 1 341 ? -27.601 -18.068 19.735 1.00 63.72 341 ALA A C 1
ATOM 2535 O O . ALA A 1 341 ? -28.209 -19.000 20.251 1.00 63.72 341 ALA A O 1
ATOM 2536 N N . ARG A 1 342 ? -28.107 -17.410 18.683 1.00 66.69 342 ARG A N 1
ATOM 2537 C CA . ARG A 1 342 ? -29.357 -17.775 17.989 1.00 66.69 342 ARG A CA 1
ATOM 2538 C C . ARG A 1 342 ? -29.217 -19.114 17.270 1.00 66.69 342 ARG A C 1
ATOM 2540 O O . ARG A 1 342 ? -30.129 -19.927 17.344 1.00 66.69 342 ARG A O 1
ATOM 2547 N N . LYS A 1 343 ? -28.080 -19.362 16.619 1.00 68.25 343 LYS A N 1
ATOM 2548 C CA . LYS A 1 343 ? -27.767 -20.622 15.942 1.00 68.25 343 LYS A CA 1
ATOM 2549 C C . LYS A 1 343 ? -27.607 -21.765 16.945 1.00 68.25 343 LYS A C 1
ATOM 2551 O O . LYS A 1 343 ? -28.264 -22.775 16.779 1.00 68.25 343 LYS A O 1
ATOM 2556 N N . ALA A 1 344 ? -26.870 -21.569 18.038 1.00 67.38 344 ALA A N 1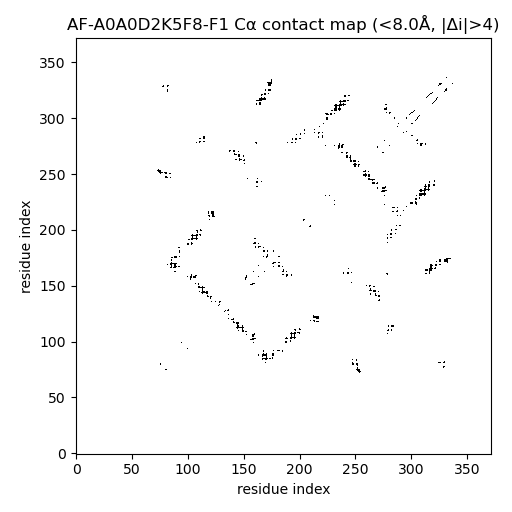
ATOM 2557 C CA . ALA A 1 344 ? -26.758 -22.546 19.122 1.00 67.38 344 ALA A CA 1
ATOM 2558 C C . ALA A 1 344 ? -28.114 -22.853 19.783 1.00 67.38 344 ALA A C 1
ATOM 2560 O O . ALA A 1 344 ? -28.390 -24.001 20.115 1.00 67.38 344 ALA A O 1
ATOM 2561 N N . ARG A 1 345 ? -28.997 -21.852 19.931 1.00 73.31 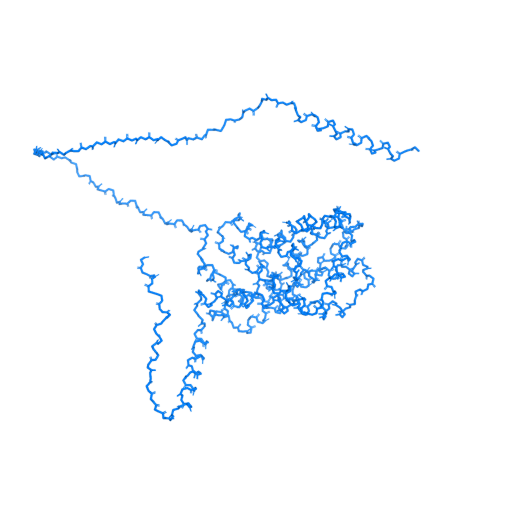345 ARG A N 1
ATOM 2562 C CA . ARG A 1 345 ? -30.386 -22.073 20.376 1.00 73.31 345 ARG A CA 1
ATOM 2563 C C . ARG A 1 345 ? -31.210 -22.851 19.352 1.00 73.31 345 ARG A C 1
ATOM 2565 O O . ARG A 1 345 ? -32.039 -23.648 19.763 1.00 73.31 345 ARG A O 1
ATOM 2572 N N . ARG A 1 346 ? -31.005 -22.625 18.050 1.00 65.44 346 ARG A N 1
ATOM 2573 C CA . ARG A 1 346 ? -31.723 -23.325 16.973 1.00 65.44 346 ARG A CA 1
ATOM 2574 C C . ARG A 1 346 ? -31.259 -24.777 16.843 1.00 65.44 346 ARG A C 1
ATOM 2576 O O . ARG A 1 346 ? -32.080 -25.678 16.889 1.00 65.44 346 ARG A O 1
ATOM 2583 N N . ASP A 1 347 ? -29.950 -24.992 16.814 1.00 69.06 347 ASP A N 1
ATOM 2584 C CA . ASP A 1 347 ? -29.329 -26.315 16.719 1.00 69.06 347 ASP A CA 1
ATOM 2585 C C . ASP A 1 347 ? -29.540 -27.127 18.021 1.00 69.06 347 ASP A C 1
ATOM 2587 O O . ASP A 1 347 ? -29.684 -28.345 17.986 1.00 69.06 347 ASP A O 1
ATOM 2591 N N . GLY A 1 348 ? -29.635 -26.455 19.178 1.00 55.00 348 GLY A N 1
ATOM 2592 C CA . GLY A 1 348 ? -30.017 -27.062 20.460 1.00 55.00 348 GLY A CA 1
ATOM 2593 C C . GLY A 1 348 ? -31.524 -27.297 20.639 1.00 55.00 348 GLY A C 1
ATOM 2594 O O . GLY A 1 348 ? -31.907 -28.137 21.451 1.00 55.00 348 GLY A O 1
ATOM 2595 N N . ALA A 1 349 ? -32.381 -26.594 19.891 1.00 53.44 349 ALA A N 1
ATOM 2596 C CA . ALA A 1 349 ? -33.826 -26.837 19.858 1.00 53.44 349 ALA A CA 1
ATOM 2597 C C . ALA A 1 349 ? -34.190 -27.992 18.909 1.00 53.44 349 ALA A C 1
ATOM 2599 O O . ALA A 1 349 ? -35.085 -28.771 19.230 1.00 53.44 349 ALA A O 1
ATOM 2600 N N . ASP A 1 350 ? -33.450 -28.160 17.808 1.00 48.34 350 ASP A N 1
ATOM 2601 C CA . ASP A 1 350 ? -33.621 -29.284 16.873 1.00 48.34 350 ASP A CA 1
ATOM 2602 C C . ASP A 1 350 ? -33.005 -30.603 17.397 1.00 48.34 350 ASP A C 1
ATOM 2604 O O . ASP A 1 350 ? -33.362 -31.684 16.934 1.00 48.34 350 ASP A O 1
ATOM 2608 N N . GLY A 1 351 ? -32.123 -30.545 18.404 1.00 43.69 351 GLY A N 1
ATOM 2609 C CA . GLY A 1 351 ? -31.519 -31.714 19.070 1.00 43.69 351 GLY A CA 1
ATOM 2610 C C . GLY A 1 351 ? -32.274 -32.233 20.304 1.00 43.69 351 GLY A C 1
ATOM 2611 O O . GLY A 1 351 ? -31.766 -33.077 21.042 1.00 43.69 351 GLY A O 1
ATOM 2612 N N . GLY A 1 352 ? -33.471 -31.714 20.573 1.00 36.84 352 GLY A N 1
ATOM 2613 C CA . GLY A 1 352 ? -34.193 -31.913 21.827 1.00 36.84 352 GLY A CA 1
ATOM 2614 C C . GLY A 1 352 ? -35.085 -33.152 21.923 1.00 36.84 352 GLY A C 1
ATOM 2615 O O . GLY A 1 352 ? -36.212 -33.009 22.383 1.00 36.84 352 GLY A O 1
ATOM 2616 N N . VAL A 1 353 ? -34.607 -34.358 21.583 1.00 38.28 353 VAL A N 1
ATOM 2617 C CA . VAL A 1 353 ? -35.127 -35.598 22.202 1.00 38.28 353 VAL A CA 1
ATOM 2618 C C . VAL A 1 353 ? -33.978 -36.559 22.531 1.00 38.28 353 VAL A C 1
ATOM 2620 O O . VAL A 1 353 ? -33.301 -37.063 21.645 1.00 38.28 353 VAL A O 1
ATOM 2623 N N . SER A 1 354 ? -33.884 -36.879 23.831 1.00 33.66 354 SER A N 1
ATOM 2624 C CA . SER A 1 354 ? -33.225 -38.037 24.465 1.00 33.66 354 SER A CA 1
ATOM 2625 C C . SER A 1 354 ? -31.784 -37.903 25.006 1.00 33.66 354 SER A C 1
ATOM 2627 O O . SER A 1 354 ? -30.817 -38.298 24.372 1.00 33.66 354 SER A O 1
ATOM 2629 N N . LYS A 1 355 ? -31.747 -37.552 26.305 1.00 42.34 355 LYS A N 1
ATOM 2630 C CA . LYS A 1 355 ? -30.988 -38.164 27.425 1.00 42.34 355 LYS A CA 1
ATOM 2631 C C . LYS A 1 355 ? -29.446 -38.151 27.423 1.00 42.34 355 LYS A C 1
ATOM 2633 O O . LYS A 1 355 ? -28.805 -38.887 26.691 1.00 42.34 355 LYS A O 1
ATOM 2638 N N . GLY A 1 356 ? -28.909 -37.547 28.493 1.00 34.22 356 GLY A N 1
ATOM 2639 C CA . GLY A 1 356 ? -27.875 -38.191 29.318 1.00 34.22 356 GLY A CA 1
ATOM 2640 C C . GLY A 1 356 ? -26.526 -37.476 29.424 1.00 34.22 356 GLY A C 1
ATOM 2641 O O . GLY A 1 356 ? -25.626 -37.758 28.655 1.00 34.22 356 GLY A O 1
ATOM 2642 N N . GLY A 1 357 ? -26.385 -36.628 30.449 1.00 38.72 357 GLY A N 1
ATOM 264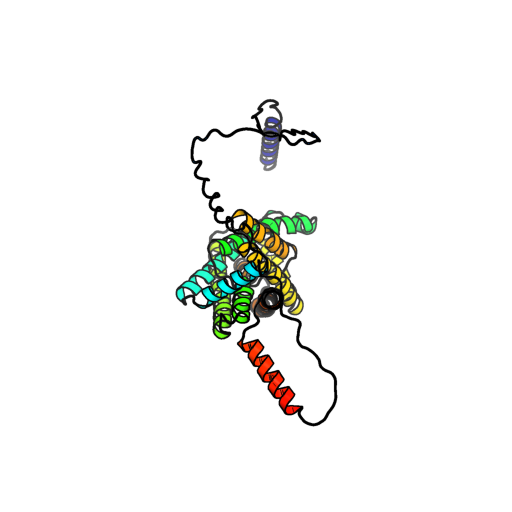3 C CA . GLY A 1 357 ? -25.172 -36.476 31.269 1.00 38.72 357 GLY A CA 1
ATOM 2644 C C . GLY A 1 357 ? -23.829 -36.142 30.605 1.00 38.72 357 GLY A C 1
ATOM 2645 O O . GLY A 1 357 ? -23.101 -37.040 30.216 1.00 38.72 357 GLY A O 1
ATOM 2646 N N . ALA A 1 358 ? -23.440 -34.865 30.658 1.00 33.56 358 ALA A N 1
ATOM 2647 C CA . ALA A 1 358 ? -22.145 -34.372 31.162 1.00 33.56 358 ALA A CA 1
ATOM 2648 C C . ALA A 1 358 ? -22.100 -32.852 30.938 1.00 33.56 358 ALA A C 1
ATOM 2650 O O . ALA A 1 358 ? -22.152 -32.374 29.808 1.00 33.56 358 ALA A O 1
ATOM 2651 N N . GLY A 1 359 ? -22.070 -32.080 32.024 1.00 34.06 359 GLY A N 1
ATOM 2652 C CA . GLY A 1 359 ? -22.053 -30.622 31.965 1.00 34.06 359 GLY A CA 1
ATOM 2653 C C . GLY A 1 359 ? -20.742 -30.092 31.390 1.00 34.06 359 GLY A C 1
ATOM 2654 O O . GLY A 1 359 ? -19.681 -30.309 31.970 1.00 34.06 359 GLY A O 1
ATOM 2655 N N . PHE A 1 360 ? -20.828 -29.339 30.296 1.00 32.47 360 PHE A N 1
ATOM 2656 C CA . PHE A 1 360 ? -19.755 -28.460 29.845 1.00 32.47 360 PHE A CA 1
ATOM 2657 C C . PHE A 1 360 ? -20.062 -27.042 30.343 1.00 32.47 360 PHE A C 1
ATOM 2659 O O . PHE A 1 360 ? -20.953 -26.367 29.826 1.00 32.47 360 PHE A O 1
ATOM 2666 N N . LYS A 1 361 ? -19.371 -26.612 31.404 1.00 32.72 361 LYS A N 1
ATOM 2667 C CA . LYS A 1 361 ? -19.424 -25.227 31.888 1.00 32.72 361 LYS A CA 1
ATOM 2668 C C . LYS A 1 361 ? -18.650 -24.332 30.924 1.00 32.72 361 LYS A C 1
ATOM 2670 O O . LYS A 1 361 ? -17.442 -24.478 30.777 1.00 32.72 361 LYS A O 1
ATOM 2675 N N . ALA A 1 362 ? -19.347 -23.380 30.315 1.00 34.62 362 ALA A N 1
ATOM 2676 C CA . ALA A 1 362 ? -18.765 -22.295 29.533 1.00 34.62 362 ALA A CA 1
ATOM 2677 C C . ALA A 1 362 ? -18.301 -21.142 30.448 1.00 34.62 362 ALA A C 1
ATOM 2679 O O . ALA A 1 362 ? -18.694 -19.996 30.260 1.00 34.62 362 ALA A O 1
ATOM 2680 N N . ASP A 1 363 ? -17.461 -21.446 31.437 1.00 34.50 363 ASP A N 1
ATOM 2681 C CA . ASP A 1 363 ? -16.829 -20.449 32.307 1.00 34.50 363 ASP A CA 1
ATOM 2682 C C . ASP A 1 363 ? -15.352 -20.338 31.897 1.00 34.50 363 ASP A C 1
ATOM 2684 O O . ASP A 1 363 ? -14.481 -20.950 32.507 1.00 34.50 363 ASP A O 1
ATOM 2688 N N . GLY A 1 364 ? -15.063 -19.637 30.794 1.00 30.27 364 GLY A N 1
ATOM 2689 C CA . GLY 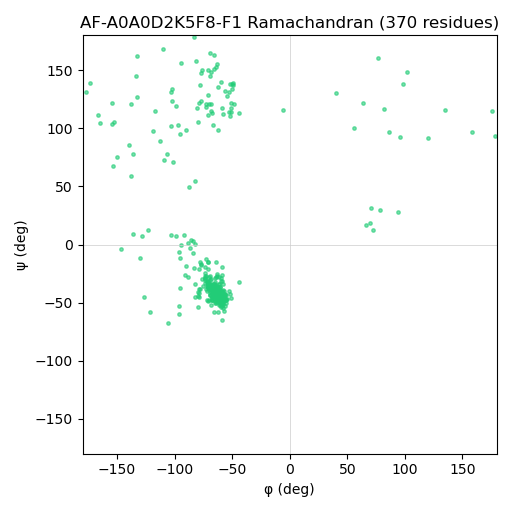A 1 364 ? -13.698 -19.589 30.241 1.00 30.27 364 GLY A CA 1
ATOM 2690 C C . GLY A 1 364 ? -13.253 -18.287 29.570 1.00 30.27 364 GLY A C 1
ATOM 2691 O O . GLY A 1 364 ? -12.093 -18.187 29.198 1.00 30.27 364 GLY A O 1
ATOM 2692 N N . PHE A 1 365 ? -14.119 -17.277 29.429 1.00 33.41 365 PHE A N 1
ATOM 2693 C CA . PHE A 1 365 ? -13.766 -16.019 28.741 1.00 33.41 365 PHE A CA 1
ATOM 2694 C C . PHE A 1 365 ? -13.948 -14.749 29.582 1.00 33.41 365 PHE A C 1
ATOM 2696 O O . PHE A 1 365 ? -13.869 -13.640 29.062 1.00 33.41 365 PHE A O 1
ATOM 2703 N N . ALA A 1 366 ? -14.143 -14.880 30.894 1.00 34.66 366 ALA A N 1
ATOM 2704 C CA . ALA A 1 366 ? -14.050 -13.741 31.799 1.00 34.66 366 ALA A CA 1
ATOM 2705 C C . ALA A 1 366 ? -12.599 -13.617 32.281 1.00 34.66 366 ALA A C 1
ATOM 2707 O O . ALA A 1 366 ? -12.189 -14.337 33.185 1.00 34.66 366 ALA A O 1
ATOM 2708 N N . ASN A 1 367 ? -11.817 -12.723 31.670 1.00 34.19 367 ASN A N 1
ATOM 2709 C CA . ASN A 1 367 ? -10.540 -12.283 32.231 1.00 34.19 367 ASN A CA 1
ATOM 2710 C C . ASN A 1 367 ? -10.829 -11.466 33.511 1.00 34.19 367 ASN A C 1
ATOM 2712 O O . ASN A 1 367 ? -11.414 -10.386 33.397 1.00 34.19 367 ASN A O 1
ATOM 2716 N N . PRO A 1 368 ? -10.464 -11.931 34.723 1.00 35.53 368 PRO A N 1
ATOM 2717 C CA . PRO A 1 368 ? -10.790 -11.222 35.959 1.00 35.53 368 PRO A CA 1
ATOM 2718 C C . PRO A 1 368 ? -9.777 -10.131 36.332 1.00 35.53 368 PRO A C 1
ATOM 2720 O O . PRO A 1 368 ? -9.909 -9.537 37.399 1.00 35.53 368 PRO A O 1
ATOM 2723 N N . GLN A 1 369 ? -8.759 -9.850 35.513 1.00 31.38 369 GLN A N 1
ATOM 2724 C CA . GLN A 1 369 ? -7.690 -8.919 35.891 1.00 31.38 369 GLN A CA 1
ATOM 2725 C C . GLN A 1 369 ? -7.733 -7.604 35.116 1.00 31.38 369 GLN A C 1
ATOM 2727 O O . GLN A 1 369 ? -6.889 -7.331 34.273 1.00 31.38 369 GLN A O 1
ATOM 2732 N N . LEU A 1 370 ? -8.721 -6.773 35.449 1.00 36.38 370 LEU A N 1
ATOM 2733 C CA . LEU A 1 370 ? -8.688 -5.319 35.251 1.00 36.38 370 LEU A CA 1
ATOM 2734 C C . LEU A 1 370 ? -9.608 -4.662 36.290 1.00 36.38 370 LEU A C 1
ATOM 2736 O O . LEU A 1 370 ? -10.683 -4.137 36.010 1.00 36.38 370 LEU A O 1
ATOM 2740 N N . ARG A 1 371 ? -9.177 -4.767 37.547 1.00 37.88 371 ARG A N 1
ATOM 2741 C CA . ARG A 1 371 ? -9.551 -3.864 38.635 1.00 37.88 371 ARG A CA 1
ATOM 2742 C C . ARG A 1 371 ? -8.300 -3.602 39.463 1.00 37.88 371 ARG A C 1
ATOM 2744 O O . ARG A 1 371 ? -8.094 -4.332 40.423 1.00 37.88 371 ARG A O 1
ATOM 2751 N N . VAL A 1 372 ? -7.496 -2.617 39.062 1.00 37.41 372 VAL A N 1
ATOM 2752 C CA . VAL A 1 372 ? -6.844 -1.599 39.914 1.00 37.41 372 VAL A CA 1
ATOM 2753 C C . VAL A 1 372 ? -6.507 -0.416 39.018 1.00 37.41 372 VAL A C 1
ATOM 2755 O O . VAL A 1 372 ? -5.890 -0.660 37.958 1.00 37.41 372 VAL A O 1
#

Organism: NCBI:txid145388

Nearest PDB structures (foldseek):
  3tds-assembly1_A  TM=9.292E-01  e=2.385E-12  Clostridioides difficile 630
  3tdo-assembly1_C  TM=9.069E-01  e=1.284E-12  Clostridioides difficile 630
  3te0-assembly1_C  TM=9.129E-01  e=2.022E-12  Clostridioides difficile 630
  3te2-assembly1_C  TM=9.085E-01  e=3.459E-12  Clostridioides difficile 630
  3te1-assembly1_E  TM=9.178E-01  e=6.979E-12  Clostridioides difficile 630

pLDDT: mean 79.37, std 25.73, range [26.02, 98.88]